Protein 1YQ1 (pdb70)

Radius of gyration: 21.05 Å; Cα contacts (8 Å, |Δi|>4): 521; chains: 2; bounding box: 56×51×52 Å

B-factor: mean 57.6, std 16.21, range [23.56, 134.07]

Foldseek 3Di:
DAKEWEEEPDCPLCVLVVLLCQLLVPDHYYHYHPPDDDPVNCVPACNDDTWIPDDPDIDHDSLRSQCVVLVVSVFCADDPVQNVVLVVLQVLLVVLVVLVVVCVVVVPPDPPPCVSVVVNVVSVVVNVVVQVVQCVVDPCLESTHVDHHSSLSSLLVVQVVCVVVVVDDLVVCVRNVSSNVCSCCNRRNVVVVVPRDD/DAKEKEEEPDCPLCVLVVLLCLLLVPDYHYHYYPPDDDCVVCVPACNHDTWMADPHDIGHDSLVSQCVSCVVSVQQAPDPVLNVVLVVLLVLLVVLVVLVVVCVVPVPPDPDPCVSVVSNVVSVVVNVVLQVVLLVPDDCLESTHVDHHSSLSSVLVVLVVCVVVVNHDCVVCVSNVSSNVVSCVNHSNVVVVVPDPD

Nearest PDB structures (foldseek):
  1yq1-assembly1_A  TM=9.962E-01  e=4.603E-28  Caenorhabditis elegans
  2hnl-assembly1_B  TM=8.464E-01  e=1.753E-13  Onchocerca volvulus
  5h5l-assembly1_B  TM=8.491E-01  e=4.474E-13  Nilaparvata lugens
  1gsq-assembly1_A  TM=8.477E-01  e=2.462E-11  Todarodes pacificus
  1okt-assembly1_A  TM=8.464E-01  e=3.324E-10  Plasmodium falciparum

Structure (mmCIF, N/CA/C/O backbone):
data_1YQ1
#
_entry.id   1YQ1
#
_cell.length_a   69.605
_cell.length_b   69.605
_cell.length_c   222.653
_cell.angle_alpha   90.00
_cell.angle_beta   90.00
_cell.angle_gamma   90.00
#
_symmetry.space_group_name_H-M   'P 43 21 2'
#
loop_
_entity.id
_entity.type
_entity.pdbx_description
1 polymer 'glutathione S-Transferase'
2 water water
#
loop_
_atom_site.group_PDB
_atom_site.id
_atom_site.type_symbol
_atom_site.label_atom_id
_atom_site.label_alt_id
_atom_site.label_comp_id
_atom_site.label_asym_id
_atom_site.label_entity_id
_atom_site.label_seq_id
_atom_site.pdbx_PDB_ins_code
_atom_site.Cartn_x
_atom_site.Cartn_y
_atom_site.Cartn_z
_atom_site.occupancy
_atom_site.B_iso_or_equiv
_atom_site.auth_seq_id
_atom_site.auth_comp_id
_atom_site.auth_asym_id
_atom_site.auth_atom_id
_atom_site.pdbx_PDB_model_num
ATOM 9 N N . PRO A 1 2 ? 12.728 22.852 112.062 1.00 53.68 2 PRO A N 1
ATOM 10 C CA . PRO A 1 2 ? 13.252 22.418 110.763 1.00 52.50 2 PRO A CA 1
ATOM 11 C C . PRO A 1 2 ? 12.314 22.667 109.577 1.00 51.45 2 PRO A C 1
ATOM 12 O O . PRO A 1 2 ? 11.099 22.685 109.730 1.00 51.05 2 PRO A O 1
ATOM 16 N N . SER A 1 3 ? 12.895 22.863 108.398 1.00 50.75 3 SER A N 1
ATOM 17 C CA . SER A 1 3 ? 12.128 23.119 107.188 1.00 51.67 3 SER A CA 1
ATOM 18 C C . SER A 1 3 ? 12.277 21.976 106.179 1.00 52.62 3 SER A C 1
ATOM 19 O O . SER A 1 3 ? 13.358 21.409 106.033 1.00 53.20 3 SER A O 1
ATOM 22 N N . TYR A 1 4 ? 11.195 21.653 105.473 1.00 52.48 4 TYR A N 1
ATOM 23 C CA . TYR A 1 4 ? 11.211 20.572 104.490 1.00 51.95 4 TYR A CA 1
ATOM 24 C C . TYR A 1 4 ? 11.274 21.035 103.040 1.00 54.21 4 TYR A C 1
ATOM 25 O O . TYR A 1 4 ? 10.245 21.375 102.448 1.00 54.27 4 TYR A O 1
ATOM 34 N N . LYS A 1 5 ? 12.471 21.010 102.458 1.00 55.65 5 LYS A N 1
ATOM 35 C CA . LYS A 1 5 ? 12.639 21.407 101.066 1.00 56.48 5 LYS A CA 1
ATOM 36 C C . LYS A 1 5 ? 12.790 20.209 100.140 1.00 56.25 5 LYS A C 1
ATOM 37 O O . LYS A 1 5 ? 13.325 19.168 100.525 1.00 56.13 5 LYS A O 1
ATOM 43 N N . LEU A 1 6 ? 12.311 20.373 98.912 1.00 55.53 6 LEU A N 1
ATOM 44 C CA . LEU A 1 6 ? 12.451 19.354 97.882 1.00 54.74 6 LEU A CA 1
ATOM 45 C C . LEU A 1 6 ? 13.034 20.098 96.690 1.00 54.35 6 LEU A C 1
ATOM 46 O O . LEU A 1 6 ? 12.456 21.081 96.225 1.00 54.87 6 LEU A O 1
ATOM 51 N N . THR A 1 7 ? 14.190 19.651 96.216 1.00 52.64 7 THR A N 1
ATOM 52 C CA . THR A 1 7 ? 14.821 20.284 95.071 1.00 50.93 7 THR A CA 1
ATOM 53 C C . THR A 1 7 ? 14.577 19.356 93.894 1.00 50.12 7 THR A C 1
ATOM 54 O O . THR A 1 7 ? 14.846 18.157 93.988 1.00 49.93 7 THR A O 1
ATOM 58 N N . TYR A 1 8 ? 14.050 19.903 92.799 1.00 48.03 8 TYR A N 1
ATOM 59 C CA . TYR A 1 8 ? 13.755 19.107 91.607 1.00 47.22 8 TYR A CA 1
ATOM 60 C C . TYR A 1 8 ? 13.279 20.001 90.458 1.00 46.41 8 TYR A C 1
ATOM 61 O O . TYR A 1 8 ? 13.031 21.175 90.657 1.00 46.97 8 TYR A O 1
ATOM 70 N N . PHE A 1 9 ? 13.125 19.440 89.267 1.00 45.93 9 PHE A N 1
ATOM 71 C CA . PHE A 1 9 ? 12.732 20.223 88.102 1.00 47.65 9 PHE A CA 1
ATOM 72 C C . PHE A 1 9 ? 11.278 20.635 87.973 1.00 50.61 9 PHE A C 1
ATOM 73 O O . PHE A 1 9 ? 10.404 20.106 88.643 1.00 53.10 9 PHE A O 1
ATOM 81 N N . PHE A 1 10 ? 11.034 21.587 87.078 1.00 53.90 10 PHE A N 1
ATOM 82 C CA . PHE A 1 10 ? 9.700 22.127 86.834 1.00 55.07 10 PHE A CA 1
ATOM 83 C C . PHE A 1 10 ? 8.663 21.052 86.533 1.00 55.02 10 PHE A C 1
ATOM 84 O O . PHE A 1 10 ? 7.491 21.211 86.874 1.00 56.99 10 PHE A O 1
ATOM 92 N N . PHE A 1 11 ? 9.083 19.953 85.915 1.00 53.11 11 PHE A N 1
ATOM 93 C CA . PHE A 1 11 ? 8.141 18.904 85.545 1.00 51.17 11 PHE A CA 1
ATOM 94 C C . PHE A 1 11 ? 7.884 17.832 86.587 1.00 50.88 11 PHE A C 1
ATOM 95 O O . PHE A 1 11 ? 8.562 17.761 87.616 1.00 51.57 11 PHE A O 1
ATOM 103 N N . ARG A 1 12 ? 6.890 16.993 86.303 1.00 49.21 12 ARG A N 1
ATOM 104 C CA . ARG A 1 12 ? 6.503 15.909 87.199 1.00 48.15 12 ARG A CA 1
ATOM 105 C C . ARG A 1 12 ? 7.642 14.930 87.446 1.00 48.16 12 ARG A C 1
ATOM 106 O O . ARG A 1 12 ? 8.057 14.698 88.589 1.00 47.86 12 ARG A O 1
ATOM 114 N N . GLY A 1 13 ? 8.118 14.341 86.356 1.00 47.13 13 GLY A N 1
ATOM 115 C CA . GLY A 1 13 ? 9.211 13.395 86.424 1.00 44.75 13 GLY A CA 1
ATOM 116 C C . GLY A 1 13 ? 9.204 12.447 87.602 1.00 43.24 13 GLY A C 1
ATOM 117 O O . GLY A 1 13 ? 8.180 11.856 87.945 1.00 44.84 13 GLY A O 1
ATOM 118 N N . LEU A 1 14 ? 10.373 12.324 88.219 1.00 40.28 14 LEU A N 1
ATOM 119 C CA . LEU A 1 14 ? 10.612 11.445 89.353 1.00 36.08 14 LEU A CA 1
ATOM 120 C C . LEU A 1 14 ? 10.193 12.048 90.687 1.00 35.69 14 LEU A C 1
ATOM 121 O O . LEU A 1 14 ? 9.941 11.324 91.647 1.00 36.57 14 LEU A O 1
ATOM 126 N N . GLY A 1 15 ? 10.111 13.370 90.756 1.00 34.46 15 GLY A N 1
ATOM 127 C CA . GLY A 1 15 ? 9.764 14.000 92.014 1.00 33.63 15 GLY A CA 1
ATOM 128 C C . GLY A 1 15 ? 8.296 14.114 92.338 1.00 34.41 15 GLY A C 1
ATOM 129 O O . GLY A 1 15 ? 7.929 14.209 93.508 1.00 34.96 15 GLY A O 1
ATOM 130 N N . GLU A 1 16 ? 7.453 14.090 91.314 1.00 33.80 16 GLU A N 1
ATOM 131 C CA . GLU A 1 16 ? 6.027 14.231 91.518 1.00 34.98 16 GLU A CA 1
ATOM 132 C C . GLU A 1 16 ? 5.388 13.375 92.614 1.00 36.04 16 GLU A C 1
ATOM 133 O O . GLU A 1 16 ? 4.567 13.877 93.386 1.00 35.80 16 GLU A O 1
ATOM 139 N N . PRO A 1 17 ? 5.721 12.070 92.687 1.00 36.75 17 PRO A N 1
ATOM 140 C CA . PRO A 1 17 ? 5.117 11.242 93.735 1.00 36.34 17 PRO A CA 1
ATOM 141 C C . PRO A 1 17 ? 5.479 11.748 95.115 1.00 36.22 17 PRO A C 1
ATOM 142 O O . PRO A 1 17 ? 4.701 11.608 96.050 1.00 37.16 17 PRO A O 1
ATOM 146 N N . ILE A 1 18 ? 6.658 12.347 95.237 1.00 35.33 18 ILE A N 1
ATOM 147 C CA . ILE A 1 18 ? 7.088 12.889 96.510 1.00 34.59 18 ILE A CA 1
ATOM 148 C C . ILE A 1 18 ? 6.197 14.085 96.834 1.00 37.62 18 ILE A C 1
ATOM 149 O O . ILE A 1 18 ? 5.794 14.281 97.983 1.00 39.10 18 ILE A O 1
ATOM 154 N N . ARG A 1 19 ? 5.886 14.884 95.815 1.00 39.56 19 ARG A N 1
ATOM 155 C CA . ARG A 1 19 ? 5.020 16.050 95.989 1.00 39.68 19 ARG A CA 1
ATOM 156 C C . ARG A 1 19 ? 3.648 15.561 96.413 1.00 39.23 19 ARG A C 1
ATOM 157 O O . ARG A 1 19 ? 3.075 16.063 97.379 1.00 40.89 19 ARG A O 1
ATOM 165 N N . LEU A 1 20 ? 3.127 14.568 95.701 1.00 37.78 20 LEU A N 1
ATOM 166 C CA . LEU A 1 20 ? 1.816 14.013 96.029 1.00 37.72 20 LEU A CA 1
ATOM 167 C C . LEU A 1 20 ? 1.761 13.522 97.474 1.00 37.97 20 LEU A C 1
ATOM 168 O O . LEU A 1 20 ? 0.713 13.566 98.116 1.00 36.74 20 LEU A O 1
ATOM 173 N N . LEU A 1 21 ? 2.903 13.069 97.979 1.00 38.02 21 LEU A N 1
ATOM 174 C CA . LEU A 1 21 ? 3.000 12.553 99.335 1.00 38.82 21 LEU A CA 1
ATOM 175 C C . LEU A 1 21 ? 2.892 13.648 100.392 1.00 40.10 21 LEU A C 1
ATOM 176 O O . LEU A 1 21 ? 2.128 13.526 101.344 1.00 40.57 21 LEU A O 1
ATOM 181 N N . PHE A 1 22 ? 3.673 14.707 100.231 1.00 40.57 22 PHE A N 1
ATOM 182 C CA . PHE A 1 22 ? 3.657 15.813 101.177 1.00 42.00 22 PHE A CA 1
ATOM 183 C C . PHE A 1 22 ? 2.258 16.411 101.311 1.00 44.42 22 PHE A C 1
ATOM 184 O O . PHE A 1 22 ? 1.888 16.935 102.368 1.00 46.15 22 PHE A O 1
ATOM 192 N N . HIS A 1 23 ? 1.490 16.359 100.227 1.00 45.48 23 HIS A N 1
ATOM 193 C CA . HIS A 1 23 ? 0.132 16.889 100.231 1.00 46.08 23 HIS A CA 1
ATOM 194 C C . HIS A 1 23 ? -0.803 15.850 100.827 1.00 46.50 23 HIS A C 1
ATOM 195 O O . HIS A 1 23 ? -1.501 16.119 101.797 1.00 46.27 23 HIS A O 1
ATOM 202 N N . LEU A 1 24 ? -0.791 14.654 100.255 1.00 47.74 24 LEU A N 1
ATOM 203 C CA . LEU A 1 24 ? -1.602 13.551 100.747 1.00 47.13 24 LEU A CA 1
ATOM 204 C C . LEU A 1 24 ? -1.426 13.417 102.259 1.00 46.47 24 LEU A C 1
ATOM 205 O O . LEU A 1 24 ? -2.348 13.033 102.971 1.00 46.66 24 LEU A O 1
ATOM 210 N N . ALA A 1 25 ? -0.240 13.750 102.750 1.00 46.12 25 ALA A N 1
ATOM 211 C CA . ALA A 1 25 ? 0.041 13.661 104.176 1.00 44.83 25 ALA A CA 1
ATOM 212 C C . ALA A 1 25 ? -0.440 14.921 104.876 1.00 44.84 25 ALA A C 1
ATOM 213 O O . ALA A 1 25 ? -1.107 14.862 105.910 1.00 45.13 25 ALA A O 1
ATOM 215 N N . GLY A 1 26 ? -0.106 16.067 104.300 1.00 44.68 26 GLY A N 1
ATOM 216 C CA . GLY A 1 26 ? -0.521 17.321 104.889 1.00 43.42 26 GLY A CA 1
ATOM 217 C C . GLY A 1 26 ? 0.621 18.034 105.574 1.00 43.14 26 GLY A C 1
ATOM 218 O O . GLY A 1 26 ? 0.425 19.048 106.252 1.00 41.94 26 GLY A O 1
ATOM 219 N N . VAL A 1 27 ? 1.828 17.505 105.419 1.00 43.29 27 VAL A N 1
ATOM 220 C CA . VAL A 1 27 ? 2.949 18.174 106.038 1.00 42.95 27 VAL A CA 1
ATOM 221 C C . VAL A 1 27 ? 3.417 19.240 105.072 1.00 43.09 27 VAL A C 1
ATOM 222 O O . VAL A 1 27 ? 3.437 19.047 103.854 1.00 41.79 27 VAL A O 1
ATOM 226 N N . GLN A 1 28 ? 3.760 20.377 105.661 1.00 43.48 28 GLN A N 1
ATOM 227 C CA . GLN A 1 28 ? 4.192 21.568 104.968 1.00 43.33 28 GLN A CA 1
ATOM 228 C C . GLN A 1 28 ? 5.634 21.489 104.485 1.00 44.02 28 GLN A C 1
ATOM 229 O O . GLN A 1 28 ? 6.542 21.233 105.275 1.00 43.19 28 GLN A O 1
ATOM 235 N N . PHE A 1 29 ? 5.839 21.717 103.188 1.00 45.01 29 PHE A N 1
ATOM 236 C CA . PHE A 1 29 ? 7.182 21.702 102.605 1.00 44.61 29 PHE A CA 1
ATOM 237 C C . PHE A 1 29 ? 7.294 22.721 101.468 1.00 46.45 29 PHE A C 1
ATOM 238 O O . PHE A 1 29 ? 6.287 23.076 100.839 1.00 44.97 29 PHE A O 1
ATOM 246 N N . GLU A 1 30 ? 8.520 23.177 101.199 1.00 48.52 30 GLU A N 1
ATOM 247 C CA . GLU A 1 30 ? 8.760 24.144 100.131 1.00 51.28 30 GLU A CA 1
ATOM 248 C C . GLU A 1 30 ? 9.548 23.558 98.954 1.00 52.48 30 GLU A C 1
ATOM 249 O O . GLU A 1 30 ? 10.507 22.814 99.145 1.00 52.71 30 GLU A O 1
ATOM 255 N N . GLU A 1 31 ? 9.137 23.908 97.736 1.00 54.60 31 GLU A N 1
ATOM 256 C CA . GLU A 1 31 ? 9.779 23.406 96.515 1.00 55.60 31 GLU A CA 1
ATOM 257 C C . GLU A 1 31 ? 10.805 24.310 95.857 1.00 55.23 31 GLU A C 1
ATOM 258 O O . GLU A 1 31 ? 10.585 25.501 95.672 1.00 53.27 31 GLU A O 1
ATOM 264 N N . VAL A 1 32 ? 11.918 23.712 95.462 1.00 57.73 32 VAL A N 1
ATOM 265 C CA . VAL A 1 32 ? 12.980 24.442 94.793 1.00 59.94 32 VAL A CA 1
ATOM 266 C C . VAL A 1 32 ? 13.096 23.942 93.356 1.00 63.03 32 VAL A C 1
ATOM 267 O O . VAL A 1 32 ? 14.045 23.246 93.018 1.00 64.21 32 VAL A O 1
ATOM 271 N N . ARG A 1 33 ? 12.120 24.279 92.518 1.00 66.79 33 ARG A N 1
ATOM 272 C CA . ARG A 1 33 ? 12.158 23.861 91.123 1.00 70.95 33 ARG A CA 1
ATOM 273 C C . ARG A 1 33 ? 13.486 24.271 90.517 1.00 72.16 33 ARG A C 1
ATOM 274 O O . ARG A 1 33 ? 13.921 25.408 90.673 1.00 72.34 33 ARG A O 1
ATOM 290 N N . ASN A 1 35 ? 16.023 24.405 87.007 1.00 71.81 35 ASN A N 1
ATOM 291 C CA . ASN A 1 35 ? 15.935 24.502 85.568 1.00 70.10 35 ASN A CA 1
ATOM 292 C C . ASN A 1 35 ? 16.740 23.391 84.906 1.00 68.12 35 ASN A C 1
ATOM 293 O O . ASN A 1 35 ? 17.969 23.360 84.977 1.00 67.74 35 ASN A O 1
ATOM 298 N N . PRO A 1 36 ? 16.049 22.447 84.263 1.00 66.26 36 PRO A N 1
ATOM 299 C CA . PRO A 1 36 ? 16.751 21.352 83.600 1.00 66.32 36 PRO A CA 1
ATOM 300 C C . PRO A 1 36 ? 17.530 21.915 82.415 1.00 66.79 36 PRO A C 1
ATOM 301 O O . PRO A 1 36 ? 18.518 21.335 81.961 1.00 67.06 36 PRO A O 1
ATOM 305 N N . ASP A 1 37 ? 17.071 23.064 81.929 1.00 67.03 37 ASP A N 1
ATOM 306 C CA . ASP A 1 37 ? 17.690 23.747 80.801 1.00 66.68 37 ASP A CA 1
ATOM 307 C C . ASP A 1 37 ? 18.578 24.881 81.277 1.00 67.08 37 ASP A C 1
ATOM 308 O O . ASP A 1 37 ? 18.744 25.865 80.568 1.00 67.32 37 ASP A O 1
ATOM 313 N N . GLN A 1 38 ? 19.155 24.751 82.467 1.00 68.71 38 GLN A N 1
ATOM 314 C CA . GLN A 1 38 ? 19.995 25.820 82.999 1.00 71.21 38 GLN A CA 1
ATOM 315 C C . GLN A 1 38 ? 20.901 25.376 84.139 1.00 70.88 38 GLN A C 1
ATOM 316 O O . GLN A 1 38 ? 21.678 26.168 84.671 1.00 71.39 38 GLN A O 1
ATOM 322 N N . THR A 1 39 ? 20.817 24.108 84.513 1.00 70.89 39 THR A N 1
ATOM 323 C CA . THR A 1 39 ? 21.654 23.607 85.601 1.00 71.14 39 THR A CA 1
ATOM 324 C C . THR A 1 39 ? 23.147 23.839 85.351 1.00 69.43 39 THR A C 1
ATOM 325 O O . THR A 1 39 ? 23.732 23.240 84.443 1.00 68.89 39 THR A O 1
ATOM 329 N N . TRP A 1 40 ? 23.761 24.708 86.152 1.00 67.24 40 TRP A N 1
ATOM 330 C CA . TRP A 1 40 ? 25.183 24.978 85.988 1.00 65.51 40 TRP A CA 1
ATOM 331 C C . TRP A 1 40 ? 25.984 23.776 86.464 1.00 65.35 40 TRP A C 1
ATOM 332 O O . TRP A 1 40 ? 25.849 23.335 87.609 1.00 64.80 40 TRP A O 1
ATOM 343 N N . LEU A 1 41 ? 26.810 23.251 85.562 1.00 64.32 41 LEU A N 1
ATOM 344 C CA . LEU A 1 41 ? 27.648 22.081 85.815 1.00 63.59 41 LEU A CA 1
ATOM 345 C C . LEU A 1 41 ? 28.087 21.872 87.274 1.00 63.99 41 LEU A C 1
ATOM 346 O O . LEU A 1 41 ? 27.898 20.789 87.837 1.00 64.36 41 LEU A O 1
ATOM 351 N N . ASP A 1 42 ? 28.668 22.898 87.884 1.00 63.39 42 ASP A N 1
ATOM 352 C CA . ASP A 1 42 ? 29.150 22.775 89.252 1.00 63.09 42 ASP A CA 1
ATOM 353 C C . ASP A 1 42 ? 28.062 22.719 90.312 1.00 62.28 42 ASP A C 1
ATOM 354 O O . ASP A 1 42 ? 28.336 22.377 91.467 1.00 61.05 42 ASP A O 1
ATOM 359 N N . ILE A 1 43 ? 26.834 23.060 89.921 1.00 61.47 43 ILE A N 1
ATOM 360 C CA . ILE A 1 43 ? 25.694 23.022 90.839 1.00 59.69 43 ILE A CA 1
ATOM 361 C C . ILE A 1 43 ? 25.303 21.555 91.003 1.00 58.55 43 ILE A C 1
ATOM 362 O O . ILE A 1 43 ? 25.025 21.080 92.107 1.00 57.70 43 ILE A O 1
ATOM 367 N N . LYS A 1 44 ? 25.295 20.848 89.880 1.00 57.92 44 LYS A 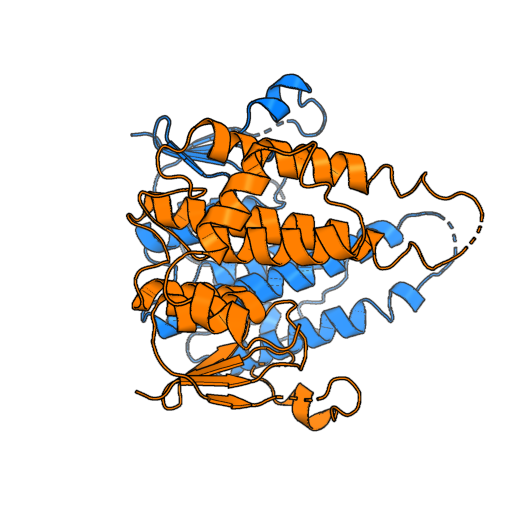N 1
ATOM 368 C CA . LYS A 1 44 ? 24.967 19.430 89.846 1.00 57.78 44 LYS A CA 1
ATOM 369 C C . LYS A 1 44 ? 26.012 18.645 90.643 1.00 57.53 44 LYS A C 1
ATOM 370 O O . LYS A 1 44 ? 25.684 17.772 91.434 1.00 57.54 44 LYS A O 1
ATOM 376 N N . ASP A 1 45 ? 27.275 18.980 90.435 1.00 58.77 45 ASP A N 1
ATOM 377 C CA . ASP A 1 45 ? 28.375 18.297 91.098 1.00 60.23 45 ASP A CA 1
ATOM 378 C C . ASP A 1 45 ? 28.301 18.304 92.627 1.00 60.31 45 ASP A C 1
ATOM 379 O O . ASP A 1 45 ? 28.662 17.316 93.279 1.00 60.97 45 ASP A O 1
ATOM 384 N N . SER A 1 46 ? 27.838 19.411 93.199 1.00 59.67 46 SER A N 1
ATOM 385 C CA . SER A 1 46 ? 27.746 19.535 94.653 1.00 58.19 46 SER A CA 1
ATOM 386 C C . SER A 1 46 ? 26.438 19.020 95.250 1.00 56.69 46 SER A C 1
ATOM 387 O O . SER A 1 46 ? 26.070 19.392 96.364 1.00 58.30 46 SER A O 1
ATOM 390 N N . THR A 1 47 ? 25.733 18.171 94.514 1.00 54.27 47 THR A N 1
ATOM 391 C CA . THR A 1 47 ? 24.490 17.603 95.008 1.00 52.20 47 THR A CA 1
ATOM 392 C C . THR A 1 47 ? 24.869 16.227 95.542 1.00 52.84 47 THR A C 1
ATOM 393 O O . THR A 1 47 ? 25.616 15.504 94.894 1.00 53.71 47 THR A O 1
ATOM 397 N N . PRO A 1 48 ? 24.364 15.851 96.729 1.00 53.09 48 PRO A N 1
ATOM 398 C CA . PRO A 1 48 ? 24.626 14.572 97.407 1.00 53.21 48 PRO A CA 1
ATOM 399 C C . PRO A 1 48 ? 25.128 13.388 96.546 1.00 52.95 48 PRO A C 1
ATOM 400 O O . PRO A 1 48 ? 26.158 12.772 96.865 1.00 54.26 48 PRO A O 1
ATOM 412 N N . LYS A 1 50 ? 25.039 13.764 92.992 1.00 45.04 50 LYS A N 1
ATOM 413 C CA . LYS A 1 50 ? 24.965 14.510 91.746 1.00 42.67 50 LYS A CA 1
ATOM 414 C C . LYS A 1 50 ? 23.677 14.289 90.943 1.00 43.12 50 LYS A C 1
ATOM 415 O O . LYS A 1 50 ? 23.722 14.080 89.731 1.00 42.99 50 LYS A O 1
ATOM 421 N N . GLN A 1 51 ? 22.531 14.349 91.621 1.00 42.86 51 GLN A N 1
ATOM 422 C CA . GLN A 1 51 ? 21.239 14.164 90.955 1.00 44.74 51 GLN A CA 1
ATOM 423 C C . GLN A 1 51 ? 20.043 14.597 91.803 1.00 44.47 51 GLN A C 1
ATOM 424 O O . GLN A 1 51 ? 20.058 14.463 93.021 1.00 44.75 51 GLN A O 1
ATOM 430 N N . LEU A 1 52 ? 19.014 15.116 91.138 1.00 43.64 52 LEU A N 1
ATOM 431 C CA . LEU A 1 52 ? 17.782 15.534 91.788 1.00 45.22 52 LEU A CA 1
ATOM 432 C C . LEU A 1 52 ? 16.781 14.390 91.685 1.00 47.36 52 LEU A C 1
ATOM 433 O O . LEU A 1 52 ? 16.917 13.530 90.828 1.00 50.49 52 LEU A O 1
ATOM 438 N N . PRO A 1 53 ? 15.733 14.382 92.523 1.00 48.77 53 PRO A N 1
ATOM 439 C CA . PRO A 1 53 ? 15.382 15.348 93.564 1.00 47.69 53 PRO A CA 1
ATOM 440 C C . PRO A 1 53 ? 16.189 15.146 94.827 1.00 46.40 53 PRO A C 1
ATOM 441 O O . PRO A 1 53 ? 16.864 14.127 94.990 1.00 45.23 53 PRO A O 1
ATOM 445 N N . VAL A 1 54 ? 16.104 16.126 95.720 1.00 45.16 54 VAL A N 1
ATOM 446 C CA . VAL A 1 54 ? 16.814 16.060 96.985 1.00 43.17 54 VAL A CA 1
ATOM 447 C C . VAL A 1 54 ? 15.920 16.542 98.118 1.00 43.37 54 VAL A C 1
ATOM 448 O O . VAL A 1 54 ? 15.381 17.648 98.083 1.00 43.48 54 VAL A O 1
ATOM 452 N N . LEU A 1 55 ? 15.743 15.685 99.112 1.00 43.23 55 LEU A N 1
ATOM 453 C CA . LEU A 1 55 ? 14.947 16.050 100.258 1.00 44.08 55 LEU A CA 1
ATOM 454 C C . LEU A 1 55 ? 15.851 16.830 101.189 1.00 45.98 55 LEU A C 1
ATOM 455 O O . LEU A 1 55 ? 17.033 16.498 101.364 1.00 44.58 55 LEU A O 1
ATOM 460 N N . ASN A 1 56 ? 15.279 17.879 101.772 1.00 48.20 56 ASN A N 1
ATOM 461 C CA . ASN A 1 56 ? 15.973 18.730 102.723 1.00 48.54 56 ASN A CA 1
ATOM 462 C C . ASN A 1 56 ? 15.070 18.895 103.920 1.00 47.44 56 ASN A C 1
ATOM 463 O O . ASN A 1 56 ? 13.907 19.266 103.775 1.00 47.14 56 ASN A O 1
ATOM 468 N N . ILE A 1 57 ? 15.600 18.579 105.093 1.00 45.68 57 ILE A N 1
ATOM 469 C CA . ILE A 1 57 ? 14.875 18.743 106.340 1.00 44.17 57 ILE A CA 1
ATOM 470 C C . ILE A 1 57 ? 15.908 19.451 107.184 1.00 44.53 57 ILE A C 1
ATOM 471 O O . ILE A 1 57 ? 16.467 18.877 108.114 1.00 46.10 57 ILE A O 1
ATOM 476 N N . ASP A 1 58 ? 16.193 20.693 106.813 1.00 44.68 58 ASP A N 1
ATOM 477 C CA . ASP A 1 58 ? 17.167 21.500 107.527 1.00 46.85 58 ASP A CA 1
ATOM 478 C C . ASP A 1 58 ? 18.584 20.984 107.419 1.00 47.35 58 ASP A C 1
ATOM 479 O O . ASP A 1 58 ? 19.104 20.391 108.374 1.00 49.00 58 ASP A O 1
ATOM 484 N N . GLY A 1 59 ? 19.221 21.208 106.280 1.00 45.50 59 GLY A N 1
ATOM 485 C CA . GLY A 1 59 ? 20.591 20.755 106.159 1.00 47.47 59 GLY A CA 1
ATOM 486 C C . GLY A 1 59 ? 20.807 19.273 106.424 1.00 48.30 59 GLY A C 1
ATOM 487 O O . GLY A 1 59 ? 21.813 18.863 107.014 1.00 48.68 59 GLY A O 1
ATOM 488 N N . PHE A 1 60 ? 19.821 18.481 106.023 1.00 48.14 60 PHE A N 1
ATOM 489 C CA . PHE A 1 60 ? 19.860 17.028 106.096 1.00 47.01 60 PHE A CA 1
ATOM 490 C C . PHE A 1 60 ? 19.433 16.736 104.668 1.00 47.49 60 PHE A C 1
ATOM 491 O O . PHE A 1 60 ? 18.403 17.246 104.220 1.00 49.55 60 PHE A O 1
ATOM 499 N N . GLU A 1 61 ? 20.207 15.953 103.929 1.00 46.26 61 GLU A N 1
ATOM 500 C CA . GLU A 1 61 ? 19.809 15.706 102.555 1.00 45.66 61 GLU A CA 1
ATOM 501 C C . GLU A 1 61 ? 19.599 14.241 102.238 1.00 44.64 61 GLU A C 1
ATOM 502 O O . GLU A 1 61 ? 20.304 13.376 102.765 1.00 45.04 61 GLU A O 1
ATOM 508 N N . LEU A 1 62 ? 18.617 13.971 101.382 1.00 41.60 62 LEU A N 1
ATOM 509 C CA . LEU A 1 62 ? 18.323 12.612 100.967 1.00 40.88 62 LEU A CA 1
ATOM 510 C C . LEU A 1 62 ? 18.251 12.632 99.449 1.00 42.75 62 LEU A C 1
ATOM 511 O O . LEU A 1 62 ? 17.310 13.173 98.870 1.00 42.91 62 LEU A O 1
ATOM 516 N N . PRO A 1 63 ? 19.251 12.025 98.784 1.00 44.13 63 PRO A N 1
ATOM 517 C CA . PRO A 1 63 ? 19.392 11.941 97.327 1.00 44.55 63 PRO A CA 1
ATOM 518 C C . PRO A 1 63 ? 18.620 10.969 96.410 1.00 45.24 63 PRO A C 1
ATOM 519 O O . PRO A 1 63 ? 18.933 10.919 95.220 1.00 46.76 63 PRO A O 1
ATOM 523 N N . GLN A 1 64 ? 17.639 10.208 96.885 1.00 43.44 64 GLN A N 1
ATOM 524 C CA . GLN A 1 64 ? 16.960 9.320 95.931 1.00 44.11 64 GLN A CA 1
ATOM 525 C C . GLN A 1 64 ? 15.440 9.386 95.898 1.00 44.17 64 GLN A C 1
ATOM 526 O O . GLN A 1 64 ? 14.800 9.391 96.938 1.00 46.53 64 GLN A O 1
ATOM 532 N N . SER A 1 65 ? 14.853 9.422 94.707 1.00 41.89 65 SER A N 1
ATOM 533 C CA . SER A 1 65 ? 13.399 9.473 94.621 1.00 41.91 65 SER A CA 1
ATOM 534 C C . SER A 1 65 ? 12.806 8.384 95.524 1.00 41.18 65 SER A C 1
ATOM 535 O O . SER A 1 65 ? 11.939 8.642 96.358 1.00 41.65 65 SER A O 1
ATOM 538 N N . GLY A 1 66 ? 13.298 7.163 95.359 1.00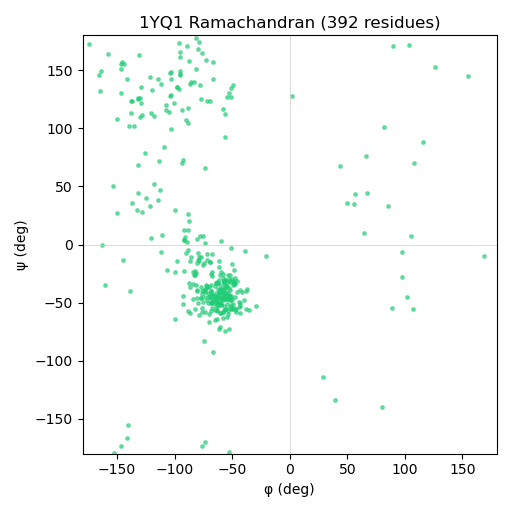 39.84 66 GLY A N 1
ATOM 539 C CA . GLY A 1 66 ? 12.808 6.053 96.150 1.00 37.70 66 GLY A CA 1
ATOM 540 C C . GLY A 1 66 ? 13.182 6.140 97.613 1.00 36.21 66 GLY A C 1
ATOM 541 O O . GLY A 1 66 ? 12.375 5.797 98.479 1.00 34.94 66 GLY A O 1
ATOM 542 N N . ALA A 1 67 ? 14.407 6.579 97.893 1.00 34.69 67 ALA A N 1
ATOM 543 C CA . ALA A 1 67 ? 14.862 6.709 99.270 1.00 33.79 67 ALA A CA 1
ATOM 544 C C . ALA A 1 67 ? 13.996 7.779 99.932 1.00 34.92 67 ALA A C 1
ATOM 545 O O . ALA A 1 67 ? 13.453 7.592 101.023 1.00 37.07 67 ALA A O 1
ATOM 547 N N . ILE A 1 68 ? 13.851 8.897 99.238 1.00 35.00 68 ILE A N 1
ATOM 548 C CA . ILE A 1 68 ? 13.060 10.009 99.715 1.00 34.24 68 ILE A CA 1
ATOM 549 C C . ILE A 1 68 ? 11.628 9.586 99.949 1.00 34.25 68 ILE A C 1
ATOM 550 O O . ILE A 1 68 ? 11.068 9.895 100.986 1.00 36.55 68 ILE A O 1
ATOM 555 N N . LEU A 1 69 ? 11.020 8.880 99.006 1.00 33.04 69 LEU A N 1
ATOM 556 C CA . LEU A 1 69 ? 9.639 8.443 99.220 1.00 34.40 69 LEU A CA 1
ATOM 557 C C . LEU A 1 69 ? 9.499 7.595 100.490 1.00 35.58 69 LEU A C 1
ATOM 558 O O . LEU A 1 69 ? 8.815 7.988 101.436 1.00 37.79 69 LEU A O 1
ATOM 563 N N . ARG A 1 70 ? 10.153 6.437 100.509 1.00 35.53 70 ARG A N 1
ATOM 564 C CA . ARG A 1 70 ? 10.098 5.534 101.653 1.00 35.95 70 ARG A CA 1
ATOM 565 C C . ARG A 1 70 ? 10.416 6.265 102.952 1.00 36.98 70 ARG A C 1
ATOM 566 O O . ARG A 1 70 ? 9.740 6.072 103.960 1.00 37.02 70 ARG A O 1
ATOM 574 N N . TYR A 1 71 ? 11.447 7.104 102.934 1.00 36.87 71 TYR A N 1
ATOM 575 C CA . TYR A 1 71 ? 11.799 7.841 104.139 1.00 36.43 71 TYR A CA 1
ATOM 576 C C . TYR A 1 71 ? 10.605 8.602 104.687 1.00 36.66 71 TYR A C 1
ATOM 577 O O . TYR A 1 71 ? 10.189 8.389 105.818 1.00 37.29 71 TYR A O 1
ATOM 586 N N . LEU A 1 72 ? 10.076 9.505 103.871 1.00 36.70 72 LEU A N 1
ATOM 587 C CA . LEU A 1 72 ? 8.948 10.323 104.254 1.00 37.00 72 LEU A CA 1
ATOM 588 C C . LEU A 1 72 ? 7.758 9.437 104.508 1.00 38.23 72 LEU A C 1
ATOM 589 O O . LEU A 1 72 ? 7.180 9.469 105.590 1.00 38.12 72 LEU A O 1
ATOM 594 N N . ALA A 1 73 ? 7.397 8.647 103.503 1.00 39.00 73 ALA A N 1
ATOM 595 C CA . ALA A 1 73 ? 6.257 7.754 103.611 1.00 40.97 73 ALA A CA 1
ATOM 596 C C . ALA A 1 73 ? 6.226 7.033 104.964 1.00 42.39 73 ALA A C 1
ATOM 597 O O . ALA A 1 73 ? 5.157 6.851 105.540 1.00 43.97 73 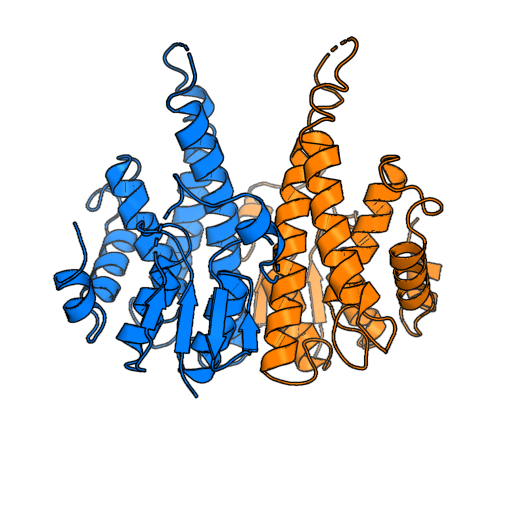ALA A O 1
ATOM 599 N N . ARG A 1 74 ? 7.383 6.616 105.475 1.00 43.38 74 ARG A N 1
ATOM 600 C CA . ARG A 1 74 ? 7.426 5.959 106.783 1.00 42.76 74 ARG A CA 1
ATOM 601 C C . ARG A 1 74 ? 7.073 6.977 107.858 1.00 42.89 74 ARG A C 1
ATOM 602 O O . ARG A 1 74 ? 6.218 6.709 108.692 1.00 44.06 74 ARG A O 1
ATOM 610 N N . LYS A 1 75 ? 7.736 8.137 107.836 1.00 43.06 75 LYS A N 1
ATOM 611 C CA . LYS A 1 75 ? 7.487 9.216 108.792 1.00 42.24 75 LYS A CA 1
ATOM 612 C C . LYS A 1 75 ? 6.042 9.705 108.701 1.00 43.03 75 LYS A C 1
ATOM 613 O O . LYS A 1 75 ? 5.409 10.004 109.715 1.00 44.59 75 LYS A O 1
ATOM 619 N N . PHE A 1 76 ? 5.522 9.780 107.482 1.00 41.12 76 PHE A N 1
ATOM 620 C CA . PHE A 1 76 ? 4.166 10.263 107.260 1.00 39.66 76 PHE A CA 1
ATOM 621 C C . PHE A 1 76 ? 3.072 9.227 107.383 1.00 40.62 76 PHE A C 1
ATOM 622 O O . PHE A 1 76 ? 1.896 9.581 107.377 1.00 44.47 76 PHE A O 1
ATOM 630 N N . GLY A 1 77 ? 3.438 7.956 107.460 1.00 39.86 77 GLY A N 1
ATOM 631 C CA . GLY A 1 77 ? 2.435 6.919 107.589 1.00 39.75 77 GLY A CA 1
ATOM 632 C C . GLY A 1 77 ? 1.765 6.363 106.338 1.00 41.63 77 GLY A C 1
ATOM 633 O O . GLY A 1 77 ? 0.590 6.000 106.402 1.00 43.18 77 GLY A O 1
ATOM 634 N N . PHE A 1 78 ? 2.471 6.283 105.210 1.00 42.51 78 PHE A N 1
ATOM 635 C CA . PHE A 1 78 ? 1.879 5.723 103.985 1.00 43.72 78 PHE A CA 1
ATOM 636 C C . PHE A 1 78 ? 2.878 4.792 103.303 1.00 44.92 78 PHE A C 1
ATOM 637 O O . PHE A 1 78 ? 2.961 4.725 102.076 1.00 44.36 78 PHE A O 1
ATOM 645 N N . ALA A 1 79 ? 3.646 4.081 104.116 1.00 46.87 79 ALA A N 1
ATOM 646 C CA . ALA A 1 79 ? 4.648 3.155 103.611 1.00 49.30 79 ALA A CA 1
ATOM 647 C C . ALA A 1 79 ? 4.096 1.735 103.608 1.00 50.15 79 ALA A C 1
ATOM 648 O O . ALA A 1 79 ? 4.657 0.840 102.975 1.00 51.04 79 ALA A O 1
ATOM 650 N N . GLY A 1 80 ? 2.985 1.553 104.314 1.00 50.69 80 GLY A N 1
ATOM 651 C CA . GLY A 1 80 ? 2.363 0.250 104.434 1.00 51.03 80 GLY A CA 1
ATOM 652 C C . GLY A 1 80 ? 2.215 -0.005 105.920 1.00 51.84 80 GLY A C 1
ATOM 653 O O . GLY A 1 80 ? 2.995 0.535 106.712 1.00 49.35 80 GLY A O 1
ATOM 654 N N . LYS A 1 81 ? 1.231 -0.815 106.311 1.00 53.37 81 LYS A N 1
ATOM 655 C CA . LYS A 1 81 ? 1.007 -1.090 107.731 1.00 55.76 81 LYS A CA 1
ATOM 656 C C . LYS A 1 81 ? 2.023 -2.037 108.368 1.00 57.90 81 LYS A C 1
ATOM 657 O O . LYS A 1 81 ? 2.989 -1.607 109.022 1.00 59.36 81 LYS A O 1
ATOM 663 N N . THR A 1 82 ? 1.786 -3.328 108.183 1.00 57.10 82 THR A N 1
ATOM 664 C CA . THR A 1 82 ? 2.649 -4.356 108.728 1.00 56.70 82 THR A CA 1
ATOM 665 C C . THR A 1 82 ? 3.957 -4.394 107.954 1.00 55.02 82 THR A C 1
ATOM 666 O O . THR A 1 82 ? 4.018 -3.929 106.816 1.00 55.58 82 THR A O 1
ATOM 670 N N . PRO A 1 83 ? 5.025 -4.944 108.561 1.00 53.32 83 PRO A N 1
ATOM 671 C CA . PRO A 1 83 ? 6.326 -5.025 107.890 1.00 51.72 83 PRO A CA 1
ATOM 672 C C . PRO A 1 83 ? 6.231 -5.779 106.573 1.00 51.20 83 PRO A C 1
ATOM 673 O O . PRO A 1 83 ? 6.962 -5.487 105.628 1.00 50.39 83 PRO A O 1
ATOM 677 N N . GLU A 1 84 ? 5.319 -6.745 106.519 1.00 51.03 84 GLU A N 1
ATOM 678 C CA . GLU A 1 84 ? 5.128 -7.539 105.317 1.00 51.48 84 GLU A CA 1
ATOM 679 C C . GLU A 1 84 ? 4.447 -6.704 104.264 1.00 50.12 84 GLU A C 1
ATOM 680 O O . GLU A 1 84 ? 4.763 -6.823 103.079 1.00 51.37 84 GLU A O 1
ATOM 686 N N . GLU A 1 85 ? 3.518 -5.852 104.691 1.00 47.82 85 GLU A N 1
ATOM 687 C CA . GLU A 1 85 ? 2.806 -4.988 103.757 1.00 46.11 85 GLU A CA 1
ATOM 688 C C . GLU A 1 85 ? 3.785 -3.966 103.169 1.00 43.92 85 GLU A C 1
ATOM 689 O O . GLU A 1 85 ? 3.812 -3.725 101.962 1.00 42.79 85 GLU A O 1
ATOM 695 N N . GLU A 1 86 ? 4.602 -3.383 104.034 1.00 41.65 86 GLU A N 1
ATOM 696 C CA . GLU A 1 86 ? 5.610 -2.430 103.612 1.00 40.65 86 GLU A CA 1
ATOM 697 C C . GLU A 1 86 ? 6.529 -3.034 102.553 1.00 41.59 86 GLU A C 1
ATOM 698 O O . GLU A 1 86 ? 6.828 -2.407 101.537 1.00 42.18 86 GLU A O 1
ATOM 704 N N . ALA A 1 87 ? 6.995 -4.250 102.816 1.00 42.17 87 ALA A N 1
ATOM 705 C CA . ALA A 1 87 ? 7.885 -4.955 101.906 1.00 41.58 87 ALA A CA 1
ATOM 706 C C . ALA A 1 87 ? 7.241 -5.089 100.544 1.00 41.54 87 ALA A C 1
ATOM 707 O O . ALA A 1 87 ? 7.923 -5.101 99.524 1.00 41.54 87 ALA A O 1
ATOM 709 N N . TRP A 1 88 ? 5.920 -5.195 100.516 1.00 41.47 88 TRP A N 1
ATOM 710 C CA . TRP A 1 88 ? 5.254 -5.319 99.238 1.00 41.70 88 TRP A CA 1
ATOM 711 C C . TRP A 1 88 ? 5.169 -3.985 98.549 1.00 40.64 88 TRP A C 1
ATOM 712 O O . TRP A 1 88 ? 5.296 -3.910 97.329 1.00 39.39 88 TRP A O 1
ATOM 723 N N . VAL A 1 89 ? 4.960 -2.928 99.327 1.00 40.19 89 VAL A N 1
ATOM 724 C CA . VAL A 1 89 ? 4.924 -1.589 98.754 1.00 39.98 89 VAL A CA 1
ATOM 725 C C . VAL A 1 89 ? 6.299 -1.370 98.111 1.00 39.74 89 VAL A C 1
ATOM 726 O O . VAL A 1 89 ? 6.394 -0.893 96.980 1.00 38.76 89 VAL A O 1
ATOM 730 N N . ASP A 1 90 ? 7.357 -1.743 98.838 1.00 39.61 90 ASP A N 1
ATOM 731 C CA . ASP A 1 90 ? 8.722 -1.615 98.345 1.00 38.90 90 ASP A CA 1
ATOM 732 C C . ASP A 1 90 ? 8.886 -2.398 97.063 1.00 39.37 90 ASP A C 1
ATOM 733 O O . ASP A 1 90 ? 9.554 -1.956 96.131 1.00 39.80 90 ASP A O 1
ATOM 738 N N . ALA A 1 91 ? 8.267 -3.568 97.025 1.00 40.04 91 ALA A N 1
ATOM 739 C CA . ALA A 1 91 ? 8.348 -4.433 95.859 1.00 40.42 91 ALA A CA 1
ATOM 740 C C . ALA A 1 91 ? 7.588 -3.873 94.681 1.00 39.55 91 ALA A C 1
ATOM 741 O O . ALA A 1 91 ? 8.083 -3.888 93.571 1.00 39.42 91 ALA A O 1
ATOM 743 N N . VAL A 1 92 ? 6.378 -3.386 94.912 1.00 39.58 92 VAL A N 1
ATOM 744 C CA . VAL A 1 92 ? 5.603 -2.844 93.812 1.00 41.22 92 VAL A CA 1
ATOM 745 C C . VAL A 1 92 ? 6.361 -1.628 93.296 1.00 41.58 92 VAL A C 1
ATOM 746 O O . VAL A 1 92 ? 6.365 -1.362 92.098 1.00 42.57 92 VAL A O 1
ATOM 750 N N . HIS A 1 93 ? 7.036 -0.910 94.193 1.00 42.17 93 HIS A N 1
ATOM 751 C CA . HIS A 1 93 ? 7.821 0.261 93.783 1.00 42.76 93 HIS A CA 1
ATOM 752 C C . HIS A 1 93 ? 8.979 -0.136 92.855 1.00 41.43 93 HIS A C 1
ATOM 753 O O . HIS A 1 93 ? 9.207 0.495 91.824 1.00 40.78 93 HIS A O 1
ATOM 760 N N . ASP A 1 94 ? 9.706 -1.177 93.234 1.00 40.16 94 ASP A N 1
ATOM 761 C CA . ASP A 1 94 ? 10.804 -1.682 92.426 1.00 40.91 94 ASP A CA 1
ATOM 762 C C . ASP A 1 94 ? 10.286 -2.075 91.043 1.00 39.92 94 ASP A C 1
ATOM 763 O O . ASP A 1 94 ? 10.929 -1.838 90.029 1.00 40.07 94 ASP A O 1
ATOM 768 N N . LEU A 1 95 ? 9.115 -2.690 91.010 1.00 40.72 95 LEU A N 1
ATOM 769 C CA . LEU A 1 95 ? 8.518 -3.129 89.752 1.00 40.25 95 LEU A CA 1
ATOM 770 C C . LEU A 1 95 ? 8.311 -1.923 88.845 1.00 40.23 95 LEU A C 1
ATOM 771 O O . LEU A 1 95 ? 8.718 -1.919 87.683 1.00 39.32 95 LEU A O 1
ATOM 776 N N . PHE A 1 96 ? 7.657 -0.908 89.394 1.00 40.47 96 PHE A N 1
ATOM 777 C CA . PHE A 1 96 ? 7.394 0.329 88.678 1.00 42.27 96 PHE A CA 1
ATOM 778 C C . PHE A 1 96 ? 8.697 0.821 88.057 1.00 43.08 96 PHE A C 1
ATOM 779 O O . PHE A 1 96 ? 8.751 1.189 86.878 1.00 44.21 96 PHE A O 1
ATOM 787 N N . LYS A 1 97 ? 9.745 0.816 88.870 1.00 42.21 97 LYS A N 1
ATOM 788 C CA . LYS A 1 97 ? 11.052 1.265 88.444 1.00 42.18 97 LYS A CA 1
ATOM 789 C C . LYS A 1 97 ? 11.551 0.418 87.278 1.00 43.66 97 LYS A C 1
ATOM 790 O O . LYS A 1 97 ? 12.013 0.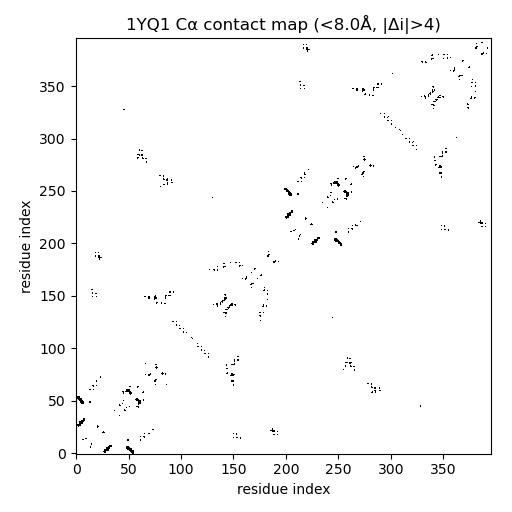956 86.267 1.00 43.94 97 LYS A O 1
ATOM 796 N N . ASP A 1 98 ? 11.466 -0.904 87.411 1.00 44.02 98 ASP A N 1
ATOM 797 C CA . ASP A 1 98 ? 11.901 -1.772 86.327 1.00 44.03 98 ASP A CA 1
ATOM 798 C C . ASP A 1 98 ? 11.124 -1.369 85.090 1.00 44.68 98 ASP A C 1
ATOM 799 O O . ASP A 1 98 ? 11.688 -1.267 84.008 1.00 44.94 98 ASP A O 1
ATOM 804 N N . PHE A 1 99 ? 9.822 -1.149 85.253 1.00 44.87 99 PHE A N 1
ATOM 805 C CA . PHE A 1 99 ? 8.991 -0.760 84.126 1.00 45.93 99 PHE A CA 1
ATOM 806 C C . PHE A 1 99 ? 9.408 0.582 83.589 1.00 46.60 99 PHE A C 1
ATOM 807 O O . PHE A 1 99 ? 9.623 0.731 82.385 1.00 48.47 99 PHE A O 1
ATOM 815 N N . LEU A 1 100 ? 9.481 1.570 84.475 1.00 45.00 100 LEU A N 1
ATOM 816 C CA . LEU A 1 100 ? 9.876 2.902 84.059 1.00 44.26 100 LEU A CA 1
ATOM 817 C C . LEU A 1 100 ? 11.058 2.792 83.095 1.00 45.58 100 LEU A C 1
ATOM 818 O O . LEU A 1 100 ? 11.010 3.309 81.979 1.00 47.24 100 LEU A O 1
ATOM 823 N N . ALA A 1 101 ? 12.106 2.093 83.510 1.00 45.79 101 ALA A N 1
ATOM 824 C CA . ALA A 1 101 ? 13.264 1.918 82.648 1.00 47.62 101 ALA A CA 1
ATOM 825 C C . ALA A 1 101 ? 12.894 1.439 81.239 1.00 48.62 101 ALA A C 1
ATOM 826 O O . ALA A 1 101 ? 13.593 1.735 80.279 1.00 49.64 101 ALA A O 1
ATOM 828 N N . GLU A 1 102 ? 11.809 0.692 81.101 1.00 50.54 102 GLU A N 1
ATOM 829 C CA . GLU A 1 102 ? 11.424 0.231 79.775 1.00 54.66 102 GLU A CA 1
ATOM 830 C C . GLU A 1 102 ? 10.780 1.387 79.031 1.00 56.15 102 GLU A C 1
ATOM 831 O O . GLU A 1 102 ? 11.105 1.646 77.873 1.00 57.45 102 GLU A O 1
ATOM 837 N N . PHE A 1 103 ? 9.872 2.087 79.703 1.00 57.17 103 PHE A N 1
ATOM 838 C CA . PHE A 1 103 ? 9.183 3.219 79.093 1.00 57.42 103 PHE A CA 1
ATOM 839 C C . PHE A 1 103 ? 10.153 4.219 78.493 1.00 58.49 103 PHE A C 1
ATOM 840 O O . PHE A 1 103 ? 9.932 4.719 77.387 1.00 59.16 103 PHE A O 1
ATOM 848 N N . LYS A 1 104 ? 11.213 4.532 79.233 1.00 58.16 104 LYS A N 1
ATOM 849 C CA . LYS A 1 104 ? 12.202 5.471 78.740 1.00 58.73 104 LYS A CA 1
ATOM 850 C C . LYS A 1 104 ? 12.765 4.840 77.479 1.00 60.10 104 LYS A C 1
ATOM 851 O O . LYS A 1 104 ? 12.796 5.463 76.416 1.00 59.94 104 LYS A O 1
ATOM 857 N N . LYS A 1 105 ? 13.181 3.581 77.609 1.00 61.97 105 LYS A N 1
ATOM 858 C CA . LYS A 1 105 ? 13.741 2.817 76.497 1.00 63.08 105 LYS A CA 1
ATOM 859 C C . LYS A 1 105 ? 12.866 2.878 75.266 1.00 62.84 105 LYS A C 1
ATOM 860 O O . LYS A 1 105 ? 13.307 2.552 74.183 1.00 62.76 105 LYS A O 1
ATOM 866 N N . PHE A 1 106 ? 11.619 3.286 75.437 1.00 65.00 106 PHE A N 1
ATOM 867 C CA . PHE A 1 106 ? 10.697 3.381 74.317 1.00 67.48 106 PHE A CA 1
ATOM 868 C C . PHE A 1 106 ? 10.612 4.819 73.848 1.00 70.73 106 PHE A C 1
ATOM 869 O O . PHE A 1 106 ? 10.993 5.126 72.724 1.00 72.75 106 PHE A O 1
ATOM 877 N N . ALA A 1 107 ? 10.102 5.693 74.717 1.00 73.24 107 ALA A N 1
ATOM 878 C CA . ALA A 1 107 ? 9.959 7.119 74.411 1.00 74.90 107 ALA A CA 1
ATOM 879 C C . ALA A 1 107 ? 11.156 7.603 73.604 1.00 75.64 107 ALA A C 1
ATOM 880 O O . ALA A 1 107 ? 11.018 8.399 72.666 1.00 74.41 107 ALA A O 1
ATOM 882 N N . ALA A 1 108 ? 12.328 7.108 73.991 1.00 76.66 108 ALA A N 1
ATOM 883 C CA . ALA A 1 108 ? 13.579 7.449 73.335 1.00 78.13 108 ALA A CA 1
ATOM 884 C C . ALA A 1 108 ? 13.516 7.028 71.868 1.00 79.02 108 ALA A C 1
ATOM 885 O O . ALA A 1 108 ? 13.649 7.853 70.963 1.00 79.52 108 ALA A O 1
ATOM 887 N N . GLU A 1 109 ? 13.306 5.735 71.650 1.00 80.26 109 GLU A N 1
ATOM 888 C CA . GLU A 1 109 ? 13.220 5.170 70.310 1.00 81.55 109 GLU A CA 1
ATOM 889 C C . GLU A 1 109 ? 11.953 5.608 69.589 1.00 81.90 109 GLU A C 1
ATOM 890 O O . GLU A 1 109 ? 11.844 5.461 68.374 1.00 81.45 109 GLU A O 1
ATOM 896 N N . ARG A 1 110 ? 11.003 6.148 70.345 1.00 83.01 110 ARG A N 1
ATOM 897 C CA . ARG A 1 110 ? 9.735 6.599 69.788 1.00 84.60 110 ARG A CA 1
ATOM 898 C C . ARG A 1 110 ? 9.884 7.873 68.947 1.00 86.82 110 ARG A C 1
ATOM 899 O O . ARG A 1 110 ? 8.934 8.288 68.285 1.00 87.57 110 ARG A O 1
ATOM 907 N N . ARG A 1 111 ? 11.063 8.494 68.968 1.00 88.91 111 ARG A N 1
ATOM 908 C CA . ARG A 1 111 ? 11.294 9.697 68.173 1.00 90.07 111 ARG A CA 1
ATOM 909 C C . ARG A 1 111 ? 12.737 9.874 67.729 1.00 91.15 111 ARG A C 1
ATOM 910 O O . ARG A 1 111 ? 13.212 10.994 67.475 1.00 92.49 111 ARG A O 1
ATOM 918 N N . SER A 1 112 ? 13.426 8.745 67.616 1.00 91.68 112 SER A N 1
ATOM 919 C CA . SER A 1 112 ? 14.827 8.713 67.189 1.00 92.43 112 SER A CA 1
ATOM 920 C C . SER A 1 112 ? 14.861 8.158 65.773 1.00 92.31 112 SER A C 1
ATOM 921 O O . SER A 1 112 ? 14.494 7.005 65.565 1.00 92.34 112 SER A O 1
ATOM 924 N N . GLY A 1 113 ? 15.294 8.961 64.810 1.00 92.39 113 GLY A N 1
ATOM 925 C CA . GLY A 1 113 ? 15.305 8.504 63.438 1.00 91.82 113 GLY A CA 1
ATOM 926 C C . GLY A 1 113 ? 13.896 8.634 62.864 1.00 91.34 113 GLY A C 1
ATOM 927 O O . GLY A 1 113 ? 12.913 8.232 63.489 1.00 90.87 113 GLY A O 1
ATOM 928 N N . GLU A 1 118 ? 9.923 4.705 58.694 1.00 97.92 118 GLU A N 1
ATOM 929 C CA . GLU A 1 118 ? 10.559 4.130 59.874 1.00 97.16 118 GLU A CA 1
ATOM 930 C C . GLU A 1 118 ? 9.512 3.855 60.942 1.00 96.51 118 GLU A C 1
ATOM 931 O O . GLU A 1 118 ? 9.464 4.530 61.966 1.00 96.18 118 GLU A O 1
ATOM 937 N N . VAL A 1 119 ? 8.666 2.867 60.682 1.00 96.75 119 VAL A N 1
ATOM 938 C CA . VAL A 1 119 ? 7.612 2.484 61.611 1.00 96.57 119 VAL A CA 1
ATOM 939 C C . VAL A 1 119 ? 8.124 1.353 62.495 1.00 96.44 119 VAL A C 1
ATOM 940 O O . VAL A 1 119 ? 7.688 0.209 62.378 1.00 96.53 119 VAL A O 1
ATOM 944 N N . GLU A 1 120 ? 9.061 1.684 63.378 1.00 96.02 120 GLU A N 1
ATOM 945 C CA . GLU A 1 120 ? 9.635 0.690 64.271 1.00 95.59 120 GLU A CA 1
ATOM 946 C C . GLU A 1 120 ? 8.712 0.271 65.390 1.00 94.25 120 GLU A C 1
ATOM 947 O O . GLU A 1 120 ? 8.960 0.525 66.568 1.00 93.55 120 GLU A O 1
ATOM 953 N N . LYS A 1 121 ? 7.632 -0.381 64.988 1.00 93.22 121 LYS A N 1
ATOM 954 C CA . LYS A 1 121 ? 6.661 -0.892 65.922 1.00 92.19 121 LYS A CA 1
ATOM 955 C C . LYS A 1 121 ? 7.269 -2.128 66.565 1.00 91.70 121 LYS A C 1
ATOM 956 O O . LYS A 1 121 ? 6.801 -2.567 67.604 1.00 92.69 121 LYS A O 1
ATOM 962 N N . PHE A 1 122 ? 8.310 -2.695 65.953 1.00 90.84 122 PHE A N 1
ATOM 963 C CA . PHE A 1 122 ? 8.924 -3.894 66.524 1.00 90.33 122 PHE A CA 1
ATOM 964 C C . PHE A 1 122 ? 9.409 -3.595 67.937 1.00 88.46 122 PHE A C 1
ATOM 965 O O . PHE A 1 122 ? 9.247 -4.415 68.842 1.00 89.05 122 PHE A O 1
ATOM 973 N N . ARG A 1 123 ? 10.005 -2.423 68.129 1.00 85.85 123 ARG A N 1
ATOM 974 C CA . ARG A 1 123 ? 10.469 -2.047 69.451 1.00 83.09 123 ARG A CA 1
ATOM 975 C C . ARG A 1 123 ? 9.199 -1.874 70.270 1.00 81.08 123 ARG A C 1
ATOM 976 O O . ARG A 1 123 ? 9.188 -2.059 71.482 1.00 80.54 123 ARG A O 1
ATOM 984 N N . SER A 1 124 ? 8.122 -1.532 69.574 1.00 79.21 124 SER A N 1
ATOM 985 C CA . SER A 1 124 ? 6.816 -1.343 70.191 1.00 77.01 124 SER A CA 1
ATOM 986 C C . SER A 1 124 ? 6.175 -2.708 70.503 1.00 76.68 124 SER A C 1
ATOM 987 O O . SER A 1 124 ? 5.166 -2.773 71.197 1.00 76.99 124 SER A O 1
ATOM 990 N N . GLU A 1 125 ? 6.768 -3.787 69.980 1.00 76.61 125 GLU A N 1
ATOM 991 C CA . GLU A 1 125 ? 6.311 -5.175 70.200 1.00 75.71 125 GLU A CA 1
ATOM 992 C C . GLU A 1 125 ? 7.500 -5.814 70.909 1.00 74.90 125 GLU A C 1
ATOM 993 O O . GLU A 1 125 ? 8.007 -6.872 70.533 1.00 73.82 125 GLU A O 1
ATOM 999 N N . PHE A 1 126 ? 7.918 -5.125 71.967 1.00 73.91 126 PHE A N 1
ATOM 1000 C CA . PHE A 1 126 ? 9.094 -5.429 72.786 1.00 70.11 126 PHE A CA 1
ATOM 1001 C C . PHE A 1 126 ? 8.717 -4.618 74.052 1.00 67.38 126 PHE A C 1
ATOM 1002 O O . PHE A 1 126 ? 8.981 -5.016 75.194 1.00 65.06 126 PHE A O 1
ATOM 1010 N N . PHE A 1 127 ? 8.063 -3.479 73.816 1.00 64.27 127 PHE A N 1
ATOM 1011 C CA . PHE A 1 127 ? 7.606 -2.588 74.876 1.00 61.80 127 PHE A CA 1
ATOM 1012 C C . PHE A 1 127 ? 6.307 -3.102 75.480 1.00 61.67 127 PHE A C 1
ATOM 1013 O O . PHE A 1 127 ? 6.150 -3.132 76.702 1.00 61.47 127 PHE A O 1
ATOM 1021 N N . LEU A 1 128 ? 5.370 -3.494 74.620 1.00 60.87 128 LEU A N 1
ATOM 1022 C CA . LEU A 1 128 ? 4.083 -4.020 75.077 1.00 60.46 128 LEU A CA 1
ATOM 1023 C C . LEU A 1 128 ? 4.230 -5.254 75.966 1.00 59.86 128 LEU A C 1
ATOM 1024 O O . LEU A 1 128 ? 3.572 -5.364 77.002 1.00 60.17 128 LEU A O 1
ATOM 1029 N N . PRO A 1 129 ? 5.079 -6.214 75.565 1.00 59.33 129 PRO A N 1
ATOM 1030 C CA . PRO A 1 129 ? 5.260 -7.414 76.386 1.00 58.81 129 PRO A CA 1
ATOM 1031 C C . PRO A 1 129 ? 5.803 -7.060 77.771 1.00 58.96 129 PRO A C 1
ATOM 1032 O O . PRO A 1 129 ? 5.709 -7.850 78.708 1.00 59.44 129 PRO A O 1
ATOM 1036 N N . ALA A 1 130 ? 6.381 -5.868 77.888 1.00 58.49 130 ALA A N 1
ATOM 1037 C CA . ALA A 1 130 ? 6.911 -5.393 79.161 1.00 57.82 130 ALA A CA 1
ATOM 1038 C C . ALA A 1 130 ? 5.763 -4.613 79.781 1.00 57.31 130 ALA A C 1
ATOM 1039 O O . ALA A 1 130 ? 5.448 -4.741 80.964 1.00 55.96 130 ALA A O 1
ATOM 1041 N N . ARG A 1 131 ? 5.136 -3.811 78.934 1.00 57.36 131 ARG A N 1
ATOM 1042 C CA . ARG A 1 131 ? 4.009 -2.982 79.308 1.00 57.45 131 ARG A CA 1
ATOM 1043 C C . ARG A 1 131 ? 2.938 -3.859 79.951 1.00 57.50 131 ARG A C 1
ATOM 1044 O O . ARG A 1 131 ? 2.544 -3.639 81.093 1.00 57.96 131 ARG A O 1
ATOM 1052 N N . ASN A 1 132 ? 2.482 -4.866 79.218 1.00 57.48 132 ASN A N 1
ATOM 1053 C CA . ASN A 1 132 ? 1.444 -5.751 79.722 1.00 58.37 132 ASN A CA 1
ATOM 1054 C C . ASN A 1 132 ? 1.838 -6.537 80.962 1.00 56.58 132 ASN A C 1
ATOM 1055 O O . ASN A 1 132 ? 1.114 -6.520 81.955 1.00 55.61 132 ASN A O 1
ATOM 1060 N N . THR A 1 133 ? 2.969 -7.232 80.906 1.00 54.81 133 THR A N 1
ATOM 1061 C CA . THR A 1 133 ? 3.431 -7.993 82.060 1.00 54.36 133 THR A CA 1
ATOM 1062 C C . THR A 1 133 ? 3.229 -7.108 83.275 1.00 54.14 133 THR A C 1
ATOM 1063 O O . THR A 1 133 ? 2.518 -7.458 84.212 1.00 54.16 133 THR A O 1
ATOM 1067 N N . TYR A 1 134 ? 3.867 -5.945 83.226 1.00 54.30 134 TYR A N 1
ATOM 1068 C CA . TYR A 1 134 ? 3.788 -4.940 84.275 1.00 52.56 134 TYR A CA 1
ATOM 1069 C C . TYR A 1 134 ? 2.329 -4.741 84.692 1.00 52.74 134 TYR A C 1
ATOM 1070 O O . TYR A 1 134 ? 1.968 -4.930 85.848 1.00 51.46 134 TYR A O 1
ATOM 1079 N N . PHE A 1 135 ? 1.489 -4.369 83.736 1.00 53.91 135 PHE A N 1
ATOM 1080 C CA . PHE A 1 135 ? 0.087 -4.131 84.032 1.00 55.95 135 PHE A CA 1
ATOM 1081 C C . PHE A 1 135 ? -0.613 -5.322 84.687 1.00 56.03 135 PHE A C 1
ATOM 1082 O O . PHE A 1 135 ? -1.469 -5.134 85.559 1.00 56.31 135 PHE A O 1
ATOM 1090 N N . ASN A 1 136 ? -0.245 -6.538 84.279 1.00 55.38 136 ASN A N 1
ATOM 1091 C CA . ASN A 1 136 ? -0.845 -7.755 84.830 1.00 54.52 136 ASN A CA 1
ATOM 1092 C C . ASN A 1 136 ? -0.519 -7.901 86.305 1.00 54.52 136 ASN A C 1
ATOM 1093 O O . ASN A 1 136 ? -1.403 -7.867 87.147 1.00 55.35 136 ASN A O 1
ATOM 1098 N N . ILE A 1 137 ? 0.754 -8.075 86.623 1.00 55.30 137 ILE A N 1
ATOM 1099 C CA . ILE A 1 137 ? 1.148 -8.200 88.015 1.00 55.78 137 ILE A CA 1
ATOM 1100 C C . ILE A 1 137 ? 0.463 -7.059 88.761 1.00 56.07 137 ILE A C 1
ATOM 1101 O O . ILE A 1 137 ? 0.036 -7.207 89.902 1.00 56.34 137 ILE A O 1
ATOM 1106 N N . LEU A 1 138 ? 0.322 -5.926 88.089 1.00 57.72 138 LEU A N 1
ATOM 1107 C CA . LEU A 1 138 ? -0.315 -4.767 88.691 1.00 58.61 138 LEU A CA 1
ATOM 1108 C C . LEU A 1 138 ? -1.801 -5.039 88.894 1.00 59.37 138 LEU A C 1
ATOM 1109 O O . LEU A 1 138 ? -2.387 -4.582 89.870 1.00 60.34 138 LEU A O 1
ATOM 1114 N N . ASN A 1 139 ? -2.406 -5.785 87.975 1.00 60.74 139 ASN A N 1
ATOM 1115 C CA . ASN A 1 139 ? -3.825 -6.135 88.080 1.00 63.38 139 ASN A CA 1
ATOM 1116 C C . ASN A 1 139 ? -4.044 -7.185 89.172 1.00 64.82 139 ASN A C 1
ATOM 1117 O O . ASN A 1 139 ? -5.035 -7.136 89.904 1.00 65.95 139 ASN A O 1
ATOM 1122 N N . GLY A 1 140 ? -3.122 -8.142 89.258 1.00 64.94 140 GLY A N 1
ATOM 1123 C CA . GLY A 1 140 ? -3.222 -9.191 90.256 1.00 64.51 140 GLY A CA 1
ATOM 1124 C C . GLY A 1 140 ? -3.420 -8.618 91.642 1.00 65.23 140 GLY A C 1
ATOM 1125 O O . GLY A 1 140 ? -4.293 -9.058 92.384 1.00 65.82 140 GLY A O 1
ATOM 1126 N N . LEU A 1 141 ? -2.601 -7.632 91.995 1.00 65.50 141 LEU A N 1
ATOM 1127 C CA . LEU A 1 141 ? -2.700 -6.980 93.296 1.00 64.11 141 LEU A CA 1
ATOM 1128 C C . LEU A 1 141 ? -4.036 -6.263 93.342 1.00 63.55 141 LEU A C 1
ATOM 1129 O O . LEU A 1 141 ? -4.802 -6.399 94.285 1.00 62.87 141 LEU A O 1
ATOM 1134 N N . LEU A 1 142 ? -4.305 -5.507 92.291 1.00 63.87 142 LEU A N 1
ATOM 1135 C CA . LEU A 1 142 ? -5.530 -4.745 92.175 1.00 65.51 142 LEU A CA 1
ATOM 1136 C C . LEU A 1 142 ? -6.780 -5.582 92.436 1.00 66.42 142 LEU A C 1
ATOM 1137 O O . LEU A 1 142 ? -7.771 -5.064 92.941 1.00 66.28 142 LEU A O 1
ATOM 1142 N N . GLU A 1 143 ? -6.737 -6.868 92.084 1.00 68.10 143 GLU A N 1
ATOM 1143 C CA . GLU A 1 143 ? -7.871 -7.773 92.318 1.00 69.82 143 GLU A CA 1
ATOM 1144 C C . GLU A 1 143 ? -7.858 -8.199 93.779 1.00 70.47 143 GLU A C 1
ATOM 1145 O O . GLU A 1 143 ? -8.811 -7.956 94.524 1.00 71.80 143 GLU A O 1
ATOM 1151 N N . LYS A 1 144 ? -6.760 -8.845 94.169 1.00 69.87 144 LYS A N 1
ATOM 1152 C CA . LYS A 1 144 ? -6.544 -9.317 95.531 1.00 68.42 144 LYS A CA 1
ATOM 1153 C C . LYS A 1 144 ? -6.792 -8.178 96.520 1.00 68.11 144 LYS A C 1
ATOM 1154 O O . LYS A 1 144 ? -6.724 -8.371 97.731 1.00 67.66 144 LYS A O 1
ATOM 1160 N N . SER A 1 145 ? -7.081 -6.991 95.992 1.00 68.82 145 SER A N 1
ATOM 1161 C CA . SER A 1 145 ? -7.312 -5.815 96.821 1.00 69.04 145 SER A CA 1
ATOM 1162 C C . SER A 1 145 ? -8.744 -5.663 97.296 1.00 69.87 145 SER A C 1
ATOM 1163 O O . SER A 1 145 ? -9.707 -5.874 96.554 1.00 68.15 145 SER A O 1
ATOM 1166 N N . ASN A 1 146 ? -8.854 -5.276 98.558 1.00 71.49 146 ASN A N 1
ATOM 1167 C CA . ASN A 1 146 ? -10.133 -5.073 99.211 1.00 72.90 146 ASN A CA 1
ATOM 1168 C C . ASN A 1 146 ? -10.307 -3.592 99.485 1.00 71.17 146 ASN A C 1
ATOM 1169 O O . ASN A 1 146 ? -11.370 -3.154 99.929 1.00 71.39 146 ASN A O 1
ATOM 1174 N N . SER A 1 147 ? -9.257 -2.825 99.215 1.00 69.06 147 SER A N 1
ATOM 1175 C CA . SER A 1 147 ? -9.297 -1.395 99.459 1.00 66.55 147 SER A CA 1
ATOM 1176 C C . SER A 1 147 ? -9.406 -0.574 98.189 1.00 65.86 147 SER A C 1
ATOM 1177 O O . SER A 1 147 ? -9.863 0.573 98.216 1.00 64.90 147 SER A O 1
ATOM 1180 N N . GLY A 1 148 ? -9.003 -1.171 97.073 1.00 65.80 148 GLY A N 1
ATOM 1181 C CA . GLY A 1 148 ? -9.040 -0.461 95.807 1.00 63.74 148 GLY A CA 1
ATOM 1182 C C . GLY A 1 148 ? -7.655 0.094 95.530 1.00 62.26 148 GLY A C 1
ATOM 1183 O O . GLY A 1 148 ? -7.390 0.646 94.464 1.00 61.98 148 GLY A O 1
ATOM 1184 N N . PHE A 1 149 ? -6.777 -0.056 96.519 1.00 60.53 149 PHE A N 1
ATOM 1185 C CA . PHE A 1 149 ? -5.396 0.386 96.430 1.00 57.19 149 PHE A CA 1
ATOM 1186 C C . PHE A 1 149 ? -4.503 -0.829 96.209 1.00 54.90 149 PHE A C 1
ATOM 1187 O O . PHE A 1 149 ? -4.795 -1.916 96.690 1.00 55.89 149 PHE A O 1
ATOM 1195 N N . LEU A 1 150 ? -3.414 -0.643 95.479 1.00 52.38 150 LEU A N 1
ATOM 1196 C CA . LEU A 1 150 ? -2.491 -1.735 95.185 1.00 50.14 150 LEU A CA 1
ATOM 1197 C C . LEU A 1 150 ? -2.268 -2.723 96.334 1.00 48.47 150 LEU A C 1
ATOM 1198 O O . LEU A 1 150 ? -2.440 -3.932 96.160 1.00 49.23 150 LEU A O 1
ATOM 1203 N N . ILE A 1 151 ? -1.852 -2.225 97.492 1.00 44.48 151 ILE A N 1
ATOM 1204 C CA . ILE A 1 151 ? -1.640 -3.097 98.621 1.00 42.58 151 ILE A CA 1
ATOM 1205 C C . ILE A 1 151 ? -1.987 -2.364 99.905 1.00 43.59 151 ILE A C 1
ATOM 1206 O O . ILE A 1 151 ? -1.877 -1.136 99.984 1.00 42.57 151 ILE A O 1
ATOM 1211 N N . GLY A 1 152 ? -2.419 -3.131 100.903 1.00 44.48 152 GLY A N 1
ATOM 1212 C CA . GLY A 1 152 ? -2.797 -2.562 102.182 1.00 44.94 152 GLY A CA 1
ATOM 1213 C C . GLY A 1 152 ? -4.266 -2.179 102.255 1.00 45.57 152 GLY A C 1
ATOM 1214 O O . GLY A 1 152 ? -4.987 -2.203 101.245 1.00 44.48 152 GLY A O 1
ATOM 1215 N N . SER A 1 153 ? -4.712 -1.834 103.462 1.00 46.14 153 SER A N 1
ATOM 1216 C CA . SER A 1 153 ? -6.095 -1.427 103.701 1.00 46.23 153 SER A CA 1
ATOM 1217 C C . SER A 1 153 ? -6.352 -0.015 103.176 1.00 46.88 153 SER A C 1
ATOM 1218 O O . SER A 1 153 ? -7.500 0.401 103.040 1.00 47.21 153 SER A O 1
ATOM 1221 N N . ASP A 1 154 ? -5.281 0.727 102.905 1.00 47.81 154 ASP A N 1
ATOM 1222 C CA . ASP A 1 154 ? -5.406 2.094 102.407 1.00 47.89 154 ASP A CA 1
ATOM 1223 C C . ASP A 1 154 ? -4.362 2.439 101.336 1.00 47.78 154 ASP A C 1
ATOM 1224 O O . ASP A 1 154 ? -3.689 1.560 100.780 1.00 47.35 154 ASP A O 1
ATOM 1229 N N . ILE A 1 155 ? -4.254 3.732 101.050 1.00 47.32 155 ILE A N 1
ATOM 1230 C CA . ILE A 1 155 ? -3.322 4.263 100.064 1.00 46.09 155 ILE A CA 1
ATOM 1231 C C . ILE A 1 155 ? -1.899 4.039 100.564 1.00 46.35 155 ILE A C 1
ATOM 1232 O O . ILE A 1 155 ? -1.676 3.883 101.767 1.00 47.03 155 ILE A O 1
ATOM 1237 N N . THR A 1 156 ? -0.948 4.011 99.635 1.00 44.82 156 THR A N 1
ATOM 1238 C CA . THR A 1 156 ? 0.466 3.809 99.953 1.00 43.09 156 THR A CA 1
ATOM 1239 C C . THR A 1 156 ? 1.280 4.630 98.966 1.00 42.40 156 THR A C 1
ATOM 1240 O O . THR A 1 156 ? 0.792 4.952 97.874 1.00 43.23 156 THR A O 1
ATOM 1244 N N . PHE A 1 157 ? 2.514 4.971 99.327 1.00 40.23 157 PHE A N 1
ATOM 1245 C CA . PHE A 1 157 ? 3.337 5.758 98.412 1.00 38.92 157 PHE A CA 1
ATOM 1246 C C . PHE A 1 157 ? 3.557 4.992 97.115 1.00 39.10 157 PHE A C 1
ATOM 1247 O O . PHE A 1 157 ? 3.983 5.569 96.122 1.00 39.12 157 PHE A O 1
ATOM 1255 N N . ALA A 1 158 ? 3.247 3.695 97.130 1.00 38.67 158 ALA A N 1
ATOM 1256 C CA . ALA A 1 158 ? 3.393 2.860 95.942 1.00 37.32 158 ALA A CA 1
ATOM 1257 C C . ALA A 1 158 ? 2.365 3.276 94.907 1.00 37.83 158 ALA A C 1
ATOM 1258 O O . ALA A 1 158 ? 2.676 3.352 93.723 1.00 38.38 158 ALA A O 1
ATOM 1260 N N . ASP A 1 159 ? 1.138 3.542 95.361 1.00 37.50 159 ASP A N 1
ATOM 1261 C CA . ASP A 1 159 ? 0.058 3.950 94.466 1.00 37.07 159 ASP A CA 1
ATOM 1262 C C . ASP A 1 159 ? 0.430 5.269 93.820 1.00 37.88 159 ASP A C 1
ATOM 1263 O O . ASP A 1 159 ? 0.280 5.451 92.610 1.00 36.75 159 ASP A O 1
ATOM 1268 N N . LEU A 1 160 ? 0.913 6.193 94.642 1.00 38.95 160 LEU A N 1
ATOM 1269 C CA . LEU A 1 160 ? 1.302 7.501 94.152 1.00 38.78 160 LEU A CA 1
ATOM 1270 C C . LEU A 1 160 ? 2.178 7.289 92.929 1.00 39.39 160 LEU A C 1
ATOM 1271 O O . LEU A 1 160 ? 1.885 7.787 91.839 1.00 42.21 160 LEU A O 1
ATOM 1276 N N . VAL A 1 161 ? 3.230 6.502 93.110 1.00 37.62 161 VAL A N 1
ATOM 1277 C CA . VAL A 1 161 ? 4.181 6.201 92.048 1.00 35.08 161 VAL A CA 1
ATOM 1278 C C . VAL A 1 161 ? 3.545 5.566 90.812 1.00 35.71 161 VAL A C 1
ATOM 1279 O O . VAL A 1 161 ? 3.873 5.925 89.686 1.00 37.02 161 VAL A O 1
ATOM 1283 N N . VAL A 1 162 ? 2.621 4.638 91.018 1.00 36.78 162 VAL A N 1
ATOM 1284 C CA . VAL A 1 162 ? 1.995 3.936 89.902 1.00 36.44 162 VAL A CA 1
ATOM 1285 C C . VAL A 1 162 ? 0.995 4.760 89.093 1.00 38.57 162 VAL A C 1
ATOM 1286 O O . VAL A 1 162 ? 1.028 4.731 87.856 1.00 38.86 162 VAL A O 1
ATOM 1290 N N . VAL A 1 163 ? 0.109 5.493 89.767 1.00 39.56 163 VAL A N 1
ATOM 1291 C CA . VAL A 1 163 ? -0.867 6.291 89.035 1.00 41.09 163 VAL A CA 1
ATOM 1292 C C . VAL A 1 163 ? -0.185 7.424 88.276 1.00 42.68 163 VAL A C 1
ATOM 1293 O O . VAL A 1 163 ? -0.513 7.669 87.114 1.00 43.97 163 VAL A O 1
ATOM 1297 N N . ASP A 1 164 ? 0.771 8.107 88.904 1.00 43.57 164 ASP A N 1
ATOM 1298 C CA . ASP A 1 164 ? 1.452 9.183 88.197 1.00 45.20 164 ASP A CA 1
ATOM 1299 C C . ASP A 1 164 ? 1.938 8.690 86.839 1.00 45.60 164 ASP A C 1
ATOM 1300 O O . ASP A 1 164 ? 1.619 9.282 85.810 1.00 45.03 164 ASP A O 1
ATOM 1305 N N . ASN A 1 165 ? 2.710 7.606 86.835 1.00 46.85 165 ASN A N 1
ATOM 1306 C CA . ASN A 1 165 ? 3.203 7.051 85.585 1.00 48.55 165 ASN A CA 1
ATOM 1307 C C . ASN A 1 165 ? 2.050 6.791 84.625 1.00 48.72 165 ASN A C 1
ATOM 1308 O O . ASN A 1 165 ? 2.171 7.040 83.429 1.00 47.39 165 ASN A O 1
ATOM 1313 N N . LEU A 1 166 ? 0.934 6.286 85.151 1.00 50.21 166 LEU A N 1
ATOM 1314 C CA . LEU A 1 166 ? -0.249 6.005 84.329 1.00 50.79 166 LEU A CA 1
ATOM 1315 C C . LEU A 1 166 ? -0.713 7.266 83.606 1.00 50.85 166 LEU A C 1
ATOM 1316 O O . LEU A 1 166 ? -1.244 7.201 82.495 1.00 51.01 166 LEU A O 1
ATOM 1321 N N . LEU A 1 167 ? -0.525 8.411 84.256 1.00 49.94 167 LEU A N 1
ATOM 1322 C CA . LEU A 1 167 ? -0.891 9.686 83.656 1.00 49.66 167 LEU A CA 1
ATOM 1323 C C . LEU A 1 167 ? 0.030 9.967 82.488 1.00 49.90 167 LEU A C 1
ATOM 1324 O O . LEU A 1 167 ? -0.415 10.170 81.357 1.00 49.82 167 LEU A O 1
ATOM 1329 N N . THR A 1 168 ? 1.327 9.990 82.768 1.00 49.25 168 THR A N 1
ATOM 1330 C CA . THR A 1 168 ? 2.262 10.274 81.709 1.00 48.72 168 THR A CA 1
ATOM 1331 C C . THR A 1 168 ? 2.179 9.246 80.602 1.00 48.66 168 THR A C 1
ATOM 1332 O O . THR A 1 168 ? 2.277 9.611 79.441 1.00 49.73 168 THR A O 1
ATOM 1336 N N . LEU A 1 169 ? 1.982 7.971 80.933 1.00 50.23 169 LEU A N 1
ATOM 1337 C CA . LEU A 1 169 ? 1.889 6.962 79.874 1.00 51.27 169 LEU A CA 1
ATOM 1338 C C . LEU A 1 169 ? 0.745 7.367 78.982 1.00 52.00 169 LEU A C 1
ATOM 1339 O O . LEU A 1 169 ? 0.803 7.195 77.760 1.00 51.82 169 LEU A O 1
ATOM 1344 N N . LYS A 1 170 ? -0.292 7.910 79.621 1.00 52.53 170 LYS A N 1
ATOM 1345 C CA . LYS A 1 170 ? -1.503 8.371 78.949 1.00 52.93 170 LYS A CA 1
ATOM 1346 C C . LYS A 1 170 ? -1.130 9.405 77.902 1.00 51.90 170 LYS A C 1
ATOM 1347 O O . LYS A 1 170 ? -1.440 9.251 76.724 1.00 50.85 170 LYS A O 1
ATOM 1353 N N . ASN A 1 171 ? -0.451 10.453 78.356 1.00 51.58 171 ASN A N 1
ATOM 1354 C CA . ASN A 1 171 ? -0.006 11.545 77.502 1.00 50.67 171 ASN A CA 1
ATOM 1355 C C . ASN A 1 171 ? 0.787 11.038 76.314 1.00 51.78 171 ASN A C 1
ATOM 1356 O O . ASN A 1 171 ? 0.797 11.667 75.267 1.00 52.30 171 ASN A O 1
ATOM 1361 N N . TYR A 1 172 ? 1.462 9.907 76.488 1.00 53.41 172 TYR A N 1
ATOM 1362 C CA . TYR A 1 172 ? 2.238 9.296 75.415 1.00 54.83 172 TYR A CA 1
ATOM 1363 C C . TYR A 1 172 ? 1.332 8.328 74.667 1.00 55.72 172 TYR A C 1
ATOM 1364 O O . TYR A 1 172 ? 1.783 7.581 73.797 1.00 54.39 172 TYR A O 1
ATOM 1373 N N . GLY A 1 173 ? 0.054 8.346 75.041 1.00 57.05 173 GLY A N 1
ATOM 1374 C CA . GLY A 1 173 ? -0.951 7.500 74.416 1.00 58.63 173 GLY A CA 1
ATOM 1375 C C . GLY A 1 173 ? -0.785 6.006 74.604 1.00 59.49 173 GLY A C 1
ATOM 1376 O O . GLY A 1 173 ? -1.488 5.214 73.971 1.00 59.59 173 GLY A O 1
ATOM 1377 N N . LEU A 1 174 ? 0.136 5.614 75.476 1.00 59.65 174 LEU A N 1
ATOM 1378 C CA . LEU A 1 174 ? 0.385 4.205 75.717 1.00 59.86 174 LEU A CA 1
ATOM 1379 C C . LEU A 1 174 ? -0.517 3.635 76.805 1.00 61.89 174 LEU A C 1
ATOM 1380 O O . LEU A 1 174 ? -0.156 2.664 77.464 1.00 62.64 174 LEU A O 1
ATOM 1385 N N . PHE A 1 175 ? -1.689 4.236 76.994 1.00 63.33 175 PHE A N 1
ATOM 1386 C CA . PHE A 1 175 ? -2.619 3.762 78.012 1.00 65.20 175 PHE A CA 1
ATOM 1387 C C . PHE A 1 175 ? -4.008 4.347 77.813 1.00 67.68 175 PHE A C 1
ATOM 1388 O O . PHE A 1 175 ? -4.152 5.555 77.625 1.00 69.18 175 PHE A O 1
ATOM 1396 N N . ASP A 1 176 ? -5.024 3.482 77.857 1.00 69.86 176 ASP A N 1
ATOM 1397 C CA . ASP A 1 176 ? -6.421 3.889 77.680 1.00 72.14 176 ASP A CA 1
ATOM 1398 C C . ASP A 1 176 ? -7.308 3.557 78.892 1.00 72.37 176 ASP A C 1
ATOM 1399 O O . ASP A 1 176 ? -7.567 2.389 79.172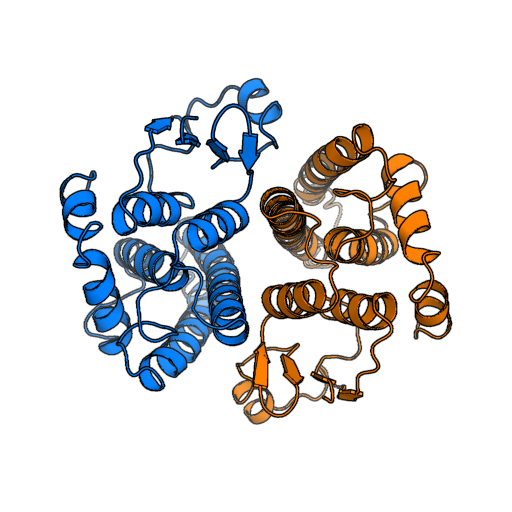 1.00 71.22 176 ASP A O 1
ATOM 1404 N N . GLU A 1 177 ? -7.786 4.591 79.584 1.00 73.46 177 GLU A N 1
ATOM 1405 C CA . GLU A 1 177 ? -8.633 4.431 80.771 1.00 75.65 177 GLU A CA 1
ATOM 1406 C C . GLU A 1 177 ? -9.703 3.332 80.649 1.00 77.73 177 GLU A C 1
ATOM 1407 O O . GLU A 1 177 ? -9.938 2.586 81.600 1.00 79.21 177 GLU A O 1
ATOM 1413 N N . SER A 1 178 ? -10.353 3.224 79.492 1.00 79.61 178 SER A N 1
ATOM 1414 C CA . SER A 1 178 ? -11.398 2.210 79.306 1.00 80.65 178 SER A CA 1
ATOM 1415 C C . SER A 1 178 ? -10.857 0.812 78.998 1.00 80.76 178 SER A C 1
ATOM 1416 O O . SER A 1 178 ? -11.390 -0.189 79.485 1.00 80.79 178 SER A O 1
ATOM 1419 N N . GLU A 1 179 ? -9.800 0.752 78.192 1.00 80.24 179 GLU A N 1
ATOM 1420 C CA . GLU A 1 179 ? -9.172 -0.514 77.821 1.00 79.31 179 GLU A CA 1
ATOM 1421 C C . GLU A 1 179 ? -8.725 -1.261 79.084 1.00 77.39 179 GLU A C 1
ATOM 1422 O O . GLU A 1 179 ? -8.667 -2.490 79.104 1.00 77.12 179 GLU A O 1
ATOM 1428 N N . PHE A 1 180 ? -8.415 -0.507 80.134 1.00 74.79 180 PHE A N 1
ATOM 1429 C CA . PHE A 1 180 ? -7.979 -1.078 81.401 1.00 71.64 180 PHE A CA 1
ATOM 1430 C C . PHE A 1 180 ? -8.869 -0.546 82.506 1.00 70.64 180 PHE A C 1
ATOM 1431 O O . PHE A 1 180 ? -8.506 0.361 83.251 1.00 69.72 180 PHE A O 1
ATOM 1439 N N . THR A 1 181 ? -10.050 -1.133 82.588 1.00 70.03 181 THR A N 1
ATOM 1440 C CA . THR A 1 181 ? -11.060 -0.775 83.566 1.00 69.66 181 THR A CA 1
ATOM 1441 C C . THR A 1 181 ? -10.611 -0.788 85.029 1.00 68.47 181 THR A C 1
ATOM 1442 O O . THR A 1 181 ? -11.180 -0.075 85.856 1.00 68.92 181 THR A O 1
ATOM 1446 N N . LYS A 1 182 ? -9.603 -1.593 85.352 1.00 66.57 182 LYS A N 1
ATOM 1447 C CA . LYS A 1 182 ? -9.124 -1.688 86.729 1.00 64.73 182 LYS A CA 1
ATOM 1448 C C . LYS A 1 182 ? -8.066 -0.646 87.108 1.00 63.13 182 LYS A C 1
ATOM 1449 O O . LYS A 1 182 ? -8.250 0.129 88.049 1.00 60.51 182 LYS A O 1
ATOM 1455 N N . LEU A 1 183 ? -6.953 -0.649 86.381 1.00 62.35 183 LEU A N 1
ATOM 1456 C CA . LEU A 1 183 ? -5.874 0.301 86.616 1.00 60.95 183 LEU A CA 1
ATOM 1457 C C . LEU A 1 183 ? -6.427 1.720 86.569 1.00 61.17 183 LEU A C 1
ATOM 1458 O O . LEU A 1 183 ? -5.980 2.595 87.304 1.00 61.75 183 LEU A O 1
ATOM 1463 N N . ALA A 1 184 ? -7.396 1.948 85.691 1.00 60.76 184 ALA A N 1
ATOM 1464 C CA . ALA A 1 184 ? -8.007 3.260 85.580 1.00 61.03 184 ALA A CA 1
ATOM 1465 C C . ALA A 1 184 ? -8.721 3.545 86.889 1.00 62.05 184 ALA A C 1
ATOM 1466 O O . ALA A 1 184 ? -8.628 4.641 87.444 1.00 62.36 184 ALA A O 1
ATOM 1468 N N . ALA A 1 185 ? -9.437 2.541 87.380 1.00 63.28 185 ALA A N 1
ATOM 1469 C CA . ALA A 1 185 ? -10.166 2.661 88.634 1.00 63.77 185 ALA A CA 1
ATOM 1470 C C . ALA A 1 185 ? -9.212 3.135 89.725 1.00 63.81 185 ALA A C 1
ATOM 1471 O O . ALA A 1 185 ? -9.545 4.009 90.531 1.00 63.45 185 ALA A O 1
ATOM 1473 N N . LEU A 1 186 ? -8.022 2.541 89.742 1.00 63.45 186 LEU A N 1
ATOM 1474 C CA . LEU A 1 186 ? -7.002 2.892 90.716 1.00 63.09 186 LEU A CA 1
ATOM 1475 C C . LEU A 1 186 ? -6.675 4.374 90.606 1.00 64.12 186 LEU A C 1
ATOM 1476 O O . LEU A 1 186 ? -6.818 5.118 91.575 1.00 63.73 186 LEU A O 1
ATOM 1481 N N . ARG A 1 187 ? -6.257 4.791 89.411 1.00 66.13 187 ARG A N 1
ATOM 1482 C CA . ARG A 1 187 ? -5.880 6.176 89.145 1.00 67.88 187 ARG A CA 1
ATOM 1483 C C . ARG A 1 187 ? -6.890 7.192 89.655 1.00 68.21 187 ARG A C 1
ATOM 1484 O O . ARG A 1 187 ? -6.518 8.286 90.077 1.00 68.25 187 ARG A O 1
ATOM 1492 N N . GLU A 1 188 ? -8.167 6.835 89.616 1.00 68.90 188 GLU A N 1
ATOM 1493 C CA . GLU A 1 188 ? -9.210 7.731 90.097 1.00 69.64 188 GLU A CA 1
ATOM 1494 C C . GLU A 1 188 ? -9.119 7.881 91.616 1.00 69.00 188 GLU A C 1
ATOM 1495 O O . GLU A 1 188 ? -9.172 8.990 92.147 1.00 68.97 188 GLU A O 1
ATOM 1501 N N . LYS A 1 189 ? -8.961 6.759 92.309 1.00 67.82 189 LYS A N 1
ATOM 1502 C CA . LYS A 1 189 ? -8.873 6.769 93.762 1.00 66.86 189 LYS A CA 1
ATOM 1503 C C . LYS A 1 189 ? -7.757 7.635 94.321 1.00 64.83 189 LYS A C 1
ATOM 1504 O O . LYS A 1 189 ? -7.894 8.218 95.389 1.00 64.21 189 LYS A O 1
ATOM 1510 N N . VAL A 1 190 ? -6.651 7.722 93.602 1.00 63.73 190 VAL A N 1
ATOM 1511 C CA . VAL A 1 190 ? -5.523 8.497 94.087 1.00 63.82 190 VAL A CA 1
ATOM 1512 C C . VAL A 1 190 ? -5.662 10.006 93.870 1.00 64.67 190 VAL A C 1
ATOM 1513 O O . VAL A 1 190 ? -5.476 10.796 94.811 1.00 64.63 190 VAL A O 1
ATOM 1517 N N . ASN A 1 191 ? -5.987 10.396 92.636 1.00 63.79 191 ASN A N 1
ATOM 1518 C CA . ASN A 1 191 ? -6.156 11.801 92.256 1.00 62.41 191 ASN A CA 1
ATOM 1519 C C . ASN A 1 191 ? -7.198 12.514 93.122 1.00 61.69 191 ASN A C 1
ATOM 1520 O O . ASN A 1 191 ? -7.018 13.668 93.538 1.00 59.54 191 ASN A O 1
ATOM 1525 N N . SER A 1 192 ? -8.290 11.801 93.380 1.00 60.64 192 SER A N 1
ATOM 1526 C CA . SER A 1 192 ? -9.401 12.305 94.175 1.00 58.55 192 SER A CA 1
ATOM 1527 C C . SER A 1 192 ? -9.146 12.257 95.672 1.00 57.04 192 SER A C 1
ATOM 1528 O O . SER A 1 192 ? -9.862 12.879 96.449 1.00 58.40 192 SER A O 1
ATOM 1531 N N . TYR A 1 193 ? -8.125 11.520 96.079 1.00 55.13 193 TYR A N 1
ATOM 1532 C CA . TYR A 1 193 ? -7.811 11.398 97.490 1.00 52.73 193 TYR A CA 1
ATOM 1533 C C . TYR A 1 193 ? -7.674 12.761 98.166 1.00 52.01 193 TYR A C 1
ATOM 1534 O O . TYR A 1 193 ? -6.973 13.644 97.678 1.00 50.86 193 TYR A O 1
ATOM 1543 N N . PRO A 1 194 ? -8.352 12.950 99.304 1.00 52.06 194 PRO A N 1
ATOM 1544 C CA . PRO A 1 194 ? -8.259 14.231 100.006 1.00 53.09 194 PRO A CA 1
ATOM 1545 C C . PRO A 1 194 ? -6.805 14.666 100.223 1.00 54.06 194 PRO A C 1
ATOM 1546 O O . PRO A 1 194 ? -5.985 13.916 100.769 1.00 53.99 194 PRO A O 1
ATOM 1550 N N . GLY A 1 195 ? -6.504 15.891 99.798 1.00 55.35 195 GLY A N 1
ATOM 1551 C CA . GLY A 1 195 ? -5.160 16.425 99.911 1.00 56.87 195 GLY A CA 1
ATOM 1552 C C . GLY A 1 195 ? -4.568 16.436 98.511 1.00 58.27 195 GLY A C 1
ATOM 1553 O O . GLY A 1 195 ? -4.119 17.470 98.010 1.00 59.84 195 GLY A O 1
ATOM 1554 N N . ILE A 1 196 ? -4.576 15.273 97.871 1.00 57.19 196 ILE A N 1
ATOM 1555 C CA . ILE A 1 196 ? -4.058 15.148 96.525 1.00 56.47 196 ILE A CA 1
ATOM 1556 C C . ILE A 1 196 ? -4.990 15.918 95.617 1.00 57.19 196 ILE A C 1
ATOM 1557 O O . ILE A 1 196 ? -4.556 16.731 94.812 1.00 57.44 196 ILE A O 1
ATOM 1562 N N . LYS A 1 197 ? -6.283 15.655 95.764 1.00 59.12 197 LYS A N 1
ATOM 1563 C CA . LYS A 1 197 ? -7.311 16.306 94.957 1.00 58.95 197 LYS A CA 1
ATOM 1564 C C . LYS A 1 197 ? -7.074 17.815 94.904 1.00 57.36 197 LYS A C 1
ATOM 1565 O O . LYS A 1 197 ? -6.973 18.402 93.830 1.00 56.35 197 LYS A O 1
ATOM 1571 N N . GLU A 1 198 ? -6.991 18.440 96.069 1.00 56.41 198 GLU A N 1
ATOM 1572 C CA . GLU A 1 198 ? -6.748 19.868 96.120 1.00 56.95 198 GLU A CA 1
ATOM 1573 C C . GLU A 1 198 ? -5.512 20.127 95.282 1.00 56.03 198 GLU A C 1
ATOM 1574 O O . GLU A 1 198 ? -5.608 20.642 94.175 1.00 57.96 198 GLU A O 1
ATOM 1580 N N . TYR A 1 199 ? -4.356 19.742 95.814 1.00 53.89 199 TYR A N 1
ATOM 1581 C CA . TYR A 1 199 ? -3.074 19.919 95.134 1.00 52.34 199 TYR A CA 1
ATOM 1582 C C . TYR A 1 199 ? -3.066 19.762 93.606 1.00 49.61 199 TYR A C 1
ATOM 1583 O O . TYR A 1 199 ? -2.634 20.663 92.900 1.00 49.49 199 TYR A O 1
ATOM 1592 N N . ILE A 1 200 ? -3.513 18.616 93.102 1.00 47.31 200 ILE A N 1
ATOM 1593 C CA . ILE A 1 200 ? -3.535 18.382 91.662 1.00 45.61 200 ILE A CA 1
ATOM 1594 C C . ILE A 1 200 ? -4.397 19.411 90.947 1.00 46.67 200 ILE A C 1
ATOM 1595 O O . ILE A 1 200 ? -4.210 19.681 89.764 1.00 47.44 200 ILE A O 1
ATOM 1600 N N . ALA A 1 201 ? -5.339 19.997 91.668 1.00 48.36 201 ALA A N 1
ATOM 1601 C CA . ALA A 1 201 ? -6.203 21.000 91.075 1.00 50.78 201 ALA A CA 1
ATOM 1602 C C . ALA A 1 201 ? -5.391 22.263 90.792 1.00 53.39 201 ALA A C 1
ATOM 1603 O O . ALA A 1 201 ? -5.590 22.922 89.775 1.00 55.04 201 ALA A O 1
ATOM 1605 N N . LYS A 1 202 ? -4.459 22.578 91.685 1.00 55.26 202 LYS A N 1
ATOM 1606 C CA . LYS A 1 202 ? -3.620 23.763 91.551 1.00 57.58 202 LYS A CA 1
ATOM 1607 C C . LYS A 1 202 ? -2.287 23.574 90.812 1.00 58.69 202 LYS A C 1
ATOM 1608 O O . LYS A 1 202 ? -1.496 24.514 90.720 1.00 60.44 202 LYS A O 1
ATOM 1614 N N . ARG A 1 203 ? -2.018 22.383 90.288 1.00 58.14 203 ARG A N 1
ATOM 1615 C CA . ARG A 1 203 ? -0.756 22.170 89.582 1.00 56.84 203 ARG A CA 1
ATOM 1616 C C . ARG A 1 203 ? -0.950 22.354 88.081 1.00 58.13 203 ARG A C 1
ATOM 1617 O O . ARG A 1 203 ? -2.037 22.100 87.553 1.00 57.80 203 ARG A O 1
ATOM 1625 N N . PRO A 1 204 ? 0.105 22.809 87.377 1.00 58.77 204 PRO A N 1
ATOM 1626 C CA . PRO A 1 204 ? 0.093 23.045 85.928 1.00 59.53 204 PRO A CA 1
ATOM 1627 C C . PRO A 1 204 ? -0.256 21.825 85.090 1.00 60.76 204 PRO A C 1
ATOM 1628 O O . PRO A 1 204 ? 0.469 20.837 85.088 1.00 60.94 204 PRO A O 1
ATOM 1632 N N . VAL A 1 205 ? -1.373 21.912 84.373 1.00 62.55 205 VAL A N 1
ATOM 1633 C CA . VAL A 1 205 ? -1.837 20.823 83.525 1.00 62.85 205 VAL A CA 1
ATOM 1634 C C . VAL A 1 205 ? -0.902 20.687 82.332 1.00 63.24 205 VAL A C 1
ATOM 1635 O O . VAL A 1 205 ? -1.399 20.582 81.187 1.00 63.42 205 VAL A O 1
ATOM 1647 N N . PRO B 1 2 ? 10.966 -19.767 112.701 1.00 110.25 2 PRO B N 1
ATOM 1648 C CA . PRO B 1 2 ? 10.643 -19.413 111.311 1.00 106.87 2 PRO B CA 1
ATOM 1649 C C . PRO B 1 2 ? 11.703 -19.879 110.299 1.00 103.66 2 PRO B C 1
ATOM 1650 O O . PRO B 1 2 ? 12.904 -19.663 110.494 1.00 103.56 2 PRO B O 1
ATOM 1654 N N . SER B 1 3 ? 11.255 -20.519 109.219 1.00 99.04 3 SER B N 1
ATOM 1655 C CA . SER B 1 3 ? 12.166 -21.016 108.191 1.00 93.97 3 SER B CA 1
ATOM 1656 C C . SER B 1 3 ? 12.189 -20.135 106.958 1.00 90.17 3 SER B C 1
ATOM 1657 O O . SER B 1 3 ? 11.146 -19.828 106.379 1.00 89.62 3 SER B O 1
ATOM 1660 N N . TYR B 1 4 ? 13.392 -19.748 106.552 1.00 85.59 4 TYR B N 1
ATOM 1661 C CA . TYR B 1 4 ? 13.572 -18.896 105.386 1.00 80.31 4 TYR B CA 1
ATOM 1662 C C . TYR B 1 4 ? 13.882 -19.676 104.105 1.00 76.38 4 TYR B C 1
ATOM 1663 O O . TYR B 1 4 ? 14.730 -20.564 104.092 1.00 75.33 4 TYR B O 1
ATOM 1672 N N . LYS B 1 5 ? 13.193 -19.326 103.024 1.00 72.21 5 LYS B N 1
ATOM 1673 C CA . LYS B 1 5 ? 13.404 -19.983 101.746 1.00 68.32 5 LYS B CA 1
ATOM 1674 C C . LYS B 1 5 ? 13.572 -18.949 100.632 1.00 66.79 5 LYS B C 1
ATOM 1675 O O . LYS B 1 5 ? 12.712 -18.080 100.454 1.00 66.10 5 LYS B O 1
ATOM 1681 N N . LEU B 1 6 ? 14.684 -19.051 99.897 1.00 63.95 6 LEU B N 1
ATOM 1682 C CA . LEU B 1 6 ? 14.990 -18.142 98.788 1.00 61.28 6 LEU B CA 1
ATOM 1683 C C . LEU B 1 6 ? 15.092 -18.865 97.444 1.00 60.34 6 LEU B C 1
ATOM 1684 O O . LEU B 1 6 ? 16.030 -19.617 97.199 1.00 60.69 6 LEU B O 1
ATOM 1689 N N . THR B 1 7 ? 14.130 -18.618 96.569 1.00 58.89 7 THR B N 1
ATOM 1690 C CA . THR B 1 7 ? 14.123 -19.227 95.252 1.00 57.62 7 THR B CA 1
ATOM 1691 C C . THR B 1 7 ? 14.790 -18.291 94.248 1.00 57.61 7 THR B C 1
ATOM 1692 O O . THR B 1 7 ? 14.288 -17.196 93.988 1.00 57.87 7 THR B O 1
ATOM 1696 N N . TYR B 1 8 ? 15.916 -18.723 93.682 1.00 56.41 8 TYR B N 1
ATOM 1697 C CA . TYR B 1 8 ? 16.649 -17.912 92.707 1.00 55.52 8 TYR B CA 1
ATOM 1698 C C . TYR B 1 8 ? 17.460 -18.760 91.713 1.00 56.81 8 TYR B C 1
ATOM 1699 O O . TYR B 1 8 ? 17.461 -19.986 91.781 1.00 57.19 8 TYR B O 1
ATOM 1708 N N . PHE B 1 9 ? 18.161 -18.092 90.803 1.00 57.67 9 PHE B N 1
ATOM 1709 C CA . PHE B 1 9 ? 18.964 -18.760 89.790 1.00 59.06 9 PHE B CA 1
ATOM 1710 C C . PHE B 1 9 ? 20.336 -19.227 90.262 1.00 61.23 9 PHE B C 1
ATOM 1711 O O . PHE B 1 9 ? 20.721 -18.997 91.400 1.00 60.87 9 PHE B O 1
ATOM 1719 N N . PHE B 1 10 ? 21.065 -19.888 89.365 1.00 64.58 10 PHE B N 1
ATOM 1720 C CA . PHE B 1 10 ? 22.393 -20.422 89.667 1.00 66.73 10 PHE B CA 1
ATOM 1721 C C . PHE B 1 10 ? 23.432 -19.351 89.994 1.00 66.12 10 PHE B C 1
ATOM 1722 O O . PHE B 1 10 ? 24.236 -19.520 90.913 1.00 65.26 10 PHE B O 1
ATOM 1730 N N . PHE B 1 11 ? 23.411 -18.257 89.235 1.00 65.04 11 PHE B N 1
ATOM 1731 C CA . PHE B 1 11 ? 24.376 -17.169 89.408 1.00 64.49 11 PHE B CA 1
ATOM 1732 C C . PHE B 1 11 ? 24.207 -16.265 90.634 1.00 63.71 11 PHE B C 1
ATOM 1733 O O . PHE B 1 11 ? 23.417 -16.548 91.539 1.00 63.26 11 PHE B O 1
ATOM 1741 N N . ARG B 1 12 ? 24.968 -15.173 90.647 1.00 62.50 12 ARG B N 1
ATOM 1742 C CA . ARG B 1 12 ? 24.925 -14.217 91.746 1.00 60.72 12 ARG B CA 1
ATOM 1743 C C . ARG B 1 12 ? 23.932 -13.081 91.464 1.00 59.96 12 ARG B C 1
ATOM 1744 O O . ARG B 1 12 ? 23.073 -12.782 92.293 1.00 60.38 12 ARG B O 1
ATOM 1752 N N . GLY B 1 13 ? 24.060 -12.454 90.298 1.00 59.01 13 GLY B N 1
ATOM 1753 C CA . GLY B 1 13 ? 23.172 -11.364 89.914 1.00 57.37 13 GLY B CA 1
ATOM 1754 C C . GLY B 1 13 ? 22.572 -10.520 91.029 1.00 56.13 13 GLY B C 1
ATOM 1755 O O . GLY B 1 13 ? 23.283 -9.803 91.735 1.00 56.93 13 GLY B O 1
ATOM 1756 N N . LEU B 1 14 ? 21.253 -10.611 91.180 1.00 54.28 14 LEU B N 1
ATOM 1757 C CA . LEU B 1 14 ? 20.518 -9.863 92.192 1.00 51.82 14 LEU B CA 1
ATOM 1758 C C . LEU B 1 14 ? 20.339 -10.595 93.513 1.00 51.66 14 LEU B C 1
ATOM 1759 O O . LEU B 1 14 ? 20.127 -9.968 94.555 1.00 53.67 14 LEU B O 1
ATOM 1764 N N . GLY B 1 15 ? 20.417 -11.919 93.479 1.00 49.79 15 GLY B N 1
ATOM 1765 C CA . GLY B 1 15 ? 20.226 -12.682 94.696 1.00 46.23 15 GLY B CA 1
ATOM 1766 C C . GLY B 1 15 ? 21.453 -12.898 95.556 1.00 44.64 15 GLY B C 1
ATOM 1767 O O . GLY B 1 15 ? 21.333 -13.292 96.715 1.00 44.24 15 GLY B O 1
ATOM 1768 N N . GLU B 1 16 ? 22.636 -12.634 95.022 1.00 42.69 16 GLU B N 1
ATOM 1769 C CA . GLU B 1 16 ? 23.826 -12.873 95.817 1.00 43.66 16 GLU B CA 1
ATOM 1770 C C . GLU B 1 16 ? 23.870 -12.017 97.073 1.00 43.10 16 GLU B C 1
ATOM 1771 O O . GLU B 1 16 ? 24.207 -12.503 98.159 1.00 43.61 16 GLU B O 1
ATOM 1777 N N . PRO B 1 17 ? 23.553 -10.719 96.943 1.00 42.11 17 PRO B N 1
ATOM 1778 C CA . PRO B 1 17 ? 23.580 -9.865 98.132 1.00 40.09 17 PRO B CA 1
ATOM 1779 C C . PRO B 1 17 ? 22.652 -10.401 99.229 1.00 39.93 17 PRO B C 1
ATOM 1780 O O . PRO B 1 17 ? 22.988 -10.367 100.412 1.00 39.92 17 PRO B O 1
ATOM 1784 N N . ILE B 1 18 ? 21.495 -10.916 98.820 1.00 39.75 18 ILE B N 1
ATOM 1785 C CA . ILE B 1 18 ? 20.518 -11.481 99.743 1.00 39.38 18 ILE B CA 1
ATOM 1786 C C . ILE B 1 18 ? 21.141 -12.702 100.409 1.00 41.91 18 ILE B C 1
ATOM 1787 O O . ILE B 1 18 ? 20.858 -13.005 101.571 1.00 42.34 18 ILE B O 1
ATOM 1792 N N . ARG B 1 19 ? 21.984 -13.408 99.656 1.00 43.69 19 ARG B N 1
ATOM 1793 C CA . ARG B 1 19 ? 22.674 -14.591 100.164 1.00 44.97 19 ARG B CA 1
ATOM 1794 C C . ARG B 1 19 ? 23.664 -14.153 101.224 1.00 46.17 19 ARG B C 1
ATOM 1795 O O . ARG B 1 19 ? 23.640 -14.651 102.355 1.00 47.34 19 ARG B O 1
ATOM 1803 N N . LEU B 1 20 ? 24.539 -13.225 100.845 1.00 45.52 20 LEU B N 1
ATOM 1804 C CA . LEU B 1 20 ? 25.530 -12.677 101.757 1.00 46.04 20 LEU B CA 1
ATOM 1805 C C . LEU B 1 20 ? 24.820 -12.094 102.981 1.00 46.62 20 LEU B C 1
ATOM 1806 O O . LEU B 1 20 ? 25.366 -12.066 104.082 1.00 46.63 20 LEU B O 1
ATOM 1811 N N . LEU B 1 21 ? 23.599 -11.611 102.782 1.00 46.48 21 LEU B N 1
ATOM 1812 C CA . LEU B 1 21 ? 22.833 -11.045 103.883 1.00 46.29 21 LEU B CA 1
ATOM 1813 C C . LEU B 1 21 ? 22.553 -12.132 104.925 1.00 44.60 21 LEU B C 1
ATOM 1814 O O . LEU B 1 21 ? 22.925 -11.996 106.084 1.00 42.11 21 LEU B O 1
ATOM 1819 N N . PHE B 1 22 ? 21.914 -13.215 104.498 1.00 44.49 22 PHE B N 1
ATOM 1820 C CA . PHE B 1 22 ? 21.602 -14.332 105.387 1.00 46.14 22 PHE B CA 1
ATOM 1821 C C . PHE B 1 22 ? 22.835 -14.830 106.133 1.00 48.05 22 PHE B C 1
ATOM 1822 O O . PHE B 1 22 ? 22.755 -15.220 107.304 1.00 48.51 22 PHE B O 1
ATOM 1830 N N . HIS B 1 23 ? 23.972 -14.838 105.443 1.00 49.21 23 HIS B N 1
ATOM 1831 C CA . HIS B 1 23 ? 25.217 -15.294 106.043 1.00 48.65 23 HIS B CA 1
ATOM 1832 C C . HIS B 1 23 ? 25.743 -14.272 107.011 1.00 47.54 23 HIS B C 1
ATOM 1833 O O . HIS B 1 23 ? 26.206 -14.625 108.085 1.00 47.95 23 HIS B O 1
ATOM 1840 N N . LEU B 1 24 ? 25.644 -13.000 106.642 1.00 47.29 24 LEU B N 1
ATOM 1841 C CA . LEU B 1 24 ? 26.110 -11.924 107.505 1.00 46.01 24 LEU B CA 1
ATOM 1842 C C . LEU B 1 24 ? 25.350 -11.993 108.821 1.00 45.49 24 LEU B C 1
ATOM 1843 O O . LEU B 1 24 ? 25.921 -11.816 109.886 1.00 44.83 24 LEU B O 1
ATOM 1848 N N . ALA B 1 25 ? 24.055 -12.256 108.735 1.00 46.12 25 ALA B N 1
ATOM 1849 C CA . ALA B 1 25 ? 23.215 -12.328 109.917 1.00 47.13 25 ALA B CA 1
ATOM 1850 C C . ALA B 1 25 ? 23.185 -13.738 110.472 1.00 48.35 25 ALA B C 1
ATOM 1851 O O . ALA B 1 25 ? 22.478 -14.020 111.441 1.00 49.19 25 ALA B O 1
ATOM 1853 N N . GLY B 1 26 ? 23.944 -14.624 109.841 1.00 49.38 26 GLY B N 1
ATOM 1854 C CA . GLY B 1 26 ? 24.003 -16.003 110.287 1.00 50.04 26 GLY B CA 1
ATOM 1855 C C . GLY B 1 26 ? 22.675 -16.701 110.514 1.00 50.40 26 GLY B C 1
ATOM 1856 O O . GLY B 1 26 ? 22.541 -17.503 111.440 1.00 50.75 26 GLY B O 1
ATOM 1857 N N . VAL B 1 27 ? 21.680 -16.400 109.691 1.00 50.41 27 VAL B N 1
ATOM 1858 C CA . VAL B 1 27 ? 20.398 -17.062 109.844 1.00 52.12 27 VAL B CA 1
ATOM 1859 C C . VAL B 1 27 ? 20.320 -18.018 108.661 1.00 54.24 27 VAL B C 1
ATOM 1860 O O . VAL B 1 27 ? 20.407 -17.614 107.493 1.00 54.76 27 VAL B O 1
ATOM 1864 N N . GLN B 1 28 ? 20.206 -19.303 108.978 1.00 55.14 28 GLN B N 1
ATOM 1865 C CA . GLN B 1 28 ? 20.162 -20.328 107.954 1.00 56.16 28 GLN B CA 1
ATOM 1866 C C . GLN B 1 28 ? 18.905 -20.233 107.099 1.00 55.13 28 GLN B C 1
ATOM 1867 O O . GLN B 1 28 ? 17.831 -19.907 107.598 1.00 54.34 28 GLN B O 1
ATOM 1873 N N . PHE B 1 29 ? 19.060 -20.499 105.802 1.00 54.52 29 PHE B N 1
ATOM 1874 C CA . PHE B 1 29 ? 17.954 -20.468 104.848 1.00 52.71 29 PHE B CA 1
ATOM 1875 C C . PHE B 1 29 ? 18.132 -21.559 103.809 1.00 54.49 29 PHE B C 1
ATOM 1876 O O . PHE B 1 29 ? 19.254 -21.995 103.550 1.00 53.67 29 PHE B O 1
ATOM 1884 N N . GLU B 1 30 ? 17.017 -21.977 103.210 1.00 57.21 30 GLU B N 1
ATOM 1885 C CA . GLU B 1 30 ? 17.001 -23.022 102.190 1.00 59.80 30 GLU B CA 1
ATOM 1886 C C . GLU B 1 30 ? 16.907 -22.397 100.797 1.00 61.85 30 GLU B C 1
ATOM 1887 O O . GLU B 1 30 ? 15.951 -21.673 100.500 1.00 61.76 30 GLU B O 1
ATOM 1893 N N . GLU B 1 31 ? 17.887 -22.679 99.939 1.00 63.19 31 GLU B N 1
ATOM 1894 C CA . GLU B 1 31 ? 17.862 -22.107 98.600 1.00 64.30 31 GLU B CA 1
ATOM 1895 C C . GLU B 1 31 ? 17.460 -23.070 97.488 1.00 65.18 31 GLU B C 1
ATOM 1896 O O . GLU B 1 31 ? 18.167 -24.030 97.182 1.00 66.40 31 GLU B O 1
ATOM 1902 N N . VAL B 1 32 ? 16.309 -22.780 96.892 1.00 65.33 32 VAL B N 1
ATOM 1903 C CA . VAL B 1 32 ? 15.759 -23.541 95.784 1.00 66.28 32 VAL B CA 1
ATOM 1904 C C . VAL B 1 32 ? 16.311 -22.954 94.486 1.00 68.30 32 VAL B C 1
ATOM 1905 O O . VAL B 1 32 ? 15.880 -21.889 94.042 1.00 68.82 32 VAL B O 1
ATOM 1909 N N . ARG B 1 33 ? 17.261 -23.649 93.874 1.00 70.65 33 ARG B N 1
ATOM 1910 C CA . ARG B 1 33 ? 17.865 -23.173 92.638 1.00 73.45 33 ARG B CA 1
ATOM 1911 C C . ARG B 1 33 ? 16.979 -23.367 91.418 1.00 73.97 33 ARG B C 1
ATOM 1912 O O . ARG B 1 33 ? 16.246 -24.346 91.300 1.00 72.59 33 ARG B O 1
ATOM 1928 N N . ASN B 1 35 ? 16.814 -23.020 87.003 1.00 75.20 35 ASN B N 1
ATOM 1929 C CA . ASN B 1 35 ? 17.653 -23.158 85.826 1.00 72.74 35 ASN B CA 1
ATOM 1930 C C . ASN B 1 35 ? 17.161 -22.204 84.740 1.00 71.67 35 ASN B C 1
ATOM 1931 O O . ASN B 1 35 ? 16.093 -22.405 84.158 1.00 70.79 35 ASN B O 1
ATOM 1936 N N . PRO B 1 36 ? 17.924 -21.136 84.471 1.00 70.92 36 PRO B N 1
ATOM 1937 C CA . PRO B 1 36 ? 17.511 -20.181 83.437 1.00 71.33 36 PRO B CA 1
ATOM 1938 C C . PRO B 1 36 ? 17.607 -20.800 82.034 1.00 72.57 36 PRO B C 1
ATOM 1939 O O . PRO B 1 36 ? 17.040 -20.284 81.059 1.00 71.42 36 PRO B O 1
ATOM 1943 N N . ASP B 1 37 ? 18.321 -21.923 81.959 1.00 72.73 37 ASP B N 1
ATOM 1944 C CA . ASP B 1 37 ? 18.528 -22.657 80.715 1.00 72.58 37 ASP B CA 1
ATOM 1945 C C . ASP B 1 37 ? 17.437 -23.690 80.511 1.00 73.24 37 ASP B C 1
ATOM 1946 O O . ASP B 1 37 ? 17.354 -24.326 79.459 1.00 73.04 37 ASP B O 1
ATOM 1951 N N . GLN B 1 38 ? 16.604 -23.860 81.532 1.00 73.88 38 GLN B N 1
ATOM 1952 C CA . GLN B 1 38 ? 15.513 -24.821 81.474 1.00 73.03 38 GLN B CA 1
ATOM 1953 C C . GLN B 1 38 ? 14.377 -24.396 82.403 1.00 71.53 38 GLN B C 1
ATOM 1954 O O . GLN B 1 38 ? 13.908 -25.179 83.228 1.00 71.85 38 GLN B O 1
ATOM 1960 N N . THR B 1 39 ? 13.952 -23.145 82.280 1.00 69.78 39 THR B N 1
ATOM 1961 C CA . THR B 1 39 ? 12.853 -22.645 83.093 1.00 68.29 39 THR B CA 1
ATOM 1962 C C . THR B 1 39 ? 11.599 -22.793 82.251 1.00 67.71 39 THR B C 1
ATOM 1963 O O . THR B 1 39 ? 11.664 -22.691 81.026 1.00 68.36 39 THR B O 1
ATOM 1967 N N . TRP B 1 40 ? 10.465 -23.059 82.890 1.00 66.68 40 TRP B N 1
ATOM 1968 C CA . TRP B 1 40 ? 9.223 -23.202 82.141 1.00 66.09 40 TRP B CA 1
ATOM 1969 C C . TRP B 1 40 ? 8.381 -21.941 82.292 1.00 66.10 40 TRP B C 1
ATOM 1970 O O . TRP B 1 40 ? 8.350 -21.325 83.363 1.00 65.70 40 TRP B O 1
ATOM 1981 N N . LEU B 1 41 ? 7.714 -21.554 81.207 1.00 65.99 41 LEU B N 1
ATOM 1982 C CA . LEU B 1 41 ? 6.887 -20.349 81.201 1.00 65.75 41 LEU B CA 1
ATOM 1983 C C . LEU B 1 41 ? 5.846 -20.352 82.315 1.00 64.52 41 LEU B C 1
ATOM 1984 O O . LEU B 1 41 ? 5.742 -19.388 83.070 1.00 64.64 41 LEU B O 1
ATOM 1989 N N . ASP B 1 42 ? 5.076 -21.428 82.417 1.00 63.03 42 ASP B N 1
ATOM 1990 C CA . ASP B 1 42 ? 4.048 -21.505 83.444 1.00 62.28 42 ASP B CA 1
ATOM 1991 C C . ASP B 1 42 ? 4.622 -21.413 84.852 1.00 61.01 42 ASP B C 1
ATOM 1992 O O . ASP B 1 42 ? 3.940 -20.979 85.780 1.00 60.70 42 ASP B O 1
ATOM 1997 N N . ILE B 1 43 ? 5.875 -21.815 85.019 1.00 59.40 43 ILE B N 1
ATOM 1998 C CA . ILE B 1 43 ? 6.480 -21.737 86.332 1.00 57.88 43 ILE B CA 1
ATOM 1999 C C . ILE B 1 43 ? 6.878 -20.302 86.676 1.00 58.24 43 ILE B C 1
ATOM 2000 O O . ILE B 1 43 ? 6.690 -19.867 87.805 1.00 58.77 43 ILE B O 1
ATOM 2005 N N . LYS B 1 44 ? 7.415 -19.565 85.708 1.00 59.03 44 LYS B N 1
ATOM 2006 C CA . LYS B 1 44 ? 7.827 -18.169 85.933 1.00 59.70 44 LYS B CA 1
ATOM 2007 C C . LYS B 1 44 ? 6.579 -17.297 86.046 1.00 59.02 44 LYS B C 1
ATOM 2008 O O . LYS B 1 44 ? 6.525 -16.325 86.800 1.00 58.45 44 LYS B O 1
ATOM 2014 N N . ASP B 1 45 ? 5.575 -17.677 85.275 1.00 58.33 45 ASP B N 1
ATOM 2015 C CA . ASP B 1 45 ? 4.311 -16.975 85.222 1.00 56.81 45 ASP B CA 1
ATOM 2016 C C . ASP B 1 45 ? 3.541 -17.109 86.532 1.00 56.34 45 ASP B C 1
ATOM 2017 O O . ASP B 1 45 ? 2.528 -16.439 86.728 1.00 56.18 45 ASP B O 1
ATOM 2022 N N . SER B 1 46 ? 4.038 -17.962 87.429 1.00 56.26 46 SER B N 1
ATOM 2023 C CA . SER B 1 46 ? 3.393 -18.204 88.723 1.00 56.62 46 SER B CA 1
ATOM 2024 C C . SER B 1 46 ? 4.197 -17.663 89.899 1.00 57.15 46 SER B C 1
ATOM 2025 O O . SER B 1 46 ? 3.879 -17.938 91.058 1.00 57.45 46 SER B O 1
ATOM 2028 N N . THR B 1 47 ? 5.249 -16.912 89.598 1.00 57.61 47 THR B N 1
ATOM 2029 C CA . THR B 1 47 ? 6.087 -16.315 90.625 1.00 56.94 47 THR B CA 1
ATOM 2030 C C . THR B 1 47 ? 5.342 -15.063 91.062 1.00 56.49 47 THR B C 1
ATOM 2031 O O . THR B 1 47 ? 4.603 -14.478 90.273 1.00 55.61 47 THR B O 1
ATOM 2035 N N . PRO B 1 48 ? 5.511 -14.641 92.324 1.00 57.13 48 PRO B N 1
ATOM 2036 C CA . PRO B 1 48 ? 4.831 -13.445 92.834 1.00 58.63 48 PRO B CA 1
ATOM 2037 C C . PRO B 1 48 ? 4.741 -12.297 91.816 1.00 60.34 48 PRO B C 1
ATOM 2038 O O . PRO B 1 48 ? 3.648 -11.772 91.548 1.00 60.30 48 PRO B O 1
ATOM 2050 N N . LYS B 1 50 ? 6.361 -12.579 88.659 1.00 53.06 50 LYS B N 1
ATOM 2051 C CA . LYS B 1 50 ? 6.867 -13.217 87.459 1.00 49.53 50 LYS B CA 1
ATOM 2052 C C . LYS B 1 50 ? 8.350 -13.089 87.217 1.00 47.90 50 LYS B C 1
ATOM 2053 O O . LYS B 1 50 ? 8.802 -13.042 86.069 1.00 46.88 50 LYS B O 1
ATOM 2059 N N . GLN B 1 51 ? 9.102 -13.062 88.311 1.00 46.64 51 GLN B N 1
ATOM 2060 C CA . GLN B 1 51 ? 10.551 -12.962 88.254 1.00 45.97 51 GLN B CA 1
ATOM 2061 C C . GLN B 1 51 ? 11.145 -13.349 89.590 1.00 43.98 51 GLN B C 1
ATOM 2062 O O . GLN B 1 51 ? 10.530 -13.165 90.621 1.00 44.52 51 GLN B O 1
ATOM 2068 N N . LEU B 1 52 ? 12.344 -13.901 89.556 1.00 44.08 52 LEU B N 1
ATOM 2069 C CA . LEU B 1 52 ? 13.048 -14.288 90.762 1.00 44.42 52 LEU B CA 1
ATOM 2070 C C . LEU B 1 52 ? 13.962 -13.104 91.079 1.00 45.17 52 LEU B C 1
ATOM 2071 O O . LEU B 1 52 ? 14.153 -12.228 90.230 1.00 46.98 52 LEU B O 1
ATOM 2076 N N . PRO B 1 53 ? 14.531 -13.051 92.299 1.00 43.82 53 PRO B N 1
ATOM 2077 C CA . PRO B 1 53 ? 14.343 -14.041 93.354 1.00 43.08 53 PRO B CA 1
ATOM 2078 C C . PRO B 1 53 ? 13.016 -13.825 94.063 1.00 43.52 53 PRO B C 1
ATOM 2079 O O . PRO B 1 53 ? 12.300 -12.860 93.779 1.00 44.14 53 PRO B O 1
ATOM 2083 N N . VAL B 1 54 ? 12.684 -14.745 94.963 1.00 43.64 54 VAL B N 1
ATOM 2084 C CA . VAL B 1 54 ? 11.475 -14.639 95.760 1.00 44.38 54 VAL B CA 1
ATOM 2085 C C . VAL B 1 54 ? 11.758 -15.252 97.120 1.00 47.10 54 VAL B C 1
ATOM 2086 O O . VAL B 1 54 ? 12.289 -16.362 97.219 1.00 46.87 54 VAL B O 1
ATOM 2090 N N . LEU B 1 55 ? 11.417 -14.505 98.165 1.00 49.45 55 LEU B N 1
ATOM 2091 C CA . LEU B 1 55 ? 11.621 -14.951 99.530 1.00 51.32 55 LEU B CA 1
ATOM 2092 C C . LEU B 1 55 ? 10.353 -15.587 100.050 1.00 53.69 55 LEU B C 1
ATOM 2093 O O . LEU B 1 55 ? 9.245 -15.172 99.713 1.00 52.59 55 LEU B O 1
ATOM 2098 N N . ASN B 1 56 ? 10.531 -16.595 100.888 1.00 57.66 56 ASN B N 1
ATOM 2099 C CA . ASN B 1 56 ? 9.412 -17.305 101.468 1.00 60.63 56 ASN B CA 1
ATOM 2100 C C . ASN B 1 56 ? 9.761 -17.502 102.927 1.00 61.78 56 ASN B C 1
ATOM 2101 O O . ASN B 1 56 ? 10.817 -18.050 103.235 1.00 61.88 56 ASN B O 1
ATOM 2106 N N . ILE B 1 57 ? 8.902 -17.025 103.824 1.00 62.86 57 ILE B N 1
ATOM 2107 C CA . ILE B 1 57 ? 9.149 -17.175 105.255 1.00 65.14 57 ILE B CA 1
ATOM 2108 C C . ILE B 1 57 ? 7.863 -17.617 105.906 1.00 65.81 57 ILE B C 1
ATOM 2109 O O . ILE B 1 57 ? 6.961 -16.809 106.137 1.00 65.27 57 ILE B O 1
ATOM 2114 N N . ASP B 1 58 ? 7.787 -18.908 106.206 1.00 67.27 58 ASP B N 1
ATOM 2115 C CA . ASP B 1 58 ? 6.597 -19.472 106.825 1.00 66.96 58 ASP B CA 1
ATOM 2116 C C . ASP B 1 58 ? 5.386 -18.894 106.104 1.00 65.26 58 ASP B C 1
ATOM 2117 O O . ASP B 1 58 ? 4.644 -18.094 106.667 1.00 65.33 58 ASP B O 1
ATOM 2122 N N . GLY B 1 59 ? 5.221 -19.268 104.838 1.00 63.57 59 GLY B N 1
ATOM 2123 C CA . GLY B 1 59 ? 4.080 -18.787 104.077 1.00 63.20 59 GLY B CA 1
ATOM 2124 C C . GLY B 1 59 ? 4.229 -17.476 103.325 1.00 62.22 59 GLY B C 1
ATOM 2125 O O . GLY B 1 59 ? 3.982 -17.423 102.121 1.00 62.76 59 GLY B O 1
ATOM 2126 N N . PHE B 1 60 ? 4.615 -16.417 104.028 1.00 61.20 60 PHE B N 1
ATOM 2127 C CA . PHE B 1 60 ? 4.790 -15.106 103.417 1.00 59.25 60 PHE B CA 1
ATOM 2128 C C . PHE B 1 60 ? 5.666 -15.189 102.176 1.00 59.01 60 PHE B C 1
ATOM 2129 O O . PHE B 1 60 ? 6.713 -15.842 102.186 1.00 60.05 60 PHE B O 1
ATOM 2137 N N . GLU B 1 61 ? 5.234 -14.525 101.109 1.00 57.29 61 GLU B N 1
ATOM 2138 C CA . GLU B 1 61 ? 5.988 -14.514 99.864 1.00 54.84 61 GLU B CA 1
ATOM 2139 C C . GLU B 1 61 ? 6.365 -13.090 99.517 1.00 53.26 61 GLU B C 1
ATOM 2140 O O . GLU B 1 61 ? 5.527 -12.194 99.566 1.00 53.80 61 GLU B O 1
ATOM 2146 N N . LEU B 1 62 ? 7.630 -12.891 99.159 1.00 51.21 62 LEU B N 1
ATOM 2147 C CA . LEU B 1 62 ? 8.143 -11.569 98.817 1.00 48.32 62 LEU B CA 1
ATOM 2148 C C . LEU B 1 62 ? 9.064 -11.577 97.600 1.00 48.68 62 LEU B C 1
ATOM 2149 O O . LEU B 1 62 ? 10.160 -12.130 97.638 1.00 49.19 62 LEU B O 1
ATOM 2154 N N . PRO B 1 63 ? 8.629 -10.958 96.499 1.00 48.42 63 PRO B N 1
ATOM 2155 C CA . PRO B 1 63 ? 9.447 -10.911 95.291 1.00 48.24 63 PRO B CA 1
ATOM 2156 C C . PRO B 1 63 ? 10.188 -9.575 95.307 1.00 48.85 63 PRO B C 1
ATOM 2157 O O . PRO B 1 63 ? 9.924 -8.731 96.171 1.00 48.26 63 PRO B O 1
ATOM 2161 N N . GLN B 1 64 ? 11.098 -9.386 94.351 1.00 48.35 64 GLN B N 1
ATOM 2162 C CA . GLN B 1 64 ? 11.870 -8.147 94.230 1.00 45.87 64 GLN B CA 1
ATOM 2163 C C . GLN B 1 64 ? 13.065 -8.089 95.156 1.00 44.68 64 GLN B C 1
ATOM 2164 O O . GLN B 1 64 ? 12.930 -7.800 96.342 1.00 44.55 64 GLN B O 1
ATOM 2170 N N . SER B 1 65 ? 14.239 -8.355 94.598 1.00 44.08 65 SER B N 1
ATOM 2171 C CA . SER B 1 65 ? 15.472 -8.360 95.372 1.00 42.99 65 SER B CA 1
ATOM 2172 C C . SER B 1 65 ? 15.527 -7.164 96.304 1.00 42.31 65 SER B C 1
ATOM 2173 O O . SER B 1 65 ? 15.792 -7.299 97.502 1.00 42.53 65 SER B O 1
ATOM 2176 N N . GLY B 1 66 ? 15.269 -5.989 95.746 1.00 41.37 66 GLY B N 1
ATOM 2177 C CA . GLY B 1 66 ? 15.318 -4.783 96.550 1.00 39.74 66 GLY B CA 1
ATOM 2178 C C . GLY B 1 66 ? 14.485 -4.891 97.803 1.00 38.26 66 GLY B C 1
ATOM 2179 O O . GLY B 1 66 ? 14.974 -4.656 98.907 1.00 34.84 66 GLY B O 1
ATOM 2180 N N . ALA B 1 67 ? 13.217 -5.249 97.617 1.00 39.29 67 ALA B N 1
ATOM 2181 C CA . ALA B 1 67 ? 12.273 -5.399 98.717 1.00 40.39 67 ALA B CA 1
ATOM 2182 C C . ALA B 1 67 ? 12.755 -6.459 99.686 1.00 41.58 67 ALA B C 1
ATOM 2183 O O . ALA B 1 67 ? 12.739 -6.262 100.904 1.00 42.98 67 ALA B O 1
ATOM 2185 N N . ILE B 1 68 ? 13.183 -7.588 99.132 1.00 41.26 68 ILE B N 1
ATOM 2186 C CA . ILE B 1 68 ? 13.658 -8.695 99.938 1.00 40.62 68 ILE B CA 1
ATOM 2187 C C . ILE B 1 68 ? 14.865 -8.271 100.747 1.00 40.88 68 ILE B C 1
ATOM 2188 O O . ILE B 1 68 ? 14.904 -8.462 101.959 1.00 41.95 68 ILE B O 1
ATOM 2193 N N . LEU B 1 69 ? 15.851 -7.686 100.080 1.00 40.45 69 LEU B N 1
ATOM 2194 C CA . LEU B 1 69 ? 17.037 -7.232 100.779 1.00 40.06 69 LEU B CA 1
ATOM 2195 C C . LEU B 1 69 ? 16.662 -6.451 102.029 1.00 38.62 69 LEU B C 1
ATOM 2196 O O . LEU B 1 69 ? 17.069 -6.794 103.127 1.00 39.66 69 LEU B O 1
ATOM 2201 N N . ARG B 1 70 ? 15.866 -5.407 101.853 1.00 37.95 70 ARG B N 1
ATOM 2202 C CA . ARG B 1 70 ? 15.449 -4.549 102.958 1.00 38.47 70 ARG B CA 1
ATOM 2203 C C . ARG B 1 70 ? 14.661 -5.251 104.060 1.00 39.93 70 ARG B C 1
ATOM 2204 O O . ARG B 1 70 ? 14.856 -4.974 105.248 1.00 40.34 70 ARG B O 1
ATOM 2212 N N . TYR B 1 71 ? 13.768 -6.154 103.660 1.00 41.07 71 TYR B N 1
ATOM 2213 C CA . TYR B 1 71 ? 12.930 -6.899 104.601 1.00 40.60 71 TYR B CA 1
ATOM 2214 C C . TYR B 1 71 ? 13.750 -7.672 105.604 1.00 40.47 71 TYR B C 1
ATOM 2215 O O . TYR B 1 71 ? 13.458 -7.668 106.793 1.00 40.86 71 TYR B O 1
ATOM 2224 N N . LEU B 1 72 ? 14.768 -8.354 105.093 1.00 40.80 72 LEU B N 1
ATOM 2225 C CA . LEU B 1 72 ? 15.663 -9.156 105.905 1.00 40.76 72 LEU B CA 1
ATOM 2226 C C . LEU B 1 72 ? 16.633 -8.249 106.646 1.00 40.91 72 LEU B C 1
ATOM 2227 O O . LEU B 1 72 ? 16.737 -8.308 107.867 1.00 40.88 72 LEU B O 1
ATOM 2232 N N . ALA B 1 73 ? 17.339 -7.405 105.903 1.00 41.33 73 ALA B N 1
ATOM 2233 C CA . ALA B 1 73 ? 18.289 -6.481 106.504 1.00 42.14 73 ALA B CA 1
ATOM 2234 C C . ALA B 1 73 ? 17.609 -5.760 107.668 1.00 43.73 73 ALA B C 1
ATOM 2235 O O . ALA B 1 73 ? 18.232 -5.457 108.689 1.00 42.55 73 ALA B O 1
ATOM 2237 N N . ARG B 1 74 ? 16.315 -5.506 107.506 1.00 45.29 74 ARG B N 1
ATOM 2238 C CA . ARG B 1 74 ? 15.528 -4.825 108.527 1.00 45.50 74 ARG B CA 1
ATOM 2239 C C . ARG B 1 74 ? 15.374 -5.684 109.774 1.00 44.28 74 ARG B C 1
ATOM 2240 O O . ARG B 1 74 ? 15.578 -5.223 110.891 1.00 42.51 74 ARG B O 1
ATOM 2248 N N . LYS B 1 75 ? 15.003 -6.940 109.577 1.00 45.17 75 LYS B N 1
ATOM 2249 C CA . LYS B 1 75 ? 14.835 -7.843 110.697 1.00 45.94 75 LYS B CA 1
ATOM 2250 C C . LYS B 1 75 ? 16.184 -8.133 111.331 1.00 45.67 75 LYS B C 1
ATOM 2251 O O . LYS B 1 75 ? 16.344 -7.999 112.542 1.00 46.99 75 LYS B O 1
ATOM 2257 N N . PHE B 1 76 ? 17.157 -8.519 110.510 1.00 44.54 76 PHE B N 1
ATOM 2258 C CA . PHE B 1 76 ? 18.490 -8.850 111.008 1.00 43.49 76 PHE B CA 1
ATOM 2259 C C . PHE B 1 76 ? 19.270 -7.611 111.424 1.00 43.33 76 PHE B C 1
ATOM 2260 O O . PHE B 1 76 ? 20.418 -7.698 111.836 1.00 45.83 76 PHE B O 1
ATOM 2268 N N . GLY B 1 77 ? 18.654 -6.448 111.309 1.00 41.72 77 GLY B N 1
ATOM 2269 C CA . GLY B 1 77 ? 19.343 -5.250 111.721 1.00 39.73 77 GLY B CA 1
ATOM 2270 C C . GLY B 1 77 ? 20.547 -4.845 110.899 1.00 39.86 77 GLY B C 1
ATOM 2271 O O . GLY B 1 77 ? 21.585 -4.487 111.457 1.00 40.13 77 GLY B O 1
ATOM 2272 N N . PHE B 1 78 ? 20.421 -4.902 109.575 1.00 39.95 78 PHE B N 1
ATOM 2273 C CA . PHE B 1 78 ? 21.499 -4.474 108.679 1.00 39.09 78 PHE B CA 1
ATOM 2274 C C . PHE B 1 78 ? 20.922 -3.586 107.598 1.00 38.34 78 PHE B C 1
ATOM 2275 O O . PHE B 1 78 ? 21.436 -3.540 106.481 1.00 36.55 78 PHE B O 1
ATOM 2283 N N . ALA B 1 79 ? 19.845 -2.888 107.961 1.00 39.09 79 ALA B N 1
ATOM 2284 C CA . ALA B 1 79 ? 19.140 -1.973 107.074 1.00 39.64 79 ALA B CA 1
ATOM 2285 C C . ALA B 1 79 ? 19.533 -0.525 107.341 1.00 41.59 79 ALA B C 1
ATOM 2286 O O . ALA B 1 79 ? 19.409 0.323 106.457 1.00 42.95 79 ALA B O 1
ATOM 2288 N N . GLY B 1 80 ? 20.013 -0.251 108.557 1.00 43.35 80 GLY B N 1
ATOM 2289 C CA . GLY B 1 80 ? 20.417 1.099 108.932 1.00 42.94 80 GLY B CA 1
ATOM 2290 C C . GLY B 1 80 ? 20.330 1.324 110.434 1.00 43.41 80 GLY B C 1
ATOM 2291 O O . GLY B 1 80 ? 19.433 0.800 111.100 1.00 42.89 80 GLY B O 1
ATOM 2292 N N . LYS B 1 81 ? 21.250 2.116 110.976 1.00 43.59 81 LYS B N 1
ATOM 2293 C CA . LYS B 1 81 ? 21.270 2.381 112.415 1.00 44.56 81 LYS B CA 1
ATOM 2294 C C . LYS B 1 81 ? 20.256 3.406 112.935 1.00 44.56 81 LYS B C 1
ATOM 2295 O O . LYS B 1 81 ? 20.076 3.535 114.143 1.00 44.86 81 LYS B O 1
ATOM 2301 N N . THR B 1 82 ? 19.603 4.131 112.030 1.00 44.08 82 THR B N 1
ATOM 2302 C CA . THR B 1 82 ? 18.594 5.119 112.398 1.00 43.07 82 THR B CA 1
ATOM 2303 C C . THR B 1 82 ? 17.710 5.330 111.195 1.00 41.81 82 THR B C 1
ATOM 2304 O O . THR B 1 82 ? 18.075 4.949 110.093 1.00 43.79 82 THR B O 1
ATOM 2308 N N . PRO B 1 83 ? 16.533 5.941 111.387 1.00 40.25 83 PRO B N 1
ATOM 2309 C CA . PRO B 1 83 ? 15.608 6.197 110.281 1.00 37.89 83 PRO B CA 1
ATOM 2310 C C . PRO B 1 83 ? 16.265 6.954 109.116 1.00 37.90 83 PRO B C 1
ATOM 2311 O O . PRO B 1 83 ? 15.912 6.755 107.950 1.00 35.38 83 PRO B O 1
ATOM 2315 N N . GLU B 1 84 ? 17.230 7.811 109.438 1.00 38.10 84 GLU B N 1
ATOM 2316 C CA . GLU B 1 84 ? 17.900 8.614 108.426 1.00 41.68 84 GLU B CA 1
ATOM 2317 C C . GLU B 1 84 ? 19.051 7.888 107.726 1.00 44.04 84 GLU B C 1
ATOM 2318 O O . GLU B 1 84 ? 19.296 8.100 106.530 1.00 44.24 84 GLU B O 1
ATOM 2324 N N . GLU B 1 85 ? 19.763 7.036 108.458 1.00 45.11 85 GLU B N 1
ATOM 2325 C CA . GLU B 1 85 ? 20.843 6.269 107.851 1.00 44.80 85 GLU B CA 1
ATOM 2326 C C . GLU B 1 85 ? 20.198 5.230 106.949 1.00 43.31 85 GLU B C 1
ATOM 2327 O O . GLU B 1 85 ? 20.660 4.974 105.840 1.00 42.84 85 GLU B O 1
ATOM 2333 N N . GLU B 1 86 ? 19.120 4.632 107.434 1.00 41.69 86 GLU B N 1
ATOM 2334 C CA . GLU B 1 86 ? 18.399 3.655 106.651 1.00 40.79 86 GLU B CA 1
ATOM 2335 C C . GLU B 1 86 ? 18.096 4.237 105.267 1.00 41.20 86 GLU B C 1
ATOM 2336 O O . GLU B 1 86 ? 18.324 3.585 104.251 1.00 42.65 86 GLU B O 1
ATOM 2342 N N . ALA B 1 87 ? 17.590 5.464 105.219 1.00 40.66 87 ALA B N 1
ATOM 2343 C CA . ALA B 1 87 ? 17.244 6.058 103.935 1.00 40.79 87 ALA B CA 1
ATOM 2344 C C . ALA B 1 87 ? 18.470 6.204 103.048 1.00 41.76 87 ALA B C 1
ATOM 2345 O O . ALA B 1 87 ? 18.368 6.100 101.832 1.00 42.31 87 ALA B O 1
ATOM 2347 N N . TRP B 1 88 ? 19.631 6.452 103.649 1.00 43.08 88 TRP B N 1
ATOM 2348 C CA . TRP B 1 88 ? 20.857 6.583 102.864 1.00 42.03 88 TRP B CA 1
ATOM 2349 C C . TRP B 1 88 ? 21.227 5.203 102.361 1.00 41.74 88 TRP B C 1
ATOM 2350 O O . TRP B 1 88 ? 21.720 5.066 101.240 1.00 42.95 88 TRP B O 1
ATOM 2361 N N . VAL B 1 89 ? 20.990 4.177 103.176 1.00 39.51 89 VAL B N 1
ATOM 2362 C CA . VAL B 1 89 ? 21.254 2.825 102.719 1.00 38.58 89 VAL B CA 1
ATOM 2363 C C . VAL B 1 89 ? 20.380 2.739 101.473 1.00 38.29 89 VAL B C 1
ATOM 2364 O O . VAL B 1 89 ? 20.885 2.533 100.382 1.00 39.59 89 VAL B O 1
ATOM 2368 N N . ASP B 1 90 ? 19.076 2.946 101.621 1.00 38.80 90 ASP B N 1
ATOM 2369 C CA . ASP B 1 90 ? 18.187 2.899 100.463 1.00 41.75 90 ASP B CA 1
ATOM 2370 C C . ASP B 1 90 ? 18.699 3.800 99.331 1.00 43.38 90 ASP B C 1
ATOM 2371 O O . ASP B 1 90 ? 18.428 3.566 98.151 1.00 42.98 90 ASP B O 1
ATOM 2376 N N . ALA B 1 91 ? 19.452 4.827 99.702 1.00 45.39 91 ALA B N 1
ATOM 2377 C CA . ALA B 1 91 ? 19.992 5.773 98.739 1.00 45.80 91 ALA B CA 1
ATOM 2378 C C . ALA B 1 91 ? 21.131 5.169 97.940 1.00 45.28 91 ALA B C 1
ATOM 2379 O O . ALA B 1 91 ? 21.071 5.123 96.715 1.00 45.98 91 ALA B O 1
ATOM 2381 N N . VAL B 1 92 ? 22.175 4.716 98.622 1.00 44.62 92 VAL B N 1
ATOM 2382 C CA . VAL B 1 92 ? 23.295 4.110 97.918 1.00 44.86 92 VAL B CA 1
ATOM 2383 C C . VAL B 1 92 ? 22.779 2.945 97.069 1.00 44.01 92 VAL B C 1
ATOM 2384 O O . VAL B 1 92 ? 23.151 2.796 95.910 1.00 43.34 92 VAL B O 1
ATOM 2388 N N . HIS B 1 93 ? 21.899 2.135 97.640 1.00 43.63 93 HIS B N 1
ATOM 2389 C CA . HIS B 1 93 ? 21.341 1.009 96.909 1.00 44.45 93 HIS B CA 1
ATOM 2390 C C . HIS B 1 93 ? 20.706 1.457 95.591 1.00 44.98 93 HIS B C 1
ATOM 2391 O O . HIS B 1 93 ? 20.939 0.853 94.549 1.00 46.76 93 HIS B O 1
ATOM 2398 N N . ASP B 1 94 ? 19.903 2.513 95.633 1.00 45.22 94 ASP B N 1
ATOM 2399 C CA . ASP B 1 94 ? 19.262 3.029 94.424 1.00 43.96 94 ASP B CA 1
ATOM 2400 C C . ASP B 1 94 ? 20.322 3.47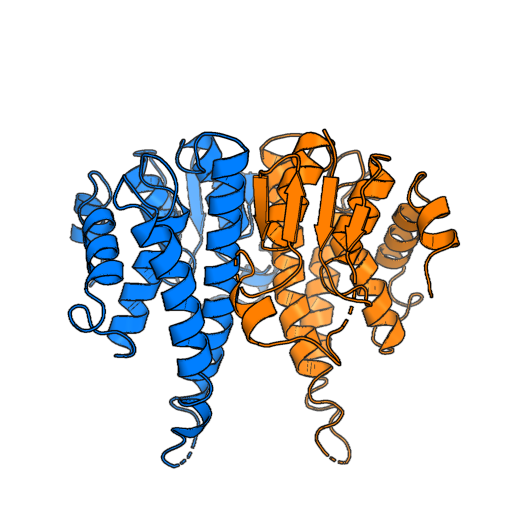3 93.420 1.00 41.79 94 ASP B C 1
ATOM 2401 O O . ASP B 1 94 ? 20.191 3.238 92.217 1.00 39.32 94 ASP B O 1
ATOM 2406 N N . LEU B 1 95 ? 21.367 4.130 93.919 1.00 40.40 95 LEU B N 1
ATOM 2407 C CA . LEU B 1 95 ? 22.449 4.595 93.058 1.00 39.93 95 LEU B CA 1
ATOM 2408 C C . LEU B 1 95 ? 22.950 3.364 92.340 1.00 42.58 95 LEU B C 1
ATOM 2409 O O . LEU B 1 95 ? 23.135 3.369 91.123 1.00 44.36 95 LEU B O 1
ATOM 2414 N N . PHE B 1 96 ? 23.164 2.305 93.117 1.00 44.21 96 PHE B N 1
ATOM 2415 C CA . PHE B 1 96 ? 23.641 1.034 92.591 1.00 44.22 96 PHE B CA 1
ATOM 2416 C C . PHE B 1 96 ? 22.728 0.563 91.478 1.00 45.43 96 PHE B C 1
ATOM 2417 O O . PHE B 1 96 ? 23.146 0.418 90.335 1.00 48.22 96 PHE B O 1
ATOM 2425 N N . LYS B 1 97 ? 21.472 0.327 91.817 1.00 45.58 97 LYS B N 1
ATOM 2426 C CA . LYS B 1 97 ? 20.509 -0.136 90.842 1.00 45.63 97 LYS B CA 1
ATOM 2427 C C . LYS B 1 97 ? 20.616 0.681 89.552 1.00 45.80 97 LYS B C 1
ATOM 2428 O O . LYS B 1 97 ? 20.543 0.134 88.453 1.00 45.47 97 LYS B O 1
ATOM 2434 N N . ASP B 1 98 ? 20.804 1.990 89.693 1.00 47.56 98 ASP B N 1
ATOM 2435 C CA . ASP B 1 98 ? 20.933 2.898 88.544 1.00 50.01 98 ASP B CA 1
ATOM 2436 C C . ASP B 1 98 ? 22.127 2.562 87.664 1.00 50.37 98 ASP B C 1
ATOM 2437 O O . ASP B 1 98 ? 22.012 2.477 86.441 1.00 49.26 98 ASP B O 1
ATOM 2442 N N . PHE B 1 99 ? 23.276 2.416 88.314 1.00 51.40 99 PHE B N 1
ATOM 2443 C CA . PHE B 1 99 ? 24.531 2.080 87.660 1.00 52.28 99 PHE B CA 1
ATOM 2444 C C . PHE B 1 99 ? 24.430 0.693 87.055 1.00 52.17 99 PHE B C 1
ATOM 2445 O O . PHE B 1 99 ? 24.822 0.466 85.910 1.00 52.74 99 PHE B O 1
ATOM 2453 N N . LEU B 1 100 ? 23.916 -0.232 87.858 1.00 51.30 100 LEU B N 1
ATOM 2454 C CA . LEU B 1 100 ? 23.750 -1.613 87.450 1.00 49.70 100 LEU B CA 1
ATOM 2455 C C . LEU B 1 100 ? 23.086 -1.676 86.098 1.00 48.94 100 LEU B C 1
ATOM 2456 O O . LEU B 1 100 ? 23.375 -2.557 85.305 1.00 48.13 100 LEU B O 1
ATOM 2461 N N . ALA B 1 101 ? 22.205 -0.723 85.834 1.00 48.80 101 ALA B N 1
ATOM 2462 C CA . ALA B 1 101 ? 21.490 -0.694 84.579 1.00 49.59 101 ALA B CA 1
ATOM 2463 C C . ALA B 1 101 ? 22.317 -0.075 83.470 1.00 51.30 101 ALA B C 1
ATOM 2464 O O . ALA B 1 101 ? 22.100 -0.343 82.292 1.00 50.94 101 ALA B O 1
ATOM 2466 N N . GLU B 1 102 ? 23.272 0.761 83.847 1.00 55.26 102 GLU B N 1
ATOM 2467 C CA . GLU B 1 102 ? 24.126 1.411 82.865 1.00 58.75 102 GLU B CA 1
ATOM 2468 C C . GLU B 1 102 ? 25.204 0.391 82.496 1.00 60.14 102 GLU B C 1
ATOM 2469 O O . GLU B 1 102 ? 25.649 0.318 81.352 1.00 61.35 102 GLU B O 1
ATOM 2475 N N . PHE B 1 103 ? 25.607 -0.406 83.478 1.00 61.30 103 PHE B N 1
ATOM 2476 C CA . PHE B 1 103 ? 26.607 -1.444 83.265 1.00 62.54 103 PHE B CA 1
ATOM 2477 C C . PHE B 1 103 ? 26.055 -2.525 82.340 1.00 63.31 103 PHE B C 1
ATOM 2478 O O . PHE B 1 103 ? 26.698 -2.906 81.364 1.00 63.68 103 PHE B O 1
ATOM 2486 N N . LYS B 1 104 ? 24.865 -3.026 82.660 1.00 63.60 104 LYS B N 1
ATOM 2487 C CA . LYS B 1 104 ? 24.240 -4.059 81.852 1.00 63.52 104 LYS B CA 1
ATOM 2488 C C . LYS B 1 104 ? 24.140 -3.569 80.422 1.00 64.53 104 LYS B C 1
ATOM 2489 O O . LYS B 1 104 ? 24.291 -4.349 79.488 1.00 65.63 104 LYS B O 1
ATOM 2495 N N . LYS B 1 105 ? 23.889 -2.276 80.247 1.00 65.56 105 LYS B N 1
ATOM 2496 C CA . LYS B 1 105 ? 23.789 -1.723 78.906 1.00 67.22 105 LYS B CA 1
ATOM 2497 C C . LYS B 1 105 ? 25.109 -1.893 78.159 1.00 68.25 105 LYS B C 1
ATOM 2498 O O . LYS B 1 105 ? 25.122 -2.213 76.977 1.00 68.17 105 LYS B O 1
ATOM 2504 N N . PHE B 1 106 ? 26.216 -1.679 78.856 1.00 70.12 106 PHE B N 1
ATOM 2505 C CA . PHE B 1 106 ? 27.537 -1.828 78.259 1.00 72.62 106 PHE B CA 1
ATOM 2506 C C . PHE B 1 106 ? 27.778 -3.305 78.015 1.00 75.56 106 PHE B C 1
ATOM 2507 O O . PHE B 1 106 ? 27.866 -3.744 76.868 1.00 75.91 106 PHE B O 1
ATOM 2515 N N . ALA B 1 107 ? 27.877 -4.063 79.109 1.00 78.76 107 ALA B N 1
ATOM 2516 C CA . ALA B 1 107 ? 28.096 -5.511 79.062 1.00 80.92 107 ALA B CA 1
ATOM 2517 C C . ALA B 1 107 ? 27.287 -6.133 77.927 1.00 82.25 107 ALA B C 1
ATOM 2518 O O . ALA B 1 107 ? 27.806 -6.934 77.150 1.00 82.92 107 ALA B O 1
ATOM 2520 N N . ALA B 1 108 ? 26.014 -5.763 77.841 1.00 82.99 108 ALA B N 1
ATOM 2521 C CA . ALA B 1 108 ? 25.153 -6.263 76.782 1.00 84.75 108 ALA B CA 1
ATOM 2522 C C . ALA B 1 108 ? 25.200 -5.270 75.622 1.00 85.74 108 ALA B C 1
ATOM 2523 O O . ALA B 1 108 ? 24.242 -4.533 75.386 1.00 85.51 108 ALA B O 1
ATOM 2525 N N . GLU B 1 109 ? 26.325 -5.248 74.909 1.00 87.28 109 GLU B N 1
ATOM 2526 C CA . GLU B 1 109 ? 26.509 -4.345 73.774 1.00 89.12 109 GLU B CA 1
ATOM 2527 C C . GLU B 1 109 ? 27.970 -4.326 73.314 1.00 89.77 109 GLU B C 1
ATOM 2528 O O . GLU B 1 109 ? 28.290 -3.768 72.264 1.00 89.45 109 GLU B O 1
ATOM 2534 N N . ARG B 1 110 ? 28.849 -4.940 74.105 1.00 90.78 110 ARG B N 1
ATOM 2535 C CA . ARG B 1 110 ? 30.269 -5.013 73.772 1.00 92.10 110 ARG B CA 1
ATOM 2536 C C . ARG B 1 110 ? 30.541 -6.294 72.989 1.00 94.24 110 ARG B C 1
ATOM 2537 O O . ARG B 1 110 ? 31.685 -6.609 72.656 1.00 94.17 110 ARG B O 1
ATOM 2545 N N . ARG B 1 111 ? 29.469 -7.030 72.704 1.00 96.70 111 ARG B N 1
ATOM 2546 C CA . ARG B 1 111 ? 29.543 -8.270 71.935 1.00 98.37 111 ARG B CA 1
ATOM 2547 C C . ARG B 1 111 ? 28.521 -8.188 70.799 1.00 99.12 111 ARG B C 1
ATOM 2548 O O . ARG B 1 111 ? 28.006 -9.204 70.322 1.00 99.18 111 ARG B O 1
ATOM 2556 N N . SER B 1 112 ? 28.238 -6.961 70.374 1.00 99.97 112 SER B N 1
ATOM 2557 C CA . SER B 1 112 ? 27.286 -6.697 69.299 1.00 100.98 112 SER B CA 1
ATOM 2558 C C . SER B 1 112 ? 27.965 -6.718 67.926 1.00 101.46 112 SER B C 1
ATOM 2559 O O . SER B 1 112 ? 27.576 -7.477 67.039 1.00 100.72 112 SER B O 1
ATOM 2562 N N . GLY B 1 113 ? 28.978 -5.874 67.758 1.00 102.00 113 GLY B N 1
ATOM 2563 C CA . GLY B 1 113 ? 29.693 -5.817 66.499 1.00 102.03 113 GLY B CA 1
ATOM 2564 C C . GLY B 1 113 ? 31.180 -5.650 66.732 1.00 102.22 113 GLY B C 1
ATOM 2565 O O . GLY B 1 113 ? 31.607 -5.288 67.829 1.00 102.17 113 GLY B O 1
ATOM 2566 N N . GLU B 1 118 ? 36.925 -3.688 64.594 1.00 110.72 118 GLU B N 1
ATOM 2567 C CA . GLU B 1 118 ? 35.750 -3.023 65.152 1.00 110.86 118 GLU B CA 1
ATOM 2568 C C . GLU B 1 118 ? 36.048 -2.356 66.490 1.00 111.34 118 GLU B C 1
ATOM 2569 O O . GLU B 1 118 ? 35.875 -2.960 67.551 1.00 111.70 118 GLU B O 1
ATOM 2575 N N . VAL B 1 119 ? 36.500 -1.107 66.439 1.00 111.61 119 VAL B N 1
ATOM 2576 C CA . VAL B 1 119 ? 36.803 -0.376 67.660 1.00 111.21 119 VAL B CA 1
ATOM 2577 C C . VAL B 1 119 ? 35.526 0.320 68.112 1.00 110.62 119 VAL B C 1
ATOM 2578 O O . VAL B 1 119 ? 34.964 1.158 67.402 1.00 109.65 119 VAL B O 1
ATOM 2582 N N . GLU B 1 120 ? 35.050 -0.059 69.292 1.00 110.59 120 GLU B N 1
ATOM 2583 C CA . GLU B 1 120 ? 33.835 0.530 69.824 1.00 110.05 120 GLU B CA 1
ATOM 2584 C C . GLU B 1 120 ? 34.017 0.956 71.270 1.00 109.13 120 GLU B C 1
ATOM 2585 O O . GLU B 1 120 ? 33.164 0.702 72.124 1.00 108.30 120 GLU B O 1
ATOM 2591 N N . LYS B 1 121 ? 35.149 1.595 71.540 1.00 108.17 121 LYS B N 1
ATOM 2592 C CA . LYS B 1 121 ? 35.417 2.085 72.875 1.00 107.35 121 LYS B CA 1
ATOM 2593 C C . LYS B 1 121 ? 34.644 3.384 72.941 1.00 107.56 121 LYS B C 1
ATOM 2594 O O . LYS B 1 121 ? 34.728 4.124 73.917 1.00 108.11 121 LYS B O 1
ATOM 2600 N N . PHE B 1 122 ? 33.897 3.648 71.870 1.00 107.55 122 PHE B N 1
ATOM 2601 C CA . PHE B 1 122 ? 33.052 4.832 71.766 1.00 107.47 122 PHE B CA 1
ATOM 2602 C C . PHE B 1 122 ? 31.890 4.659 72.742 1.00 106.54 122 PHE B C 1
ATOM 2603 O O . PHE B 1 122 ? 31.518 5.589 73.461 1.00 106.91 122 PHE B O 1
ATOM 2611 N N . ARG B 1 123 ? 31.313 3.462 72.759 1.00 104.72 123 ARG B N 1
ATOM 2612 C CA . ARG B 1 123 ? 30.208 3.187 73.658 1.00 102.26 123 ARG B CA 1
ATOM 2613 C C . ARG B 1 123 ? 30.799 2.924 75.033 1.00 99.84 123 ARG B C 1
ATOM 2614 O O . ARG B 1 123 ? 30.078 2.782 76.018 1.00 100.04 123 ARG B O 1
ATOM 2622 N N . SER B 1 124 ? 32.127 2.850 75.077 1.00 97.07 124 SER B N 1
ATOM 2623 C CA . SER B 1 124 ? 32.862 2.643 76.317 1.00 93.58 124 SER B CA 1
ATOM 2624 C C . SER B 1 124 ? 33.088 4.052 76.866 1.00 92.49 124 SER B C 1
ATOM 2625 O O . SER B 1 124 ? 33.888 4.252 77.782 1.00 92.76 124 SER B O 1
ATOM 2628 N N . GLU B 1 125 ? 32.374 5.020 76.280 1.00 90.88 125 GLU B N 1
ATOM 2629 C CA . GLU B 1 125 ? 32.440 6.436 76.680 1.00 88.32 125 GLU B CA 1
ATOM 2630 C C . GLU B 1 125 ? 31.054 6.993 77.023 1.00 85.65 125 GLU B C 1
ATOM 2631 O O . GLU B 1 125 ? 30.689 8.122 76.663 1.00 84.50 125 GLU B O 1
ATOM 2637 N N . PHE B 1 126 ? 30.291 6.141 77.699 1.00 81.90 126 PHE B N 1
ATOM 2638 C CA . PHE B 1 126 ? 28.958 6.423 78.201 1.00 77.88 126 PHE B CA 1
ATOM 2639 C C . PHE B 1 126 ? 29.090 5.750 79.553 1.00 75.04 126 PHE B C 1
ATOM 2640 O O . PHE B 1 126 ? 28.642 6.268 80.578 1.00 74.19 126 PHE B O 1
ATOM 2648 N N . PHE B 1 127 ? 29.750 4.590 79.520 1.00 71.80 127 PHE B N 1
ATOM 2649 C CA . PHE B 1 127 ? 29.989 3.750 80.690 1.00 68.62 127 PHE B CA 1
ATOM 2650 C C . PHE B 1 127 ? 31.098 4.288 81.579 1.00 67.27 127 PHE B C 1
ATOM 2651 O O . PHE B 1 127 ? 30.886 4.534 82.760 1.00 66.63 127 PHE B O 1
ATOM 2659 N N . LEU B 1 128 ? 32.288 4.453 81.020 1.00 66.33 128 LEU B N 1
ATOM 2660 C CA . LEU B 1 128 ? 33.398 4.964 81.806 1.00 66.68 128 LEU B CA 1
ATOM 2661 C C . LEU B 1 128 ? 32.985 6.262 82.498 1.00 66.12 128 LEU B C 1
ATOM 2662 O O . LEU B 1 128 ? 33.268 6.465 83.675 1.00 64.99 128 LEU B O 1
ATOM 2667 N N . PRO B 1 129 ? 32.306 7.160 81.775 1.00 66.11 129 PRO B N 1
ATOM 2668 C CA . PRO B 1 129 ? 31.884 8.407 82.413 1.00 65.63 129 PRO B CA 1
ATOM 2669 C C . PRO B 1 129 ? 30.930 8.091 83.559 1.00 65.20 129 PRO B C 1
ATOM 2670 O O . PRO B 1 129 ? 31.124 8.550 84.680 1.00 66.23 129 PRO B O 1
ATOM 2674 N N . ALA B 1 130 ? 29.906 7.294 83.269 1.00 64.30 130 ALA B N 1
ATOM 2675 C CA . ALA B 1 130 ? 28.914 6.906 84.273 1.00 63.58 130 ALA B CA 1
ATOM 2676 C C . ALA B 1 130 ? 29.560 6.162 85.430 1.00 62.63 130 ALA B C 1
ATOM 2677 O O . ALA B 1 130 ? 29.346 6.490 86.592 1.00 62.79 130 ALA B O 1
ATOM 2679 N N . ARG B 1 131 ? 30.338 5.142 85.107 1.00 62.74 131 ARG B N 1
ATOM 2680 C CA . ARG B 1 131 ? 31.019 4.364 86.124 1.00 62.30 131 ARG B CA 1
ATOM 2681 C C . ARG B 1 131 ? 31.816 5.307 87.017 1.00 61.81 131 ARG B C 1
ATOM 2682 O O . ARG B 1 131 ? 31.762 5.214 88.244 1.00 60.74 131 ARG B O 1
ATOM 2690 N N . ASN B 1 132 ? 32.538 6.229 86.386 1.00 61.45 132 ASN B N 1
ATOM 2691 C CA . ASN B 1 132 ? 33.366 7.194 87.101 1.00 61.10 132 ASN B CA 1
ATOM 2692 C C . ASN B 1 132 ? 32.587 8.034 88.095 1.00 59.48 132 ASN B C 1
ATOM 2693 O O . ASN B 1 132 ? 32.953 8.120 89.268 1.00 58.98 132 ASN B O 1
ATOM 2698 N N . THR B 1 133 ? 31.516 8.657 87.625 1.00 57.63 133 THR B N 1
ATOM 2699 C CA . THR B 1 133 ? 30.685 9.463 88.496 1.00 56.29 133 THR B CA 1
ATOM 2700 C C . THR B 1 133 ? 30.265 8.536 89.639 1.00 54.94 133 THR B C 1
ATOM 2701 O O . THR B 1 133 ? 30.506 8.830 90.804 1.00 55.42 133 THR B O 1
ATOM 2705 N N . TYR B 1 134 ? 29.666 7.403 89.295 1.00 53.79 134 TYR B N 1
ATOM 2706 C CA . TYR B 1 134 ? 29.246 6.418 90.287 1.00 53.42 134 TYR B CA 1
ATOM 2707 C C . TYR B 1 134 ? 30.324 6.210 91.343 1.00 52.68 134 TYR B C 1
ATOM 2708 O O . TYR B 1 134 ? 30.050 6.261 92.535 1.00 49.22 134 TYR B O 1
ATOM 2717 N N . PHE B 1 135 ? 31.553 5.967 90.892 1.00 55.23 135 PHE B N 1
ATOM 2718 C CA . PHE B 1 135 ? 32.683 5.738 91.799 1.00 57.16 135 PHE B CA 1
ATOM 2719 C C . PHE B 1 135 ? 33.015 6.943 92.675 1.00 55.51 135 PHE B C 1
ATOM 2720 O O . PHE B 1 135 ? 33.475 6.783 93.809 1.00 51.21 135 PHE B O 1
ATOM 2728 N N . ASN B 1 136 ? 32.792 8.143 92.137 1.00 55.86 136 ASN B N 1
ATOM 2729 C CA . ASN B 1 136 ? 33.043 9.382 92.876 1.00 56.53 136 ASN B CA 1
ATOM 2730 C C . ASN B 1 136 ? 32.083 9.425 94.060 1.00 55.69 136 ASN B C 1
ATOM 2731 O O . ASN B 1 136 ? 32.494 9.538 95.217 1.00 56.06 136 ASN B O 1
ATOM 2736 N N . ILE B 1 137 ? 30.796 9.332 93.757 1.00 53.36 137 ILE B N 1
ATOM 2737 C CA . ILE B 1 137 ? 29.773 9.329 94.787 1.00 51.54 137 ILE B CA 1
ATOM 2738 C C . ILE B 1 137 ? 30.106 8.265 95.837 1.00 52.21 137 ILE B C 1
ATOM 2739 O O . ILE B 1 137 ? 29.932 8.471 97.030 1.00 52.10 137 ILE B O 1
ATOM 2744 N N . LEU B 1 138 ? 30.602 7.125 95.383 1.00 54.35 138 LEU B N 1
ATOM 2745 C CA . LEU B 1 138 ? 30.949 6.038 96.287 1.00 56.24 138 LEU B CA 1
ATOM 2746 C C . LEU B 1 138 ? 32.205 6.383 97.088 1.00 58.07 138 LEU B C 1
ATOM 2747 O O . LEU B 1 138 ? 32.332 6.009 98.261 1.00 56.29 138 LEU B O 1
ATOM 2752 N N . ASN B 1 139 ? 33.130 7.093 96.444 1.00 60.21 139 ASN B N 1
ATOM 2753 C CA . ASN B 1 139 ? 34.363 7.499 97.104 1.00 63.30 139 ASN B CA 1
ATOM 2754 C C . ASN B 1 139 ? 34.075 8.718 97.962 1.00 64.11 139 ASN B C 1
ATOM 2755 O O . ASN B 1 139 ? 34.884 9.103 98.796 1.00 64.80 139 ASN B O 1
ATOM 2760 N N . GLY B 1 140 ? 32.916 9.328 97.743 1.00 65.31 140 GLY B N 1
ATOM 2761 C CA . GLY B 1 140 ? 32.536 10.481 98.537 1.00 65.60 140 GLY B CA 1
ATOM 2762 C C . GLY B 1 140 ? 32.118 9.973 99.903 1.00 66.19 140 GLY B C 1
ATOM 2763 O O . GLY B 1 140 ? 32.573 10.463 100.932 1.00 65.65 140 GLY B O 1
ATOM 2764 N N . LEU B 1 141 ? 31.250 8.968 99.903 1.00 66.91 141 LEU B N 1
ATOM 2765 C CA . LEU B 1 141 ? 30.779 8.371 101.137 1.00 68.22 141 LEU B CA 1
ATOM 2766 C C . LEU B 1 141 ? 31.953 7.705 101.843 1.00 69.86 141 LEU B C 1
ATOM 2767 O O . LEU B 1 141 ? 32.044 7.706 103.072 1.00 70.85 141 LEU B O 1
ATOM 2772 N N . LEU B 1 142 ? 32.855 7.132 101.054 1.00 70.57 142 LEU B N 1
ATOM 2773 C CA . LEU B 1 142 ? 34.023 6.456 101.599 1.00 70.41 142 LEU B CA 1
ATOM 2774 C 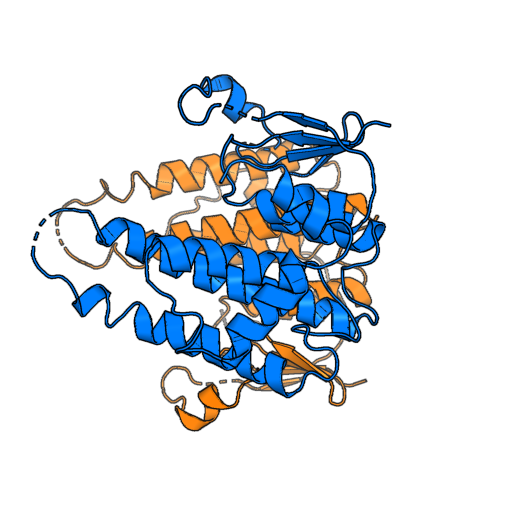C . LEU B 1 142 ? 34.986 7.485 102.153 1.00 70.00 142 LEU B C 1
ATOM 2775 O O . LEU B 1 142 ? 35.480 7.350 103.271 1.00 69.39 142 LEU B O 1
ATOM 2780 N N . GLU B 1 143 ? 35.244 8.513 101.354 1.00 70.69 143 GLU B N 1
ATOM 2781 C CA . GLU B 1 143 ? 36.124 9.602 101.749 1.00 72.54 143 GLU B CA 1
ATOM 2782 C C . GLU B 1 143 ? 35.761 9.960 103.187 1.00 72.17 143 GLU B C 1
ATOM 2783 O O . GLU B 1 143 ? 36.623 9.972 104.068 1.00 72.93 143 GLU B O 1
ATOM 2789 N N . LYS B 1 144 ? 34.474 10.239 103.409 1.00 70.83 144 LYS B N 1
ATOM 2790 C CA . LYS B 1 144 ? 33.946 10.598 104.726 1.00 68.39 144 LYS B CA 1
ATOM 2791 C C . LYS B 1 144 ? 34.044 9.402 105.659 1.00 67.44 144 LYS B C 1
ATOM 2792 O O . LYS B 1 144 ? 35.058 9.202 106.321 1.00 66.61 144 LYS B O 1
ATOM 2798 N N . SER B 1 145 ? 32.974 8.621 105.703 1.00 67.66 145 SER B N 1
ATOM 2799 C CA . SER B 1 145 ? 32.871 7.433 106.537 1.00 68.31 145 SER B CA 1
ATOM 2800 C C . SER B 1 145 ? 34.042 7.115 107.433 1.00 68.15 145 SER B C 1
ATOM 2801 O O . SER B 1 145 ? 35.168 6.999 106.973 1.00 68.26 145 SER B O 1
ATOM 2804 N N . ASN B 1 146 ? 33.737 6.928 108.712 1.00 68.34 146 ASN B N 1
ATOM 2805 C CA . ASN B 1 146 ? 34.712 6.611 109.741 1.00 68.28 146 ASN B CA 1
ATOM 2806 C C . ASN B 1 146 ? 34.490 5.215 110.320 1.00 66.25 146 ASN B C 1
ATOM 2807 O O . ASN B 1 146 ? 34.634 5.017 111.524 1.00 65.88 146 ASN B O 1
ATOM 2812 N N . SER B 1 147 ? 34.118 4.260 109.469 1.00 64.62 147 SER B N 1
ATOM 2813 C CA . SER B 1 147 ? 33.890 2.880 109.900 1.00 63.53 147 SER B CA 1
ATOM 2814 C C . SER B 1 147 ? 34.336 1.913 108.817 1.00 64.12 147 SER B C 1
ATOM 2815 O O . SER B 1 147 ? 34.463 0.714 109.056 1.00 64.68 147 SER B O 1
ATOM 2818 N N . GLY B 1 148 ? 34.572 2.434 107.621 1.00 64.03 148 GLY B N 1
ATOM 2819 C CA . GLY B 1 148 ? 34.996 1.574 106.537 1.00 65.55 148 GLY B CA 1
ATOM 2820 C C . GLY B 1 148 ? 33.831 1.173 105.650 1.00 66.82 148 GLY B C 1
ATOM 2821 O O . GLY B 1 148 ? 34.003 0.898 104.457 1.00 68.01 148 GLY B O 1
ATOM 2822 N N . PHE B 1 149 ? 32.636 1.125 106.223 1.00 65.86 149 PHE B N 1
ATOM 2823 C CA . PHE B 1 149 ? 31.469 0.775 105.436 1.00 64.53 149 PHE B CA 1
ATOM 2824 C C . PHE B 1 149 ? 30.928 2.055 104.816 1.00 63.79 149 PHE B C 1
ATOM 2825 O O . PHE B 1 149 ? 31.226 3.144 105.297 1.00 64.24 149 PHE B O 1
ATOM 2833 N N . LEU B 1 150 ? 30.166 1.937 103.735 1.00 62.57 150 LEU B N 1
ATOM 2834 C CA . LEU B 1 150 ? 29.649 3.122 103.062 1.00 61.60 150 LEU B CA 1
ATOM 2835 C C . LEU B 1 150 ? 28.934 4.105 103.995 1.00 62.50 150 LEU B C 1
ATOM 2836 O O . LEU B 1 150 ? 29.296 5.289 104.060 1.00 63.14 150 LEU B O 1
ATOM 2841 N N . ILE B 1 151 ? 27.926 3.623 104.716 1.00 61.82 151 ILE B N 1
ATOM 2842 C CA . ILE B 1 151 ? 27.191 4.477 105.637 1.00 60.74 151 ILE B CA 1
ATOM 2843 C C . ILE B 1 151 ? 26.861 3.689 106.894 1.00 61.12 151 ILE B C 1
ATOM 2844 O O . ILE B 1 151 ? 26.549 2.497 106.832 1.00 61.42 151 ILE B O 1
ATOM 2849 N N . GLY B 1 152 ? 26.934 4.355 108.038 1.00 61.17 152 GLY B N 1
ATOM 2850 C CA . GLY B 1 152 ? 26.632 3.685 109.282 1.00 61.36 152 GLY B CA 1
ATOM 2851 C C . GLY B 1 152 ? 27.897 3.351 110.033 1.00 61.88 152 GLY B C 1
ATOM 2852 O O . GLY B 1 152 ? 29.003 3.516 109.517 1.00 61.88 152 GLY B O 1
ATOM 2853 N N . SER B 1 153 ? 27.726 2.890 111.266 1.00 62.44 153 SER B N 1
ATOM 2854 C CA . SER B 1 153 ? 28.843 2.520 112.123 1.00 61.62 153 SER B CA 1
ATOM 2855 C C . SER B 1 153 ? 29.177 1.069 111.854 1.00 61.75 153 SER B C 1
ATOM 2856 O O . SER B 1 153 ? 30.132 0.534 112.398 1.00 63.19 153 SER B O 1
ATOM 2859 N N . ASP B 1 154 ? 28.373 0.425 111.020 1.00 61.72 154 ASP B N 1
ATOM 2860 C CA . ASP B 1 154 ? 28.596 -0.977 110.714 1.00 60.57 154 ASP B CA 1
ATOM 2861 C C . ASP B 1 154 ? 28.199 -1.316 109.285 1.00 60.52 154 ASP B C 1
ATOM 2862 O O . ASP B 1 154 ? 27.834 -0.440 108.499 1.00 61.84 154 ASP B O 1
ATOM 2867 N N . ILE B 1 155 ? 28.246 -2.603 108.966 1.00 59.06 155 ILE B N 1
ATOM 2868 C CA . ILE B 1 155 ? 27.926 -3.082 107.629 1.00 56.70 155 ILE B CA 1
ATOM 2869 C C . ILE B 1 155 ? 26.424 -3.123 107.381 1.00 56.94 155 ILE B C 1
ATOM 2870 O O . ILE B 1 155 ? 25.651 -3.545 108.247 1.00 57.12 155 ILE B O 1
ATOM 2875 N N . THR B 1 156 ? 26.020 -2.673 106.195 1.00 56.37 156 THR B N 1
ATOM 2876 C CA . THR B 1 156 ? 24.608 -2.661 105.808 1.00 55.57 156 THR B CA 1
ATOM 2877 C C . THR B 1 156 ? 24.475 -3.291 104.425 1.00 53.78 156 THR B C 1
ATOM 2878 O O . THR B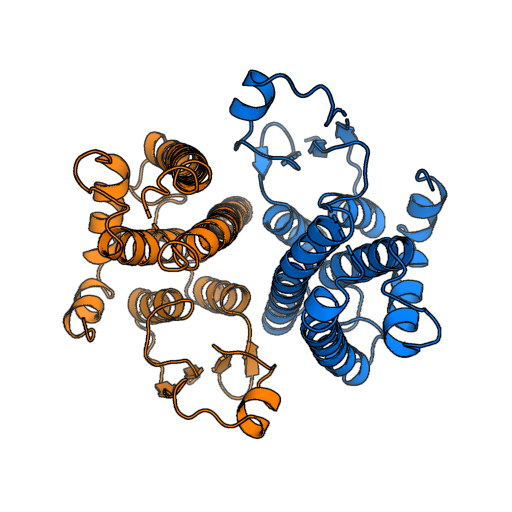 1 156 ? 25.454 -3.408 103.690 1.00 53.35 156 THR B O 1
ATOM 2882 N N . PHE B 1 157 ? 23.261 -3.682 104.059 1.00 51.99 157 PHE B N 1
ATOM 2883 C CA . PHE B 1 157 ? 23.065 -4.323 102.775 1.00 49.18 157 PHE B CA 1
ATOM 2884 C C . PHE B 1 157 ? 23.481 -3.453 101.608 1.00 47.97 157 PHE B C 1
ATOM 2885 O O . PHE B 1 157 ? 23.338 -3.853 100.460 1.00 50.03 157 PHE B O 1
ATOM 2893 N N . ALA B 1 158 ? 24.017 -2.272 101.886 1.00 46.13 158 ALA B N 1
ATOM 2894 C CA . ALA B 1 158 ? 24.457 -1.400 100.799 1.00 45.57 158 ALA B CA 1
ATOM 2895 C C . ALA B 1 158 ? 25.893 -1.757 100.437 1.00 45.01 158 ALA B C 1
ATOM 2896 O O . ALA B 1 158 ? 26.295 -1.669 99.283 1.00 43.56 158 ALA B O 1
ATOM 2898 N N . ASP B 1 159 ? 26.657 -2.161 101.447 1.00 45.79 159 ASP B N 1
ATOM 2899 C CA . ASP B 1 159 ? 28.054 -2.548 101.273 1.00 46.05 159 ASP B CA 1
ATOM 2900 C C . ASP B 1 159 ? 28.100 -3.829 100.441 1.00 45.44 159 ASP B C 1
ATOM 2901 O O . ASP B 1 159 ? 28.929 -3.973 99.536 1.00 44.68 159 ASP B O 1
ATOM 2906 N N . LEU B 1 160 ? 27.205 -4.758 100.762 1.00 43.58 160 LEU B N 1
ATOM 2907 C CA . LEU B 1 160 ? 27.101 -6.004 100.023 1.00 42.88 160 LEU B CA 1
ATOM 2908 C C . LEU B 1 160 ? 26.764 -5.646 98.565 1.00 43.12 160 LEU B C 1
ATOM 2909 O O . LEU B 1 160 ? 27.598 -5.757 97.666 1.00 43.62 160 LEU B O 1
ATOM 2914 N N . VAL B 1 161 ? 25.541 -5.184 98.349 1.00 43.28 161 VAL B N 1
ATOM 2915 C CA . VAL B 1 161 ? 25.072 -4.785 97.026 1.00 43.64 161 VAL B CA 1
ATOM 2916 C C . VAL B 1 161 ? 26.120 -4.093 96.136 1.00 44.75 161 VAL B C 1
ATOM 2917 O O . VAL B 1 161 ? 26.164 -4.326 94.930 1.00 46.09 161 VAL B O 1
ATOM 2921 N N . VAL B 1 162 ? 26.959 -3.250 96.730 1.00 45.58 162 VAL B N 1
ATOM 2922 C CA . VAL B 1 162 ? 27.974 -2.514 95.976 1.00 45.92 162 VAL B CA 1
ATOM 2923 C C . VAL B 1 162 ? 29.231 -3.324 95.650 1.00 46.34 162 VAL B C 1
ATOM 2924 O O . VAL B 1 162 ? 29.782 -3.204 94.547 1.00 43.50 162 VAL B O 1
ATOM 2928 N N . VAL B 1 163 ? 29.689 -4.140 96.599 1.00 46.15 163 VAL B N 1
ATOM 2929 C CA . VAL B 1 163 ? 30.889 -4.926 96.360 1.00 47.23 163 VAL B CA 1
ATOM 2930 C C . VAL B 1 163 ? 30.628 -6.138 95.460 1.00 47.43 163 VAL B C 1
ATOM 2931 O O . VAL B 1 163 ? 31.386 -6.387 94.520 1.00 48.77 163 VAL B O 1
ATOM 2935 N N . ASP B 1 164 ? 29.567 -6.891 95.728 1.00 45.80 164 ASP B N 1
ATOM 2936 C CA . ASP B 1 164 ? 29.270 -8.037 94.886 1.00 45.69 164 ASP B CA 1
ATOM 2937 C C . ASP B 1 164 ? 29.348 -7.589 93.441 1.00 45.65 164 ASP B C 1
ATOM 2938 O O . ASP B 1 164 ? 29.645 -8.381 92.554 1.00 45.31 164 ASP B O 1
ATOM 2943 N N . ASN B 1 165 ? 29.063 -6.312 93.212 1.00 46.10 165 ASN B N 1
ATOM 2944 C CA . ASN B 1 165 ? 29.098 -5.748 91.867 1.00 46.80 165 ASN B CA 1
ATOM 2945 C C . ASN B 1 165 ? 30.512 -5.346 91.474 1.00 47.09 165 ASN B C 1
ATOM 2946 O O . ASN B 1 165 ? 30.836 -5.287 90.289 1.00 47.25 165 ASN B O 1
ATOM 2951 N N . LEU B 1 166 ? 31.344 -5.035 92.462 1.00 46.51 166 LEU B N 1
ATOM 2952 C CA . LEU B 1 166 ? 32.723 -4.668 92.174 1.00 46.24 166 LEU B CA 1
ATOM 2953 C C . LEU B 1 166 ? 33.386 -5.944 91.675 1.00 47.07 166 LEU B C 1
ATOM 2954 O O . LEU B 1 166 ? 34.369 -5.906 90.922 1.00 46.45 166 LEU B O 1
ATOM 2959 N N . LEU B 1 167 ? 32.825 -7.076 92.102 1.00 46.16 167 LEU B N 1
ATOM 2960 C CA . LEU B 1 167 ? 33.336 -8.386 91.716 1.00 45.41 167 LEU B CA 1
ATOM 2961 C C . LEU B 1 167 ? 33.053 -8.626 90.246 1.00 44.85 167 LEU B C 1
ATOM 2962 O O . LEU B 1 167 ? 33.969 -8.815 89.447 1.00 45.17 167 LEU B O 1
ATOM 2967 N N . THR B 1 168 ? 31.779 -8.607 89.883 1.00 44.39 168 THR B N 1
ATOM 2968 C CA . THR B 1 168 ? 31.430 -8.815 88.496 1.00 44.33 168 THR B CA 1
ATOM 2969 C C . THR B 1 168 ? 32.056 -7.721 87.659 1.00 45.56 168 THR B C 1
ATOM 2970 O O . THR B 1 168 ? 32.452 -7.960 86.524 1.00 46.97 168 THR B O 1
ATOM 2974 N N . LEU B 1 169 ? 32.163 -6.519 88.214 1.00 48.07 169 LEU B N 1
ATOM 2975 C CA . LEU B 1 169 ? 32.789 -5.431 87.466 1.00 50.64 169 LEU B CA 1
ATOM 2976 C C . LEU B 1 169 ? 34.211 -5.869 87.176 1.00 52.32 169 LEU B C 1
ATOM 2977 O O . LEU B 1 169 ? 34.671 -5.815 86.031 1.00 51.52 169 LEU B O 1
ATOM 2982 N N . LYS B 1 170 ? 34.889 -6.301 88.241 1.00 53.69 170 LYS B N 1
ATOM 2983 C CA . LYS B 1 170 ? 36.263 -6.776 88.176 1.00 54.48 170 LYS B CA 1
ATOM 2984 C C . LYS B 1 170 ? 36.382 -7.812 87.066 1.00 53.43 170 LYS B C 1
ATOM 2985 O O . LYS B 1 170 ? 37.197 -7.660 86.154 1.00 54.33 170 LYS B O 1
ATOM 2991 N N . ASN B 1 171 ? 35.548 -8.848 87.135 1.00 50.02 171 ASN B N 1
ATOM 2992 C CA . ASN B 1 171 ? 35.567 -9.913 86.144 1.00 46.78 171 ASN B CA 1
ATOM 2993 C C . ASN B 1 171 ? 35.349 -9.465 84.703 1.00 46.82 171 ASN B C 1
ATOM 2994 O O . ASN B 1 171 ? 35.789 -10.140 83.777 1.00 47.62 171 ASN B O 1
ATOM 2999 N N . TYR B 1 172 ? 34.673 -8.342 84.496 1.00 47.12 172 TYR B N 1
ATOM 3000 C CA . TYR B 1 172 ? 34.488 -7.844 83.134 1.00 48.24 172 TYR B CA 1
ATOM 3001 C C . TYR B 1 172 ? 35.629 -6.884 82.824 1.00 49.26 172 TYR B C 1
ATOM 3002 O O . TYR B 1 172 ? 35.588 -6.142 81.836 1.00 47.84 172 TYR B O 1
ATOM 3011 N N . GLY B 1 173 ? 36.644 -6.908 83.685 1.00 49.94 173 GLY B N 1
ATOM 3012 C CA . GLY B 1 173 ? 37.798 -6.051 83.507 1.00 52.66 173 GLY B CA 1
ATOM 3013 C C . GLY B 1 173 ? 37.422 -4.589 83.444 1.00 55.48 173 GLY B C 1
ATOM 3014 O O . GLY B 1 173 ? 37.927 -3.847 82.599 1.00 56.23 173 GLY B O 1
ATOM 3015 N N . LEU B 1 174 ? 36.523 -4.182 84.338 1.00 57.36 174 LEU B N 1
ATOM 3016 C CA . LEU B 1 174 ? 36.067 -2.803 84.410 1.00 57.41 174 LEU B CA 1
ATOM 3017 C C . LEU B 1 174 ? 36.367 -2.211 85.788 1.00 58.92 174 LEU B C 1
ATOM 3018 O O . LEU B 1 174 ? 35.973 -1.087 86.090 1.00 59.06 174 LEU B O 1
ATOM 3023 N N . PHE B 1 175 ? 37.069 -2.976 86.622 1.00 60.80 175 PHE B N 1
ATOM 3024 C CA . PHE B 1 175 ? 37.453 -2.510 87.953 1.00 62.02 175 PHE B CA 1
ATOM 3025 C C . PHE B 1 175 ? 38.873 -2.920 88.329 1.00 63.33 175 PHE B C 1
ATOM 3026 O O . PHE B 1 175 ? 39.111 -4.071 88.710 1.00 63.22 175 PHE B O 1
ATOM 3034 N N . ASP B 1 176 ? 39.807 -1.977 88.228 1.00 64.66 176 ASP B N 1
ATOM 3035 C CA . ASP B 1 176 ? 41.197 -2.236 88.587 1.00 67.37 176 ASP B CA 1
ATOM 3036 C C . ASP B 1 176 ? 41.371 -1.899 90.066 1.00 67.61 176 ASP B C 1
ATOM 3037 O O . ASP B 1 176 ? 41.381 -0.726 90.430 1.00 68.21 176 ASP B O 1
ATOM 3042 N N . GLU B 1 177 ? 41.503 -2.917 90.915 1.00 67.99 177 GLU B N 1
ATOM 3043 C CA . GLU B 1 177 ? 41.661 -2.691 92.351 1.00 70.13 177 GLU B CA 1
ATOM 3044 C C . GLU B 1 177 ? 42.737 -1.651 92.644 1.00 70.89 177 GLU B C 1
ATOM 3045 O O . GLU B 1 177 ? 42.650 -0.920 93.623 1.00 70.05 177 GLU B O 1
ATOM 3051 N N . SER B 1 178 ? 43.749 -1.587 91.785 1.00 73.25 178 SER B N 1
ATOM 3052 C CA . SER B 1 178 ? 44.850 -0.631 91.945 1.00 74.77 178 SER B CA 1
ATOM 3053 C C . SER B 1 178 ? 44.361 0.812 92.033 1.00 75.83 178 SER B C 1
ATOM 3054 O O . SER B 1 178 ? 44.348 1.419 93.110 1.00 75.83 178 SER B O 1
ATOM 3057 N N . GLU B 1 179 ? 43.963 1.341 90.876 1.00 76.75 179 GLU B N 1
ATOM 3058 C CA . GLU B 1 179 ? 43.488 2.713 90.739 1.00 77.53 179 GLU B CA 1
ATOM 3059 C C . GLU B 1 179 ? 42.486 3.169 91.784 1.00 76.50 179 GLU B C 1
ATOM 3060 O O . GLU B 1 179 ? 42.447 4.351 92.140 1.00 77.49 179 GLU B O 1
ATOM 3066 N N . PHE B 1 180 ? 41.671 2.239 92.267 1.00 74.37 180 PHE B N 1
ATOM 3067 C CA . PHE B 1 180 ? 40.683 2.567 93.274 1.00 72.30 180 PHE B CA 1
ATOM 3068 C C . PHE B 1 180 ? 41.060 1.957 94.602 1.00 71.99 180 PHE B C 1
ATOM 3069 O O . PHE B 1 180 ? 40.604 0.877 94.967 1.00 72.07 180 PHE B O 1
ATOM 3077 N N . THR B 1 181 ? 41.916 2.670 95.319 1.00 71.91 181 THR B N 1
ATOM 3078 C CA . THR B 1 181 ? 42.381 2.225 96.619 1.00 71.90 181 THR B CA 1
ATOM 3079 C C . THR B 1 181 ? 41.213 2.123 97.593 1.00 70.56 181 THR B C 1
ATOM 3080 O O . THR B 1 181 ? 41.019 1.087 98.231 1.00 69.94 181 THR B O 1
ATOM 3084 N N . LYS B 1 182 ? 40.429 3.198 97.679 1.00 68.97 182 LYS B N 1
ATOM 3085 C CA . LYS B 1 182 ? 39.300 3.263 98.598 1.00 66.93 182 LYS B CA 1
ATOM 3086 C C . LYS B 1 182 ? 38.271 2.150 98.473 1.00 65.97 182 LYS B C 1
ATOM 3087 O O . LYS B 1 182 ? 37.981 1.470 99.459 1.00 66.05 182 LYS B O 1
ATOM 3093 N N . LEU B 1 183 ? 37.716 1.954 97.279 1.00 64.29 183 LEU B N 1
ATOM 3094 C CA . LEU B 1 183 ? 36.721 0.899 97.097 1.00 62.60 183 LEU B CA 1
ATOM 3095 C C . LEU B 1 183 ? 37.363 -0.451 97.380 1.00 62.70 183 LEU B C 1
ATOM 3096 O O . LEU B 1 183 ? 36.745 -1.350 97.955 1.00 63.29 183 LEU B O 1
ATOM 3101 N N . ALA B 1 184 ? 38.616 -0.584 96.964 1.00 61.88 184 ALA B N 1
ATOM 3102 C CA . ALA B 1 184 ? 39.362 -1.807 97.172 1.00 59.90 184 ALA B CA 1
ATOM 3103 C C . ALA B 1 184 ? 39.245 -2.184 98.641 1.00 60.80 184 ALA B C 1
ATOM 3104 O O . ALA B 1 184 ? 38.864 -3.306 98.984 1.00 61.44 184 ALA B O 1
ATOM 3106 N N . ALA B 1 185 ? 39.562 -1.222 99.502 1.00 61.32 185 ALA B N 1
ATOM 3107 C CA . ALA B 1 185 ? 39.523 -1.412 100.948 1.00 60.78 185 ALA B CA 1
ATOM 3108 C C . ALA B 1 185 ? 38.183 -1.949 101.427 1.00 60.75 185 ALA B C 1
ATOM 3109 O O . ALA B 1 185 ? 38.140 -2.881 102.228 1.00 60.20 185 ALA B O 1
ATOM 3111 N N . LEU B 1 186 ? 37.102 -1.347 100.934 1.00 60.50 186 LEU B N 1
ATOM 3112 C CA . LEU B 1 186 ? 35.742 -1.734 101.290 1.00 61.43 186 LEU B CA 1
ATOM 3113 C C . LEU B 1 186 ? 35.446 -3.185 100.934 1.00 63.17 186 LEU B C 1
ATOM 3114 O O . LEU B 1 186 ? 34.952 -3.954 101.770 1.00 62.03 186 LEU B O 1
ATOM 3119 N N . ARG B 1 187 ? 35.733 -3.537 99.679 1.00 65.57 187 ARG B N 1
ATOM 3120 C CA . ARG B 1 187 ? 35.536 -4.891 99.156 1.00 67.05 187 ARG B CA 1
ATOM 3121 C C . ARG B 1 187 ? 36.236 -5.850 100.104 1.00 66.11 187 ARG B C 1
ATOM 3122 O O . ARG B 1 187 ? 35.713 -6.897 100.480 1.00 64.18 187 ARG B O 1
ATOM 3130 N N . GLU B 1 188 ? 37.438 -5.457 100.491 1.00 66.69 188 GLU B N 1
ATOM 3131 C CA . GLU B 1 188 ? 38.240 -6.235 101.410 1.00 67.64 188 GLU B CA 1
ATOM 3132 C C . GLU B 1 188 ? 37.510 -6.306 102.751 1.00 65.75 188 GLU B C 1
ATOM 3133 O O . GLU B 1 188 ? 37.292 -7.381 103.304 1.00 64.80 188 GLU B O 1
ATOM 3139 N N . LYS B 1 189 ? 37.102 -5.148 103.247 1.00 64.90 189 LYS B N 1
ATOM 3140 C CA . LYS B 1 189 ? 36.437 -5.066 104.531 1.00 64.10 189 LYS B CA 1
ATOM 3141 C C . LYS B 1 189 ? 35.202 -5.947 104.663 1.00 64.13 189 LYS B C 1
ATOM 3142 O O . LYS B 1 189 ? 35.006 -6.596 105.698 1.00 62.97 189 LYS B O 1
ATOM 3148 N N . VAL B 1 190 ? 34.383 -5.992 103.616 1.00 64.17 190 VAL B N 1
ATOM 3149 C CA . VAL B 1 190 ? 33.155 -6.784 103.659 1.00 64.68 190 VAL B CA 1
ATOM 3150 C C . VAL B 1 190 ? 33.320 -8.277 103.366 1.00 64.67 190 VAL B C 1
ATOM 3151 O O . VAL B 1 190 ? 32.509 -9.088 103.817 1.00 63.56 190 VAL B O 1
ATOM 3155 N N . ASN B 1 191 ? 34.363 -8.629 102.613 1.00 65.79 191 ASN B N 1
ATOM 3156 C CA . ASN B 1 191 ? 34.644 -10.021 102.244 1.00 66.21 191 ASN B CA 1
ATOM 3157 C C . ASN B 1 191 ? 35.208 -10.791 103.435 1.00 65.84 191 ASN B C 1
ATOM 3158 O O . ASN B 1 191 ? 34.888 -11.961 103.650 1.00 65.88 191 ASN B O 1
ATOM 3163 N N . SER B 1 192 ? 36.053 -10.116 104.204 1.00 65.14 192 SER B N 1
ATOM 3164 C CA . SER B 1 192 ? 36.678 -10.705 105.379 1.00 64.44 192 SER B CA 1
ATOM 3165 C C . SER B 1 192 ? 35.734 -10.698 106.577 1.00 63.56 192 SER B C 1
ATOM 3166 O O . SER B 1 192 ? 35.969 -11.392 107.564 1.00 63.53 192 SER B O 1
ATOM 3169 N N . TYR B 1 193 ? 34.673 -9.903 106.485 1.00 62.59 193 TYR B N 1
ATOM 3170 C CA . TYR B 1 193 ? 33.692 -9.786 107.557 1.00 61.32 193 TYR B CA 1
ATOM 3171 C C . TYR B 1 193 ? 33.144 -11.154 107.940 1.00 59.90 193 TYR B C 1
ATOM 3172 O O . TYR B 1 193 ? 32.667 -11.896 107.086 1.00 60.27 193 TYR B O 1
ATOM 3181 N N . PRO B 1 194 ? 33.199 -11.501 109.235 1.00 58.91 194 PRO B N 1
ATOM 3182 C CA . PRO B 1 194 ? 32.705 -12.792 109.733 1.00 59.20 194 PRO B CA 1
ATOM 3183 C C . PRO B 1 194 ? 31.302 -13.154 109.246 1.00 60.00 194 PRO B C 1
ATOM 3184 O O . PRO B 1 194 ? 30.398 -12.320 109.231 1.00 60.06 194 PRO B O 1
ATOM 3188 N N . GLY B 1 195 ? 31.136 -14.415 108.863 1.00 61.30 195 GLY B N 1
ATOM 3189 C CA . GLY B 1 195 ? 29.866 -14.891 108.349 1.00 61.04 195 GLY B CA 1
ATOM 3190 C C . GLY B 1 195 ? 29.988 -14.961 106.840 1.00 61.43 195 GLY B C 1
ATOM 3191 O O . GLY B 1 195 ? 29.591 -15.947 106.208 1.00 61.49 195 GLY B O 1
ATOM 3192 N N . ILE B 1 196 ? 30.562 -13.902 106.269 1.00 60.52 196 ILE B N 1
ATOM 3193 C CA . ILE B 1 196 ? 30.760 -13.804 104.832 1.00 60.02 196 ILE B CA 1
ATOM 3194 C C . ILE B 1 196 ? 32.068 -14.462 104.425 1.00 61.09 196 ILE B C 1
ATOM 3195 O O . ILE B 1 196 ? 32.147 -15.076 103.363 1.00 64.13 196 ILE B O 1
ATOM 3200 N N . LYS B 1 197 ? 33.098 -14.342 105.252 1.00 60.32 197 LYS B N 1
ATOM 3201 C CA . LYS B 1 197 ? 34.367 -14.976 104.918 1.00 59.99 197 LYS B CA 1
ATOM 3202 C C . LYS B 1 197 ? 34.157 -16.482 104.745 1.00 59.03 197 LYS B C 1
ATOM 3203 O O . LYS B 1 197 ? 34.607 -17.069 103.764 1.00 58.38 197 LYS B O 1
ATOM 3209 N N . GLU B 1 198 ? 33.464 -17.100 105.694 1.00 58.54 198 GLU B N 1
ATOM 3210 C CA . GLU B 1 198 ? 33.180 -18.531 105.622 1.00 60.37 198 GLU B CA 1
ATOM 3211 C C . GLU B 1 198 ? 32.335 -18.832 104.383 1.00 60.20 198 GLU B C 1
ATOM 3212 O O . GLU B 1 198 ? 32.568 -19.810 103.675 1.00 60.52 198 GLU B O 1
ATOM 3218 N N . TYR B 1 199 ? 31.332 -17.995 104.141 1.00 58.58 199 TYR B N 1
ATOM 3219 C CA . TYR B 1 199 ? 30.464 -18.185 102.996 1.00 57.23 199 TYR B CA 1
ATOM 3220 C C . TYR B 1 199 ? 31.248 -18.051 101.702 1.00 57.03 199 TYR B C 1
ATOM 3221 O O . TYR B 1 199 ? 31.365 -19.009 100.946 1.00 56.49 199 TYR B O 1
ATOM 3230 N N . ILE B 1 200 ? 31.776 -16.858 101.447 1.00 57.13 200 ILE B N 1
ATOM 3231 C CA . ILE B 1 200 ? 32.543 -16.615 100.235 1.00 58.31 200 ILE B CA 1
ATOM 3232 C C . ILE B 1 200 ? 33.565 -17.727 100.071 1.00 60.23 200 ILE B C 1
ATOM 3233 O O . ILE B 1 200 ? 34.038 -17.993 98.967 1.00 61.66 200 ILE B O 1
ATOM 3238 N N . ALA B 1 201 ? 33.891 -18.392 101.174 1.00 61.53 201 ALA B N 1
ATOM 3239 C CA . ALA B 1 201 ? 34.850 -19.489 101.140 1.00 62.86 201 ALA B CA 1
ATOM 3240 C C . ALA B 1 201 ? 34.371 -20.641 100.248 1.00 63.67 201 ALA B C 1
ATOM 3241 O O . ALA B 1 201 ? 34.889 -20.834 99.146 1.00 64.84 201 ALA B O 1
ATOM 3243 N N . LYS B 1 202 ? 33.376 -21.389 100.725 1.00 63.26 202 LYS B N 1
ATOM 3244 C CA . LYS B 1 202 ? 32.828 -22.532 100.000 1.00 62.45 202 LYS B CA 1
ATOM 3245 C C . LYS B 1 202 ? 31.923 -22.174 98.825 1.00 60.81 202 LYS B C 1
ATOM 3246 O O . LYS B 1 202 ? 31.304 -23.044 98.221 1.00 59.41 202 LYS B O 1
ATOM 3252 N N . ARG B 1 203 ? 31.865 -20.887 98.508 1.00 61.57 203 ARG B N 1
ATOM 3253 C CA . ARG B 1 203 ? 31.043 -20.348 97.420 1.00 62.26 203 ARG B CA 1
ATOM 3254 C C . ARG B 1 203 ? 31.542 -20.747 96.024 1.00 62.94 203 ARG B C 1
ATOM 3255 O O . ARG B 1 203 ? 32.698 -20.477 95.666 1.00 63.02 203 ARG B O 1
ATOM 3263 N N . PRO B 1 204 ? 30.672 -21.393 95.216 1.00 62.49 204 PRO B N 1
ATOM 3264 C CA . PRO B 1 204 ? 31.047 -21.815 93.864 1.00 62.10 204 PRO B CA 1
ATOM 3265 C C . PRO B 1 204 ? 31.525 -20.639 93.047 1.00 62.15 204 PRO B C 1
ATOM 3266 O O . PRO B 1 204 ? 30.728 -19.941 92.427 1.00 62.62 204 PRO B O 1
ATOM 3270 N N . VAL B 1 205 ? 32.839 -20.435 93.077 1.00 62.52 205 VAL B N 1
ATOM 3271 C CA . VAL B 1 205 ? 33.538 -19.358 92.378 1.00 63.05 205 VAL B CA 1
ATOM 3272 C C . VAL B 1 205 ? 33.102 -19.163 90.917 1.00 64.77 205 VAL B C 1
ATOM 3273 O O . VAL B 1 205 ? 33.987 -19.229 90.038 1.00 66.71 205 VAL B O 1
#

CATH classification: 3.40.30.10 (+1 more: 1.20.1050.10)

Solvent-accessible surface area: 19571 Å² total

InterPro domains:
  IPR004045 Glutathione S-transferase, N-terminal [PF02798] (5-74)
  IPR004045 Glutathione S-transferase, N-terminal [PS50404] (2-80)
  IPR004046 Glutathione S-transferase, C-terminal [PF14497] (116-203)
  IPR010987 Glutathione S-transferase, C-terminal-like [PS50405] (82-208)
  IPR036249 Thioredoxin-like superfamily [SSF52833] (1-77)
  IPR036282 Glutathione S-transferase, C-terminal domain superfamily [SSF47616] (79-207)
  IPR040079 Glutathione transferase family [SFLDS00019] (1-207)
  IPR050213 Glutathione S-transferase superfamily [PTHR11571] (1-205)

Sequence (396 aa):
PSYKLTYFFFRGLGEPIRLLFHLAGVQFEEVRNPDQTWLDIKDSTPKQLPVLNIDGFELPQSGAILRYLARKFGFAGKTPEEEAWVDAVHDLFKDFLAEFKKFAAERRSGEVEKFRSEFFLPARNTYFNILNGLLEKSNSGFLIGSDITFADLVVVDNLLTLKNYGLFDESEFTKLAALREKVNSYPGIKEYIAKRPVPSYKLTYFFFRGLGEPIRLLFHLAGVQFEEVRNPDQTWLDIKDSTPKQLPVLNIDGFELPQSGAILRYLARKFGFAGKTPEEEAWVDAVHDLFKDFLAEFKKFAAERRSGEVEKFRSEFFLPARNTYFNILNGLLEKSNSGFLIGSDITFADLVVVDNLLTLKNYGLFDESEFTKLAALREKVNSYPGIKEYIAKRPV

Secondary structure (DSSP, 8-state):
--EEEE--SSSTTTHHHHHHHHHHT---EEE--TTT--HHHHHT----S-EEEESS-EE--HHHHHHHHHHHHT-S-SSHHHHHHHHHHHHHHHHHHHHHHHHHHHTT-----HHHHHHHHHHHHHHHHHHHHHHHH-SSSSSSSSS--HHHHHHHHHHHHHHHTT---TTTTHHHHHHHHHHHTSTTHHHHHHHS--/--EEEE--SS-TTTHHHHHHHHHTT--EEEE--TTS--HHHHTT----S-EEEETTEEEE-HHHHHHHHHHHTT-S-SSHHHHHHHHHHHHHHHHHHHHHHHHHTTTT-----TTTHHHHHHHHHHHHHHHHHHHHH-SSSSSSSSS--HHHHHHHHHHHHHHHTT---TTT-HHHHHHHHHHHSSTTHHHHHHHS--

Organism: Caenorhabditis elegans (NCBI:txid6239)